Protein AF-A0A975ZKF7-F1 (afdb_monomer_lite)

Sequence (509 aa):
MKGSDRGSDPQRAARRDERARARQALAERYKREQDALRAQRPALRQSLAARHRAERQQLSIELRHERAAGIAENKALGLGPQNAISQWAYEAAKRREALQKRQAAERHELTQKIPRTQVWHTWLEQQAQAGDEAARTALRGIRYREQRGKNKSQDGIEGEELDPLRRLTVAALQAEIDHRRQCVIYRGLDGREKFTDIGPRLVMHDKSADSLEAALRIAAQKFGGKVDITGSSEFRERAARQAVRLGIEVANADLAAVVADEQAKVQQTRGTWLVPRQAQSVMQQCDTPRRQNLAQPAPAQDEALMAGVRERVATFIAEAGQRTASNAWQPGPGQAPSQSRDPIDSADLAGESILAHLSSQGWDALELAGQGQALAPGQQALLCNGEQPDLVNAQGQLTPLGQAAYARQQDRLAQERKVLQKLTEERRRSRPSPAAAPPPAADTSKTAMPQAQDQAPKQAEPVKSVPFLPMLDLSPLPQQDSEHGQEPGVPRRSQPRSSRGHGRGGHGR

Foldseek 3Di:
DDDPPPPDDVVVVVVVVVLVVLVVVLVVVLVVVLVVLVVVVVVVVVVLVVVLVVVVVVLVVVLVVCQVVQLVVLVVVVDDSVVSNVVSVVVSVVVVVVSVVVSVVVVVVSVVPRDDRDDPLVVLVVVVVVPDPSSVVVNVVVVVVVVCVVCLAFWKKFADFDDDFDDDCPPFWDWDQPPVQRKIFTAGPVRDTQWIGNQRMITGPHLDPSSLLSRLVVCCRGRVQEIETGHDPVSRLSSLLSSLVVSGHYPDPVNVVSNVVSVVVVVVVVVPPDDPDDDDDDDDDDDDDDDDDDDDDDDDDDDDPPPPPVVPPVVPVPPPPDDPDDDDDDDDDDDDDDDDDDDPPPLLVLLVVVVVPQDPLQVVLLQCLLVVHDDDPVNQCSQPVPVDDRQADPRSHGDSSSVSNSVNVVVVVVVVVVVVVVVVVVVVVPDPDPDDDPPDDDDDDDDDDDDDDDDDDDDDDDDDDDDDDDDDDDDDDDDDDDDDDDDDDDDDDDDDDDDDDDDDDDDDD

Radius of gyration: 47.62 Å; chains: 1; bounding box: 112×122×144 Å

Secondary structure (DSSP, 8-state):
---------HHHHHHHHHHHHHHHHHHHHHHHHHHHHHHHHHHHHHHHHHHHHHHHHHHHHHHHHHHHHHHHHHHHTT--HHHHHHHHHHHHHHHHHHHHHHHHHHHHHHHHHSPPPPPHHHHHHHHHHTT-HHHHHHHHHHHHHHHHHHHTTS-EEE----SPPP----TTEEEEEETTTTEEEEEETTS-EEEEE-SSEEEES---HHHHHHHHHHHHHHHTTEEEEES-HHHHHHHHHHHHHTTPEE--GGGHHHHHHHHHHHHHHHHTT-------------------------------SSSSSSSSSSSSSSSSS---S-----PPS--PPP--S----HHHHHHHHHHHH--HHHHHHHHHHHTTPPPPHHHHHHH--TTS--SB-TTSPBPHHHHHHHHHHHHHHHHHHHHHHHHHHHHHHHSPP---PPPPP--------------------------PPPPP--PPPPP------------------------------

pLDDT: mean 70.78, std 21.33, range [29.12, 98.06]

Structure (mmCIF, N/CA/C/O backbone):
data_AF-A0A975ZKF7-F1
#
_entry.id   AF-A0A975ZKF7-F1
#
loop_
_atom_site.group_PDB
_atom_site.id
_atom_site.type_symbol
_atom_site.label_atom_id
_atom_site.label_alt_id
_atom_site.label_comp_id
_atom_site.label_asym_id
_atom_site.label_entity_id
_atom_site.label_seq_id
_atom_site.pdbx_PDB_ins_code
_atom_site.Cartn_x
_atom_site.Cartn_y
_atom_site.Cartn_z
_atom_site.occupancy
_atom_site.B_iso_or_equiv
_atom_site.auth_seq_id
_atom_site.auth_comp_id
_atom_site.auth_asym_id
_atom_site.auth_atom_id
_atom_site.pdbx_PDB_model_num
ATOM 1 N N . MET A 1 1 ? -30.093 -17.881 56.063 1.00 41.81 1 MET A N 1
ATOM 2 C CA . MET A 1 1 ? -29.131 -17.964 54.943 1.00 41.81 1 MET A CA 1
ATOM 3 C C . MET A 1 1 ? -29.755 -18.739 53.790 1.00 41.81 1 MET A C 1
ATOM 5 O O . MET A 1 1 ? -29.954 -19.935 53.928 1.00 41.81 1 MET A O 1
ATOM 9 N N . LYS A 1 2 ? -30.090 -18.065 52.686 1.00 37.28 2 LYS A N 1
ATOM 10 C CA . LYS A 1 2 ? -30.272 -18.647 51.343 1.00 37.28 2 LYS A CA 1
ATOM 11 C C . LYS A 1 2 ? -29.877 -17.546 50.357 1.00 37.28 2 LYS A C 1
ATOM 13 O O . LYS A 1 2 ? -30.688 -16.689 50.029 1.00 37.28 2 LYS A O 1
ATOM 18 N N . GLY A 1 3 ? -28.592 -17.497 50.011 1.00 38.94 3 GLY A N 1
ATOM 19 C CA . GLY A 1 3 ? -28.083 -16.615 48.965 1.00 38.94 3 GLY A CA 1
ATOM 20 C C . GLY A 1 3 ? -28.498 -17.183 47.616 1.00 38.94 3 GLY A C 1
ATOM 21 O O . GLY A 1 3 ? -28.143 -18.313 47.296 1.00 38.94 3 GLY A O 1
ATOM 22 N N . SER A 1 4 ? -29.301 -16.437 46.861 1.00 41.41 4 SER A N 1
ATOM 23 C CA . SER A 1 4 ? -29.617 -16.785 45.481 1.00 41.41 4 SER A CA 1
ATOM 24 C C . SER A 1 4 ? -28.390 -16.516 44.616 1.00 41.41 4 SER A C 1
ATOM 26 O O . SER A 1 4 ? -28.130 -15.374 44.234 1.00 41.41 4 SER A O 1
ATOM 28 N N . ASP A 1 5 ? -27.654 -17.579 44.333 1.00 46.84 5 ASP A N 1
ATOM 29 C CA . ASP A 1 5 ? -26.714 -17.679 43.228 1.00 46.84 5 ASP A CA 1
ATOM 30 C C . ASP A 1 5 ? -27.469 -17.386 41.914 1.00 46.84 5 ASP A C 1
ATOM 32 O O . ASP A 1 5 ? -28.232 -18.213 41.418 1.00 46.84 5 ASP A O 1
ATOM 36 N N . ARG A 1 6 ? -27.364 -16.156 41.394 1.00 47.56 6 ARG A N 1
ATOM 37 C CA . ARG A 1 6 ? -27.852 -15.794 40.051 1.00 47.56 6 ARG A CA 1
ATOM 38 C C . ARG A 1 6 ? -26.658 -15.723 39.111 1.00 47.56 6 ARG A C 1
ATOM 40 O O . ARG A 1 6 ? -26.234 -14.648 38.687 1.00 47.56 6 ARG A O 1
ATOM 47 N N . GLY A 1 7 ? -26.105 -16.898 38.833 1.00 45.97 7 GLY A N 1
ATOM 48 C CA . GLY A 1 7 ? -25.146 -17.113 37.764 1.00 45.97 7 GLY A CA 1
ATOM 49 C C . GLY A 1 7 ? -25.736 -16.740 36.401 1.00 45.97 7 GLY A C 1
ATOM 50 O O . GLY A 1 7 ? -26.899 -17.007 36.115 1.00 45.97 7 GLY A O 1
ATOM 51 N N . SER A 1 8 ? -24.906 -16.080 35.592 1.00 57.00 8 SER A N 1
ATOM 52 C CA . SER A 1 8 ? -24.953 -15.970 34.129 1.00 57.00 8 SER A CA 1
ATOM 53 C C . SER A 1 8 ? -26.206 -16.531 33.440 1.00 57.00 8 SER A C 1
ATOM 55 O O . SER A 1 8 ? -26.267 -17.709 33.099 1.00 57.00 8 SER A O 1
ATOM 57 N N . ASP A 1 9 ? -27.155 -15.649 33.145 1.00 63.97 9 ASP A N 1
ATOM 58 C CA . ASP A 1 9 ? -28.344 -15.942 32.348 1.00 63.97 9 ASP A CA 1
ATOM 59 C C . ASP A 1 9 ? -27.949 -16.618 31.004 1.00 63.97 9 ASP A C 1
ATOM 61 O O . ASP A 1 9 ? -27.279 -15.985 30.177 1.00 63.97 9 ASP A O 1
ATOM 65 N N . PRO A 1 10 ? -28.271 -17.903 30.752 1.00 73.62 10 PRO A N 1
ATOM 66 C CA . PRO A 1 10 ? -27.764 -18.658 29.595 1.00 73.62 10 PRO A CA 1
ATOM 67 C C . PRO A 1 10 ? -28.192 -18.040 28.257 1.00 73.62 10 PRO A C 1
ATOM 69 O O . PRO A 1 10 ? -27.463 -18.097 27.262 1.00 73.62 10 PRO A O 1
ATOM 72 N N . GLN A 1 11 ? -29.330 -17.345 28.247 1.00 74.06 11 GLN A N 1
ATOM 73 C CA . GLN A 1 11 ? -29.815 -16.602 27.089 1.00 74.06 11 GLN A CA 1
ATOM 74 C C . GLN A 1 11 ? -28.905 -15.405 26.743 1.00 74.06 11 GLN A C 1
ATOM 76 O O . GLN A 1 11 ? -28.772 -15.028 25.576 1.00 74.06 11 GLN A O 1
ATOM 81 N N . ARG A 1 12 ? -28.216 -14.832 27.740 1.00 65.88 12 ARG A N 1
ATOM 82 C CA . ARG A 1 12 ? -27.231 -13.752 27.566 1.00 65.88 12 ARG A CA 1
ATOM 83 C C . ARG A 1 12 ? -25.956 -14.262 26.902 1.00 65.88 12 ARG A C 1
ATOM 85 O O . ARG A 1 12 ? -25.447 -13.610 25.987 1.00 65.88 12 ARG A O 1
ATOM 92 N N . ALA A 1 13 ? -25.462 -15.419 27.340 1.00 74.94 13 ALA A N 1
ATOM 93 C CA . ALA A 1 13 ? -24.300 -16.065 26.736 1.00 74.94 13 ALA A CA 1
ATOM 94 C C . ALA A 1 13 ? -24.580 -16.426 25.268 1.00 74.94 13 ALA A C 1
ATOM 96 O O . ALA A 1 13 ? -23.818 -16.029 24.387 1.00 74.94 13 ALA A O 1
ATOM 97 N N . ALA A 1 14 ? -25.745 -17.024 24.989 1.00 78.19 14 ALA A N 1
ATOM 98 C CA . ALA A 1 14 ? -26.161 -17.383 23.634 1.00 78.19 14 ALA A CA 1
ATOM 99 C C . ALA A 1 14 ? -26.198 -16.174 22.677 1.00 78.19 14 ALA A C 1
ATOM 101 O O . ALA A 1 14 ? -25.583 -16.211 21.612 1.00 78.19 14 ALA A O 1
ATOM 102 N N . ARG A 1 15 ? -26.821 -15.053 23.079 1.00 82.12 15 ARG A N 1
ATOM 103 C CA . ARG A 1 15 ? -26.848 -13.819 22.264 1.00 82.12 15 ARG A CA 1
ATOM 104 C C . ARG A 1 15 ? -25.455 -13.216 22.057 1.00 82.12 15 ARG A C 1
ATOM 106 O O . ARG A 1 15 ? -25.197 -12.567 21.042 1.00 82.12 15 ARG A O 1
ATOM 113 N N . ARG A 1 16 ? -24.540 -13.365 23.024 1.00 76.62 16 ARG A N 1
ATOM 114 C CA . ARG A 1 16 ? -23.152 -12.892 22.882 1.00 76.62 16 ARG A CA 1
ATOM 115 C C . ARG A 1 16 ? -22.411 -13.703 21.829 1.00 76.62 16 ARG A C 1
ATOM 117 O O . ARG A 1 16 ? -21.748 -13.108 20.979 1.00 76.62 16 ARG A O 1
ATOM 124 N N . ASP A 1 17 ? -22.558 -15.017 21.883 1.00 82.50 17 ASP A N 1
ATOM 125 C CA . ASP A 1 17 ? -21.893 -15.938 20.972 1.00 82.50 17 ASP A CA 1
ATOM 126 C C . ASP A 1 17 ? -22.459 -15.820 19.556 1.00 82.50 17 ASP A C 1
ATOM 128 O O . ASP A 1 17 ? -21.695 -15.786 18.595 1.00 82.50 17 ASP A O 1
ATOM 132 N N . GLU A 1 18 ? -23.771 -15.628 19.414 1.00 85.44 18 GLU A N 1
ATOM 133 C CA . GLU A 1 18 ? -24.419 -15.344 18.132 1.00 85.44 18 GLU A CA 1
ATOM 134 C C . GLU A 1 18 ? -23.864 -14.065 17.484 1.00 85.44 18 GLU A C 1
ATOM 136 O O . GLU A 1 18 ? -23.418 -14.083 16.335 1.00 85.44 18 GLU A O 1
ATOM 141 N N . ARG A 1 19 ? -23.766 -12.964 18.243 1.00 82.88 19 ARG A N 1
ATOM 142 C CA . ARG A 1 19 ? -23.144 -11.719 17.754 1.00 82.88 19 ARG A CA 1
ATOM 143 C C . ARG A 1 19 ? -21.665 -11.895 17.415 1.00 82.88 19 ARG A C 1
ATOM 145 O O . ARG A 1 19 ? -21.172 -11.252 16.488 1.00 82.88 19 ARG A O 1
ATOM 152 N N . ALA A 1 20 ? -20.936 -12.711 18.175 1.00 83.88 20 ALA A N 1
ATOM 153 C CA . ALA A 1 20 ? -19.529 -12.992 17.905 1.00 83.88 20 ALA A CA 1
ATOM 154 C C . ALA A 1 20 ? -19.363 -13.773 16.593 1.00 83.88 20 ALA A C 1
ATOM 156 O O . ALA A 1 20 ? -18.565 -13.365 15.749 1.00 83.88 20 ALA A O 1
ATOM 157 N N . ARG A 1 21 ? -20.178 -14.813 16.380 1.00 89.25 21 ARG A N 1
ATOM 158 C CA . ARG A 1 21 ? -20.214 -15.601 15.139 1.00 89.25 21 ARG A CA 1
ATOM 159 C C . ARG A 1 21 ? -20.605 -14.745 13.938 1.00 89.25 21 ARG A C 1
ATOM 161 O O . ARG A 1 21 ? -19.925 -14.798 12.919 1.00 89.25 21 ARG A O 1
ATOM 168 N N . ALA A 1 22 ? -21.621 -13.891 14.071 1.00 86.88 22 ALA A N 1
ATOM 169 C CA . ALA A 1 22 ? -22.034 -12.976 13.005 1.00 86.88 22 ALA A CA 1
ATOM 170 C C . ALA A 1 22 ? -20.897 -12.023 12.584 1.00 86.88 22 ALA A C 1
ATOM 172 O O . ALA A 1 22 ? -20.656 -11.816 11.395 1.00 86.88 22 ALA A O 1
ATOM 173 N N . ARG A 1 23 ? -20.131 -11.491 13.549 1.00 85.62 23 ARG A N 1
ATOM 174 C CA . ARG A 1 23 ? -18.952 -10.650 13.266 1.00 85.62 23 ARG A CA 1
ATOM 175 C C . ARG A 1 23 ? -17.816 -11.432 12.613 1.00 85.62 23 ARG A C 1
ATOM 177 O O . ARG A 1 23 ? -17.178 -10.903 11.707 1.00 85.62 23 ARG A O 1
ATOM 184 N N . GLN A 1 24 ? -17.561 -12.661 13.062 1.00 90.38 24 GLN A N 1
ATOM 185 C CA . GLN A 1 24 ? -16.544 -13.535 12.471 1.00 90.38 24 GLN A CA 1
ATOM 186 C C . GLN A 1 24 ? -16.890 -13.875 11.020 1.00 90.38 24 GLN A C 1
ATOM 188 O O . GLN A 1 24 ? -16.070 -13.641 10.139 1.00 90.38 24 GLN A O 1
ATOM 193 N N . ALA A 1 25 ? -18.123 -14.307 10.750 1.00 92.38 25 ALA A N 1
ATOM 194 C CA . ALA A 1 25 ? -18.593 -14.597 9.398 1.00 92.38 25 ALA A CA 1
ATOM 195 C C . ALA A 1 25 ? -18.480 -13.373 8.473 1.00 92.38 25 ALA A C 1
ATOM 197 O O . ALA A 1 25 ? -18.073 -13.477 7.317 1.00 92.38 25 ALA A O 1
ATOM 198 N N . LEU A 1 26 ? -18.796 -12.183 8.986 1.00 92.69 26 LEU A N 1
ATOM 199 C CA . LEU A 1 26 ? -18.666 -10.932 8.249 1.00 92.69 26 LEU A CA 1
ATOM 200 C C . LEU A 1 26 ? -17.191 -10.565 7.967 1.00 92.69 26 LEU A C 1
ATOM 202 O O . LEU A 1 26 ? -16.866 -10.180 6.845 1.00 92.69 26 LEU A O 1
ATOM 206 N N . ALA A 1 27 ? -16.284 -10.772 8.925 1.00 91.94 27 ALA A N 1
ATOM 207 C CA . ALA A 1 27 ? -14.844 -10.596 8.714 1.00 91.94 27 ALA A CA 1
ATOM 208 C C . ALA A 1 27 ? -14.264 -11.609 7.712 1.00 91.94 27 ALA A C 1
ATOM 210 O O . ALA A 1 27 ? -13.427 -11.252 6.883 1.00 91.94 27 ALA A O 1
ATOM 211 N N . GLU A 1 28 ? -14.723 -12.859 7.751 1.00 94.62 28 GLU A N 1
ATOM 212 C CA . GLU A 1 28 ? -14.316 -13.889 6.797 1.00 94.62 28 GLU A CA 1
ATOM 213 C C . GLU A 1 28 ? -14.770 -13.577 5.374 1.00 94.62 28 GLU A C 1
ATOM 215 O O . GLU A 1 28 ? -13.973 -13.730 4.451 1.00 94.62 28 GLU A O 1
ATOM 220 N N . ARG A 1 29 ? -16.014 -13.115 5.184 1.00 93.06 29 ARG A N 1
ATOM 221 C CA . ARG A 1 29 ? -16.521 -12.705 3.862 1.00 93.06 29 ARG A CA 1
ATOM 222 C C . ARG A 1 29 ? -15.649 -11.614 3.255 1.00 93.06 29 ARG A C 1
ATOM 224 O O . ARG A 1 29 ? -15.119 -11.793 2.162 1.00 93.06 29 ARG A O 1
ATOM 231 N N . TYR A 1 30 ? -15.388 -10.554 4.014 1.00 94.56 30 TYR A N 1
ATOM 232 C CA . TYR A 1 30 ? -14.473 -9.503 3.580 1.00 94.56 30 TYR A CA 1
ATOM 233 C C . TYR A 1 30 ? -13.075 -10.027 3.282 1.00 94.56 30 TYR A C 1
ATOM 235 O O . TYR A 1 30 ? -12.506 -9.680 2.252 1.00 94.56 30 TYR A O 1
ATOM 243 N N . LYS A 1 31 ? -12.514 -10.882 4.145 1.00 94.50 31 LYS A N 1
ATOM 244 C CA . LYS A 1 31 ? -11.191 -11.464 3.906 1.00 94.50 31 LYS A CA 1
ATOM 245 C C . LYS A 1 31 ? -11.159 -12.232 2.584 1.00 94.50 31 LYS A C 1
ATOM 247 O O . LYS A 1 31 ? -10.259 -11.993 1.788 1.00 94.50 31 LYS A O 1
ATOM 252 N N . ARG A 1 32 ? -12.154 -13.085 2.318 1.00 93.94 32 ARG A N 1
ATOM 253 C CA . ARG A 1 32 ? -12.265 -13.847 1.062 1.00 93.94 32 ARG A CA 1
ATOM 254 C C . ARG A 1 32 ? -12.354 -12.922 -0.153 1.00 93.94 32 ARG A C 1
ATOM 256 O O . ARG A 1 32 ? -11.633 -13.135 -1.121 1.00 93.94 32 ARG A O 1
ATOM 263 N N . GLU A 1 33 ? -13.172 -11.874 -0.088 1.00 91.62 33 GLU A N 1
ATOM 264 C CA . GLU A 1 33 ? -13.294 -10.888 -1.171 1.00 91.62 33 GLU A CA 1
ATOM 265 C C . GLU A 1 33 ? -11.988 -10.113 -1.403 1.00 91.62 33 GLU A C 1
ATOM 267 O O . GLU A 1 33 ? -11.539 -9.966 -2.541 1.00 91.62 33 GLU A O 1
ATOM 272 N N . GLN A 1 34 ? -11.329 -9.653 -0.335 1.00 92.12 34 GLN A N 1
ATOM 273 C CA . GLN A 1 34 ? -10.051 -8.949 -0.451 1.00 92.12 34 GLN A CA 1
ATOM 274 C C . GLN A 1 34 ? -8.934 -9.864 -0.955 1.00 92.12 34 GLN A C 1
ATOM 276 O O . GLN A 1 34 ? -8.102 -9.426 -1.749 1.00 92.12 34 GLN A O 1
ATOM 281 N N . ASP A 1 35 ? -8.905 -11.123 -0.526 1.00 90.44 35 ASP A N 1
ATOM 282 C CA . ASP A 1 35 ? -7.908 -12.094 -0.968 1.00 90.44 35 ASP A CA 1
ATOM 283 C C . ASP A 1 35 ? -8.130 -12.481 -2.438 1.00 90.44 35 ASP A C 1
ATOM 285 O O . ASP A 1 35 ? -7.159 -12.548 -3.191 1.00 90.44 35 ASP A O 1
ATOM 289 N N . ALA A 1 36 ? -9.382 -12.596 -2.898 1.00 90.00 36 ALA A N 1
ATOM 290 C CA . ALA A 1 36 ? -9.700 -12.771 -4.317 1.00 90.00 36 ALA A CA 1
ATOM 291 C C . ALA A 1 36 ? -9.200 -11.587 -5.165 1.00 90.00 36 ALA A C 1
ATOM 293 O O . ALA A 1 36 ? -8.515 -11.782 -6.172 1.00 90.00 36 ALA A O 1
ATOM 294 N N . LEU A 1 37 ? -9.452 -10.350 -4.719 1.00 87.81 37 LEU A N 1
ATOM 295 C CA . LEU A 1 37 ? -8.934 -9.145 -5.375 1.00 87.81 37 LEU A CA 1
ATOM 296 C C . LEU A 1 37 ? -7.399 -9.108 -5.380 1.00 87.81 37 LEU A C 1
ATOM 298 O O . LEU A 1 37 ? -6.781 -8.727 -6.374 1.00 87.81 37 LEU A O 1
ATOM 302 N N . ARG A 1 38 ? -6.752 -9.510 -4.282 1.00 88.62 38 ARG A N 1
ATOM 303 C CA . ARG A 1 38 ? -5.285 -9.573 -4.190 1.00 88.62 38 ARG A CA 1
ATOM 304 C C . ARG A 1 38 ? -4.694 -10.648 -5.092 1.00 88.62 38 ARG A C 1
ATOM 306 O O . ARG A 1 38 ? -3.644 -10.392 -5.668 1.00 88.62 38 ARG A O 1
ATOM 313 N N . ALA A 1 39 ? -5.350 -11.796 -5.244 1.00 88.81 39 ALA A N 1
ATOM 314 C CA . ALA A 1 39 ? -4.876 -12.901 -6.073 1.00 88.81 39 ALA A CA 1
ATOM 315 C C . ALA A 1 39 ? -4.924 -12.580 -7.578 1.00 88.81 39 ALA A C 1
ATOM 317 O O . ALA A 1 39 ? -4.028 -12.971 -8.322 1.00 88.81 39 ALA A O 1
ATOM 318 N N . GLN A 1 40 ? -5.921 -11.816 -8.033 1.00 86.75 40 GLN A N 1
ATOM 319 C CA . GLN A 1 40 ? -6.078 -11.475 -9.455 1.00 86.75 40 GLN A CA 1
ATOM 320 C C . GLN A 1 40 ? -5.047 -10.442 -9.952 1.00 86.75 40 GLN A C 1
ATOM 322 O O . GLN A 1 40 ? -4.628 -10.460 -11.112 1.00 86.75 40 GLN A O 1
ATOM 327 N N . ARG A 1 41 ? -4.595 -9.534 -9.077 1.00 87.25 41 ARG A N 1
ATOM 328 C CA . ARG A 1 41 ? -3.725 -8.399 -9.448 1.00 87.25 41 ARG A CA 1
ATOM 329 C C . ARG A 1 41 ? -2.339 -8.803 -9.973 1.00 87.25 41 ARG A C 1
ATOM 331 O O . ARG A 1 41 ? -1.916 -8.222 -10.977 1.00 87.25 41 ARG A O 1
ATOM 338 N N . PRO A 1 42 ? -1.604 -9.737 -9.338 1.00 91.06 42 PRO A N 1
ATOM 339 C CA . PRO A 1 42 ? -0.310 -10.192 -9.827 1.00 91.06 42 PRO A CA 1
ATOM 340 C C . PRO A 1 42 ? -0.392 -10.802 -11.222 1.00 91.06 42 PRO A C 1
ATOM 342 O O . PRO A 1 42 ? 0.420 -10.435 -12.064 1.00 91.06 42 PRO A O 1
ATOM 345 N N . ALA A 1 43 ? -1.389 -11.651 -11.490 1.00 90.44 43 ALA A N 1
ATOM 346 C CA . ALA A 1 43 ? -1.534 -12.329 -12.778 1.00 90.44 43 ALA A CA 1
ATOM 347 C C . ALA A 1 43 ? -1.694 -11.326 -13.934 1.00 90.44 43 ALA A C 1
ATOM 349 O O . ALA A 1 43 ? -0.963 -11.380 -14.925 1.00 90.44 43 ALA A O 1
ATOM 350 N N . LEU A 1 44 ? -2.571 -10.330 -13.765 1.00 90.12 44 LEU A N 1
ATOM 351 C CA . LEU A 1 44 ? -2.764 -9.268 -14.757 1.00 90.12 44 LEU A CA 1
ATOM 352 C C . LEU A 1 44 ? -1.481 -8.455 -14.980 1.00 90.12 44 LEU A C 1
ATOM 354 O O . LEU A 1 44 ? -1.081 -8.220 -16.120 1.00 90.12 44 LEU A O 1
ATOM 358 N N . ARG A 1 45 ? -0.783 -8.077 -13.903 1.00 92.19 45 ARG A N 1
ATOM 359 C CA . ARG A 1 45 ? 0.479 -7.323 -13.993 1.00 92.19 45 ARG A CA 1
ATOM 360 C C . ARG A 1 45 ? 1.601 -8.123 -14.647 1.00 92.19 45 ARG A C 1
ATOM 362 O O . ARG A 1 45 ? 2.363 -7.554 -15.421 1.00 92.19 45 ARG A O 1
ATOM 369 N N . GLN A 1 46 ? 1.702 -9.416 -14.350 1.00 94.44 46 GLN A N 1
ATOM 370 C CA . GLN A 1 46 ? 2.695 -10.310 -14.942 1.00 94.44 46 GLN A CA 1
ATOM 371 C C . GLN A 1 46 ? 2.464 -10.465 -16.445 1.00 94.44 46 GLN A C 1
ATOM 373 O O . GLN A 1 46 ? 3.414 -10.326 -17.211 1.00 94.44 46 GLN A O 1
ATOM 378 N N . SER A 1 47 ? 1.212 -10.659 -16.874 1.00 94.62 47 SER A N 1
ATOM 379 C CA . SER A 1 47 ? 0.877 -10.758 -18.300 1.00 94.62 47 SER A CA 1
ATOM 380 C C . SER A 1 47 ? 1.246 -9.485 -19.078 1.00 94.62 47 SER A C 1
ATOM 382 O O . SER A 1 47 ? 1.872 -9.565 -20.136 1.00 94.62 47 SER A O 1
ATOM 384 N N . LEU A 1 48 ? 0.958 -8.302 -18.516 1.00 96.19 48 LEU A N 1
ATOM 385 C CA . LEU A 1 48 ? 1.324 -7.019 -19.119 1.00 96.19 48 LEU A CA 1
ATOM 386 C C . LEU A 1 48 ? 2.848 -6.827 -19.145 1.00 96.19 48 LEU A C 1
ATOM 388 O O . LEU A 1 48 ? 3.411 -6.443 -20.166 1.00 96.19 48 LEU A O 1
ATOM 392 N N . ALA A 1 49 ? 3.533 -7.142 -18.042 1.00 96.12 49 ALA A N 1
ATOM 393 C CA . ALA A 1 49 ? 4.985 -7.023 -17.953 1.00 96.12 49 ALA A CA 1
ATOM 394 C C . ALA A 1 49 ? 5.710 -7.945 -18.946 1.00 96.12 49 ALA A C 1
ATOM 396 O O . ALA A 1 49 ? 6.714 -7.532 -19.532 1.00 96.12 49 ALA A O 1
ATOM 397 N N . ALA A 1 50 ? 5.204 -9.165 -19.155 1.00 97.31 50 ALA A N 1
ATOM 398 C CA . ALA A 1 50 ? 5.733 -10.108 -20.135 1.00 97.31 50 ALA A CA 1
ATOM 399 C C . ALA A 1 50 ? 5.601 -9.560 -21.563 1.00 97.31 50 ALA A C 1
ATOM 401 O O . ALA A 1 50 ? 6.591 -9.532 -22.295 1.00 97.31 50 ALA A O 1
ATOM 402 N N . ARG A 1 51 ? 4.424 -9.028 -21.921 1.00 97.31 51 ARG A N 1
ATOM 403 C CA . ARG A 1 51 ? 4.194 -8.374 -23.218 1.00 97.31 51 ARG A CA 1
ATOM 404 C C . ARG A 1 51 ? 5.141 -7.196 -23.433 1.00 97.31 51 ARG A C 1
ATOM 406 O O . ARG A 1 51 ? 5.862 -7.152 -24.423 1.00 97.31 51 ARG A O 1
ATOM 413 N N . HIS A 1 52 ? 5.227 -6.298 -22.452 1.00 98.06 52 HIS A N 1
ATOM 414 C CA . HIS A 1 52 ? 6.113 -5.135 -22.521 1.00 98.06 52 HIS A CA 1
ATOM 415 C C . HIS A 1 52 ? 7.587 -5.523 -22.647 1.00 98.06 52 HIS A C 1
ATOM 417 O O . HIS A 1 52 ? 8.367 -4.816 -23.286 1.00 98.06 52 HIS A O 1
ATOM 423 N N . ARG A 1 53 ? 7.997 -6.634 -22.021 1.00 97.88 53 ARG A N 1
ATOM 424 C CA . ARG A 1 53 ? 9.355 -7.172 -22.144 1.00 97.88 53 ARG A CA 1
ATOM 425 C C . ARG A 1 53 ? 9.629 -7.668 -23.560 1.00 97.88 53 ARG A C 1
ATOM 427 O O . ARG A 1 53 ? 10.675 -7.310 -24.096 1.00 97.88 53 ARG A O 1
ATOM 434 N N . ALA A 1 54 ? 8.704 -8.428 -24.142 1.00 98.00 54 ALA A N 1
ATOM 435 C CA . ALA A 1 54 ? 8.817 -8.929 -25.508 1.00 98.00 54 ALA A CA 1
ATOM 436 C C . ALA A 1 54 ? 8.903 -7.776 -26.523 1.00 98.00 54 ALA A C 1
ATOM 438 O O . ALA A 1 54 ? 9.816 -7.748 -27.339 1.00 98.00 54 ALA A O 1
ATOM 439 N N . GLU A 1 55 ? 8.049 -6.756 -26.400 1.00 97.75 55 GLU A N 1
ATOM 440 C CA . GLU A 1 55 ? 8.082 -5.567 -27.268 1.00 97.75 55 GLU A CA 1
ATOM 441 C C . GLU A 1 55 ? 9.410 -4.804 -27.183 1.00 97.75 55 GLU A C 1
ATOM 443 O O . GLU A 1 55 ? 9.963 -4.385 -28.197 1.00 97.75 55 GLU A O 1
ATOM 448 N N . ARG A 1 56 ? 9.967 -4.638 -25.974 1.00 97.62 56 ARG A N 1
ATOM 449 C CA . ARG A 1 56 ? 11.279 -3.991 -25.809 1.00 97.62 56 ARG A CA 1
ATOM 450 C C . ARG A 1 56 ? 12.405 -4.814 -26.428 1.00 97.62 56 ARG A C 1
ATOM 452 O O . ARG A 1 56 ? 13.333 -4.235 -26.990 1.00 97.62 56 ARG A O 1
ATOM 459 N N . GLN A 1 57 ? 12.346 -6.140 -26.305 1.00 97.75 57 GLN A N 1
ATOM 460 C CA . GLN A 1 57 ? 13.315 -7.036 -26.938 1.00 97.75 57 GLN A CA 1
ATOM 461 C C . GLN A 1 57 ? 13.226 -6.937 -28.460 1.00 97.75 57 GLN A C 1
ATOM 463 O O . GLN A 1 57 ? 14.259 -6.763 -29.103 1.00 97.75 57 GLN A O 1
ATOM 468 N N . GLN A 1 58 ? 12.010 -6.950 -29.004 1.00 98.06 58 GLN A N 1
ATOM 469 C CA . GLN A 1 58 ? 11.743 -6.820 -30.430 1.00 98.06 58 GLN A CA 1
ATOM 470 C C . GLN A 1 58 ? 12.266 -5.489 -30.984 1.00 98.06 58 GLN A C 1
ATOM 472 O O . GLN A 1 58 ? 13.106 -5.491 -31.880 1.00 98.06 58 GLN A O 1
ATOM 477 N N . LEU A 1 59 ? 11.913 -4.359 -30.360 1.00 97.44 59 LEU A N 1
ATOM 478 C CA . LEU A 1 59 ? 12.438 -3.047 -30.753 1.00 97.44 59 LEU A CA 1
ATOM 479 C C . LEU A 1 59 ? 13.971 -2.995 -30.654 1.00 97.44 59 LEU A C 1
ATOM 481 O O . LEU A 1 59 ? 14.645 -2.362 -31.462 1.00 97.44 59 LEU A O 1
ATOM 485 N N . SER A 1 60 ? 14.560 -3.662 -29.657 1.00 96.69 60 SER A N 1
ATOM 486 C CA . SER A 1 60 ? 16.018 -3.731 -29.542 1.00 96.69 60 SER A CA 1
ATOM 487 C C . SER A 1 60 ? 16.671 -4.594 -30.624 1.00 96.69 60 SER A C 1
ATOM 489 O O . SER A 1 60 ? 17.859 -4.406 -30.891 1.00 96.69 60 SER A O 1
ATOM 491 N N . ILE A 1 61 ? 15.974 -5.582 -31.179 1.00 97.56 61 ILE A N 1
ATOM 492 C CA . ILE A 1 61 ? 16.442 -6.370 -32.323 1.00 97.56 61 ILE A CA 1
ATOM 493 C C . ILE A 1 61 ? 16.356 -5.501 -33.582 1.00 97.56 61 ILE A C 1
ATOM 495 O O . ILE A 1 61 ? 17.372 -5.310 -34.244 1.00 97.56 61 ILE A O 1
ATOM 499 N N . GLU A 1 62 ? 15.205 -4.878 -33.833 1.00 97.31 62 GLU A N 1
ATOM 500 C CA . GLU A 1 62 ? 14.964 -3.986 -34.979 1.00 97.31 62 GLU A CA 1
ATOM 501 C C . GLU A 1 62 ? 16.000 -2.859 -35.055 1.00 97.31 62 GLU A C 1
ATOM 503 O O . GLU A 1 62 ? 16.725 -2.733 -36.040 1.00 97.31 62 GLU A O 1
ATOM 508 N N . LEU A 1 63 ? 16.191 -2.118 -33.958 1.00 96.62 63 LEU A N 1
ATOM 509 C CA . LEU A 1 63 ? 17.176 -1.035 -33.895 1.00 96.62 63 LEU A CA 1
ATOM 510 C C . LEU A 1 63 ? 18.623 -1.514 -34.080 1.00 96.62 63 LEU A C 1
ATOM 512 O O . LEU A 1 63 ? 19.484 -0.719 -34.454 1.00 96.62 63 LEU A O 1
ATOM 516 N N . ARG A 1 64 ? 18.933 -2.782 -33.779 1.00 95.69 64 ARG A N 1
ATOM 517 C CA . ARG A 1 64 ? 20.267 -3.345 -34.040 1.00 95.69 64 ARG A CA 1
ATOM 518 C C . ARG A 1 64 ? 20.453 -3.653 -35.521 1.00 95.69 64 ARG A C 1
ATOM 520 O O . ARG A 1 64 ? 21.512 -3.323 -36.047 1.00 95.69 64 ARG A O 1
ATOM 527 N N . HIS A 1 65 ? 19.445 -4.234 -36.170 1.00 96.31 65 HIS A N 1
ATOM 528 C CA . HIS A 1 65 ? 19.482 -4.529 -37.603 1.00 96.31 65 HIS A CA 1
ATOM 529 C C . HIS A 1 65 ? 19.527 -3.254 -38.452 1.00 96.31 65 HIS A C 1
ATOM 531 O O . HIS A 1 65 ? 20.336 -3.157 -39.371 1.00 96.31 65 HIS A O 1
ATOM 537 N N . GLU A 1 66 ? 18.730 -2.244 -38.107 1.00 95.19 66 GLU A N 1
ATOM 538 C CA . GLU A 1 66 ? 18.631 -1.001 -38.883 1.00 95.19 66 GLU A CA 1
ATOM 539 C C . GLU A 1 66 ? 19.827 -0.056 -38.689 1.00 95.19 66 GLU A C 1
ATOM 541 O O . GLU A 1 66 ? 20.062 0.821 -39.518 1.00 95.19 66 GLU A O 1
ATOM 546 N N . ARG A 1 67 ? 20.629 -0.238 -37.629 1.00 94.69 67 ARG A N 1
ATOM 547 C CA . ARG A 1 67 ? 21.714 0.689 -37.264 1.00 94.69 67 ARG A CA 1
ATOM 548 C C . ARG A 1 67 ? 22.693 0.963 -38.399 1.00 94.69 67 ARG A C 1
ATOM 550 O O . ARG A 1 67 ? 23.071 2.112 -38.609 1.00 94.69 67 ARG A O 1
ATOM 557 N N . ALA A 1 68 ? 23.153 -0.081 -39.085 1.00 93.50 68 ALA A N 1
ATOM 558 C CA . ALA A 1 68 ? 24.138 0.077 -40.151 1.00 93.50 68 ALA A CA 1
ATOM 559 C C . ALA A 1 68 ? 23.551 0.851 -41.342 1.00 93.50 68 ALA A C 1
ATOM 561 O O . ALA A 1 68 ? 24.196 1.771 -41.845 1.00 93.50 68 ALA A O 1
ATOM 562 N N . ALA A 1 69 ? 22.313 0.524 -41.727 1.00 95.12 69 ALA A N 1
ATOM 563 C CA . ALA A 1 69 ? 21.593 1.189 -42.807 1.00 95.12 69 ALA A CA 1
ATOM 564 C C . ALA A 1 69 ? 21.306 2.661 -42.474 1.00 95.12 69 ALA A C 1
ATOM 566 O O . ALA A 1 69 ? 21.656 3.534 -43.261 1.00 95.12 69 ALA A O 1
ATOM 567 N N . GLY A 1 70 ? 20.791 2.956 -41.277 1.00 93.06 70 GLY A N 1
ATOM 568 C CA . GLY A 1 70 ? 20.492 4.328 -40.859 1.00 93.06 70 GLY A CA 1
ATOM 569 C C . GLY A 1 70 ? 21.737 5.213 -40.742 1.00 93.06 70 GLY A C 1
ATOM 570 O O . GLY A 1 70 ? 21.702 6.391 -41.089 1.00 93.06 70 GLY A O 1
ATOM 571 N N . ILE A 1 71 ? 22.884 4.664 -40.318 1.00 92.88 71 ILE A N 1
ATOM 572 C CA . ILE A 1 71 ? 24.154 5.412 -40.338 1.00 92.88 71 ILE A CA 1
ATOM 573 C C . ILE A 1 71 ? 24.622 5.655 -41.781 1.00 92.88 71 ILE A C 1
ATOM 575 O O . ILE A 1 71 ? 25.134 6.736 -42.075 1.00 92.88 71 ILE A O 1
ATOM 579 N N . ALA A 1 72 ? 24.485 4.671 -42.675 1.00 94.56 72 ALA A N 1
ATOM 580 C CA . ALA A 1 72 ? 24.872 4.812 -44.078 1.00 94.56 72 ALA A CA 1
ATOM 581 C C . ALA A 1 72 ? 24.008 5.850 -44.813 1.00 94.56 72 ALA A C 1
ATOM 583 O O . ALA A 1 72 ? 24.553 6.689 -45.526 1.00 94.56 72 ALA A O 1
ATOM 584 N N . GLU A 1 73 ? 22.697 5.852 -44.575 1.00 94.06 73 GLU A N 1
ATOM 585 C CA . GLU A 1 73 ? 21.754 6.842 -45.105 1.00 94.06 73 GLU A CA 1
ATOM 586 C C . GLU A 1 73 ? 22.109 8.261 -44.641 1.00 94.06 73 GLU A C 1
ATOM 588 O O . GLU A 1 73 ? 22.281 9.163 -45.457 1.00 94.06 73 GLU A O 1
ATOM 593 N N . ASN A 1 74 ? 22.345 8.450 -43.341 1.00 92.62 74 ASN A N 1
ATOM 594 C CA . ASN A 1 74 ? 22.760 9.745 -42.802 1.00 92.62 74 ASN A CA 1
ATOM 595 C C . ASN A 1 74 ? 24.098 10.236 -43.386 1.00 92.62 74 ASN A C 1
ATOM 597 O O . ASN A 1 74 ? 24.266 11.429 -43.638 1.00 92.62 74 ASN A O 1
ATOM 601 N N . LYS A 1 75 ? 25.047 9.329 -43.651 1.00 93.00 75 LYS A N 1
ATOM 602 C CA . LYS A 1 75 ? 26.287 9.671 -44.369 1.00 93.00 75 LYS A CA 1
ATOM 603 C C . LYS A 1 75 ? 26.022 10.062 -45.825 1.00 93.00 75 LYS A C 1
ATOM 605 O O . LYS A 1 75 ? 26.653 10.996 -46.311 1.00 93.00 75 LYS A O 1
ATOM 610 N N . ALA A 1 76 ? 25.102 9.382 -46.510 1.00 94.38 76 ALA A N 1
ATOM 611 C CA . ALA A 1 76 ? 24.713 9.710 -47.883 1.00 94.38 76 ALA A CA 1
ATOM 612 C C . ALA A 1 76 ? 24.056 11.099 -47.987 1.00 94.38 76 ALA A C 1
ATOM 614 O O . ALA A 1 76 ? 24.235 11.787 -48.987 1.00 94.38 76 ALA A O 1
ATOM 615 N N . LEU A 1 77 ? 23.392 11.555 -46.919 1.00 92.44 77 LEU A N 1
ATOM 616 C CA . LEU A 1 77 ? 22.869 12.921 -46.773 1.00 92.44 77 LEU A CA 1
ATOM 617 C C . LEU A 1 77 ? 23.959 13.984 -46.510 1.00 92.44 77 LEU A C 1
ATOM 619 O O . LEU A 1 77 ? 23.642 15.148 -46.273 1.00 92.44 77 LEU A O 1
ATOM 623 N N . GLY A 1 78 ? 25.242 13.610 -46.538 1.00 92.44 78 GLY A N 1
ATOM 624 C CA . GLY A 1 78 ? 26.371 14.528 -46.376 1.00 92.44 78 GLY A CA 1
ATOM 625 C C . GLY A 1 78 ? 26.773 14.800 -44.924 1.00 92.44 78 GLY A C 1
ATOM 626 O O . GLY A 1 78 ? 27.617 15.662 -44.675 1.00 92.44 78 GLY A O 1
ATOM 627 N N . LEU A 1 79 ? 26.212 14.075 -43.947 1.00 91.00 79 LEU A N 1
ATOM 628 C CA . LEU A 1 79 ? 26.619 14.208 -42.548 1.00 91.00 79 LEU A CA 1
ATOM 629 C C . LEU A 1 79 ? 27.980 13.540 -42.309 1.00 91.00 79 LEU A C 1
ATOM 631 O O . LEU A 1 79 ? 28.232 12.406 -42.722 1.00 91.00 79 LEU A O 1
ATOM 635 N N . GLY A 1 80 ? 28.848 14.221 -41.554 1.00 91.81 80 GLY A N 1
ATOM 636 C CA . GLY A 1 80 ? 30.082 13.623 -41.044 1.00 91.81 80 GLY A CA 1
ATOM 637 C C . GLY A 1 80 ? 29.801 12.372 -40.189 1.00 91.81 80 GLY A C 1
ATOM 638 O O . GLY A 1 80 ? 28.720 12.241 -39.611 1.00 91.81 80 GLY A O 1
ATOM 639 N N . PRO A 1 81 ? 30.768 11.448 -40.048 1.00 88.75 81 PRO A N 1
ATOM 640 C CA . PRO A 1 81 ? 30.546 10.133 -39.438 1.00 88.75 81 PRO A CA 1
ATOM 641 C C . PRO A 1 81 ? 30.014 10.192 -37.999 1.00 88.75 81 PRO A C 1
ATOM 643 O O . PRO A 1 81 ? 29.168 9.379 -37.639 1.00 88.75 81 PRO A O 1
ATOM 646 N N . GLN A 1 82 ? 30.465 11.162 -37.197 1.00 90.56 82 GLN A N 1
ATOM 647 C CA . GLN A 1 82 ? 29.963 11.369 -35.834 1.00 90.56 82 GLN A CA 1
ATOM 648 C C . GLN A 1 82 ? 28.518 11.882 -35.829 1.00 90.56 82 GLN A C 1
ATOM 650 O O . GLN A 1 82 ? 27.680 11.358 -35.100 1.00 90.56 82 GLN A O 1
ATOM 655 N N . ASN A 1 83 ? 28.193 12.843 -36.697 1.00 90.62 83 ASN A N 1
ATOM 656 C CA . ASN A 1 83 ? 26.845 13.405 -36.791 1.00 90.62 83 ASN A CA 1
ATOM 657 C C . ASN A 1 83 ? 25.833 12.359 -37.276 1.00 90.62 83 ASN A C 1
ATOM 659 O O . ASN A 1 83 ? 24.729 12.300 -36.748 1.00 90.62 83 ASN A O 1
ATOM 663 N N . ALA A 1 84 ? 26.226 11.480 -38.204 1.00 91.12 84 ALA A N 1
ATOM 664 C CA . ALA A 1 84 ? 25.389 10.369 -38.655 1.00 91.12 84 ALA A CA 1
ATOM 665 C C . ALA A 1 84 ? 25.068 9.366 -37.529 1.00 91.12 84 ALA A C 1
ATOM 667 O O . ALA A 1 84 ? 23.945 8.875 -37.428 1.00 91.12 84 ALA A O 1
ATOM 668 N N . ILE A 1 85 ? 26.036 9.084 -36.647 1.00 90.00 85 ILE A N 1
ATOM 669 C CA . ILE A 1 85 ? 25.822 8.232 -35.466 1.00 90.00 85 ILE A CA 1
ATOM 670 C C . ILE A 1 85 ? 24.902 8.926 -34.459 1.00 90.00 85 ILE A C 1
ATOM 672 O O . ILE A 1 85 ? 23.978 8.292 -33.949 1.00 90.00 85 ILE A O 1
ATOM 676 N N . SER A 1 86 ? 25.136 10.211 -34.184 1.00 90.94 86 SER A N 1
ATOM 677 C CA . SER A 1 86 ? 24.315 11.005 -33.264 1.00 90.94 86 SER A CA 1
ATOM 678 C C . SER A 1 86 ? 22.866 11.115 -33.737 1.00 90.94 86 SER A C 1
ATOM 680 O O . SER A 1 86 ? 21.951 10.931 -32.936 1.00 90.94 86 SER A O 1
ATOM 682 N N . GLN A 1 87 ? 22.647 11.336 -35.035 1.00 94.12 87 GLN A N 1
ATOM 683 C CA . GLN A 1 87 ? 21.312 11.405 -35.628 1.00 94.12 87 GLN A CA 1
ATOM 684 C C . GLN A 1 87 ? 20.574 10.065 -35.505 1.00 94.12 87 GLN A C 1
ATOM 686 O O . GLN A 1 87 ? 19.449 10.020 -35.004 1.00 94.12 87 GLN A O 1
ATOM 691 N N . TRP A 1 88 ? 21.235 8.953 -35.848 1.00 93.56 88 TRP A N 1
ATOM 692 C CA . TRP A 1 88 ? 20.672 7.616 -35.640 1.00 93.56 88 TRP A CA 1
ATOM 693 C C . TRP A 1 88 ? 20.344 7.348 -34.162 1.00 93.56 88 TRP A C 1
ATOM 695 O O . TRP A 1 88 ? 19.285 6.812 -33.830 1.00 93.56 88 TRP A O 1
ATOM 705 N N . ALA A 1 89 ? 21.246 7.723 -33.251 1.00 93.00 89 ALA A N 1
ATOM 706 C CA . ALA A 1 89 ? 21.038 7.550 -31.818 1.00 93.00 89 ALA A CA 1
ATOM 707 C C . ALA A 1 89 ? 19.826 8.350 -31.315 1.00 93.00 89 ALA A C 1
ATOM 709 O O . ALA A 1 89 ? 19.046 7.822 -30.519 1.00 93.00 89 ALA A O 1
ATOM 710 N N . TYR A 1 90 ? 19.640 9.578 -31.806 1.00 94.81 90 TYR A N 1
ATOM 711 C CA . TYR A 1 90 ? 18.475 10.410 -31.511 1.00 94.81 90 TYR A CA 1
ATOM 712 C C . TYR A 1 90 ? 17.170 9.752 -31.979 1.00 94.81 90 TYR A C 1
ATOM 714 O O . TYR A 1 90 ? 16.220 9.630 -31.204 1.00 94.81 90 TYR A O 1
ATOM 722 N N . GLU A 1 91 ? 17.124 9.250 -33.211 1.00 94.56 91 GLU A N 1
ATOM 723 C CA . GLU A 1 91 ? 15.936 8.577 -33.748 1.00 94.56 91 GLU A CA 1
ATOM 724 C C . GLU A 1 91 ? 15.615 7.281 -32.996 1.00 94.56 91 GLU A C 1
ATOM 726 O O . GLU A 1 91 ? 14.466 7.043 -32.606 1.00 94.56 91 GLU A O 1
ATOM 731 N N . ALA A 1 92 ? 16.634 6.470 -32.707 1.00 95.06 92 ALA A N 1
ATOM 732 C CA . ALA A 1 92 ? 16.497 5.271 -31.891 1.00 95.06 92 ALA A CA 1
ATOM 733 C C . ALA A 1 92 ? 15.995 5.599 -30.472 1.00 95.06 92 ALA A C 1
ATOM 735 O O . ALA A 1 92 ? 15.142 4.886 -29.933 1.00 95.06 92 ALA A O 1
ATOM 736 N N . ALA A 1 93 ? 16.487 6.685 -29.864 1.00 94.94 93 ALA A N 1
ATOM 737 C CA . ALA A 1 93 ? 16.020 7.164 -28.566 1.00 94.94 93 ALA A CA 1
ATOM 738 C C . ALA A 1 93 ? 14.549 7.603 -28.622 1.00 94.94 93 ALA A C 1
ATOM 740 O O . ALA A 1 93 ? 13.761 7.164 -27.785 1.00 94.94 93 ALA A O 1
ATOM 741 N N . LYS A 1 94 ? 14.148 8.358 -29.652 1.00 96.75 94 LYS A N 1
ATOM 742 C CA . LYS A 1 94 ? 12.757 8.785 -29.873 1.00 96.75 94 LYS A CA 1
ATOM 743 C C . LYS A 1 94 ? 11.800 7.595 -29.985 1.00 96.75 94 LYS A C 1
ATOM 745 O O . LYS A 1 94 ? 10.727 7.604 -29.381 1.00 96.75 94 LYS A O 1
ATOM 750 N N . ARG A 1 95 ? 12.186 6.532 -30.704 1.00 97.00 95 ARG A N 1
ATOM 751 C CA . ARG A 1 95 ? 11.378 5.298 -30.808 1.00 97.00 95 ARG A CA 1
ATOM 752 C C . ARG A 1 95 ? 11.245 4.579 -29.461 1.00 97.00 95 ARG A C 1
ATOM 754 O O . ARG A 1 95 ? 10.149 4.153 -29.097 1.00 97.00 95 ARG A O 1
ATOM 761 N N . ARG A 1 96 ? 12.332 4.484 -28.685 1.00 93.88 96 ARG A N 1
ATOM 762 C CA . ARG A 1 96 ? 12.304 3.899 -27.330 1.00 93.88 96 ARG A CA 1
ATOM 763 C C . ARG A 1 96 ? 11.425 4.705 -26.379 1.00 93.88 96 ARG A C 1
ATOM 765 O O . ARG A 1 96 ? 10.652 4.112 -25.632 1.00 93.88 96 ARG A O 1
ATOM 772 N N . GLU A 1 97 ? 11.512 6.029 -26.423 1.00 97.50 97 GLU A N 1
ATOM 773 C CA . GLU A 1 97 ? 10.680 6.923 -25.616 1.00 97.50 97 GLU A CA 1
ATOM 774 C C . GLU A 1 97 ? 9.193 6.771 -25.968 1.00 97.50 97 GLU A C 1
ATOM 776 O O . GLU A 1 97 ? 8.353 6.654 -25.076 1.00 97.50 97 GLU A O 1
ATOM 781 N N . ALA A 1 98 ? 8.858 6.693 -27.261 1.00 96.50 98 ALA A N 1
ATOM 782 C CA . ALA A 1 98 ? 7.488 6.459 -27.711 1.00 96.50 98 ALA A CA 1
ATOM 783 C C . ALA A 1 98 ? 6.927 5.126 -27.180 1.00 96.50 98 ALA A C 1
ATOM 785 O O . ALA A 1 98 ? 5.799 5.092 -26.681 1.00 96.50 98 ALA A O 1
ATOM 786 N N . LEU A 1 99 ? 7.721 4.047 -27.217 1.00 97.75 99 LEU A N 1
ATOM 787 C CA . LEU A 1 99 ? 7.335 2.761 -26.629 1.00 97.75 99 LEU A CA 1
ATOM 788 C C . LEU A 1 99 ? 7.141 2.874 -25.110 1.00 97.75 99 LEU A C 1
ATOM 790 O O . LEU A 1 99 ? 6.132 2.412 -24.584 1.00 97.75 99 LEU A O 1
ATOM 794 N N . GLN A 1 100 ? 8.061 3.529 -24.396 1.00 96.38 100 GLN A N 1
ATOM 795 C CA . GLN A 1 100 ? 7.942 3.729 -22.948 1.00 96.38 100 GLN A CA 1
ATOM 796 C C . GLN A 1 100 ? 6.689 4.525 -22.570 1.00 96.38 100 GLN A C 1
ATOM 798 O O . GLN A 1 100 ? 6.007 4.156 -21.614 1.00 96.38 100 GLN A O 1
ATOM 803 N N . LYS A 1 101 ? 6.356 5.579 -23.325 1.00 97.12 101 LYS A N 1
ATOM 804 C CA . LYS A 1 101 ? 5.137 6.377 -23.131 1.00 97.12 101 LYS A CA 1
ATOM 805 C C . LYS A 1 101 ? 3.876 5.530 -23.307 1.00 97.12 101 LYS A C 1
ATOM 807 O O . LYS A 1 101 ? 3.006 5.569 -22.438 1.00 97.12 101 LYS A O 1
ATOM 812 N N . ARG A 1 102 ? 3.807 4.708 -24.361 1.00 97.44 102 ARG A N 1
ATOM 813 C CA . ARG A 1 102 ? 2.697 3.758 -24.577 1.00 97.44 102 ARG A CA 1
ATOM 814 C C . ARG A 1 102 ? 2.584 2.756 -23.425 1.00 97.44 102 ARG A C 1
ATOM 816 O O . ARG A 1 102 ? 1.531 2.650 -22.805 1.00 97.44 102 ARG A O 1
ATOM 823 N N . GLN A 1 103 ? 3.691 2.120 -23.042 1.00 97.62 103 GLN A N 1
ATOM 824 C CA . GLN A 1 103 ? 3.722 1.165 -21.928 1.00 97.62 103 GLN A CA 1
ATOM 825 C C . GLN A 1 103 ? 3.367 1.822 -20.579 1.00 97.62 103 GLN A C 1
ATOM 827 O O . GLN A 1 103 ? 2.755 1.196 -19.712 1.00 97.62 103 GLN A O 1
ATOM 832 N N . ALA A 1 104 ? 3.722 3.092 -20.366 1.00 96.56 104 ALA A N 1
ATOM 833 C CA . ALA A 1 104 ? 3.313 3.851 -19.186 1.00 96.56 104 ALA A CA 1
ATOM 834 C C . ALA A 1 104 ? 1.801 4.120 -19.167 1.00 96.56 104 ALA A C 1
ATOM 836 O O . ALA A 1 104 ? 1.176 3.895 -18.129 1.00 96.56 104 ALA A O 1
ATOM 837 N N . ALA A 1 105 ? 1.218 4.522 -20.300 1.00 97.25 105 ALA A N 1
ATOM 838 C CA . ALA A 1 105 ? -0.224 4.710 -20.440 1.00 97.25 105 ALA A CA 1
ATOM 839 C C . ALA A 1 105 ? -0.990 3.400 -20.198 1.00 97.25 105 ALA A C 1
ATOM 841 O O . ALA A 1 105 ? -1.914 3.374 -19.392 1.00 97.25 105 ALA A O 1
ATOM 842 N N . GLU A 1 106 ? -0.538 2.280 -20.767 1.00 96.44 106 GLU A N 1
ATOM 843 C CA . GLU A 1 106 ? -1.157 0.966 -20.546 1.00 96.44 106 GLU A CA 1
ATOM 844 C C . GLU A 1 106 ? -1.087 0.510 -19.081 1.00 96.44 106 GLU A C 1
ATOM 846 O O . GLU A 1 106 ? -2.057 -0.021 -18.537 1.00 96.44 106 GLU A O 1
ATOM 851 N N . ARG A 1 107 ? 0.043 0.744 -18.394 1.00 95.19 107 ARG A N 1
ATOM 852 C CA . ARG A 1 107 ? 0.152 0.477 -16.946 1.00 95.19 107 ARG A CA 1
ATOM 853 C C . ARG A 1 107 ? -0.811 1.344 -16.140 1.00 95.19 107 ARG A C 1
ATOM 855 O O . ARG A 1 107 ? -1.363 0.876 -15.138 1.00 95.19 107 ARG A O 1
ATOM 862 N N . HIS A 1 108 ? -0.991 2.597 -16.551 1.00 94.31 108 HIS A N 1
ATOM 863 C CA . HIS A 1 108 ? -1.927 3.511 -15.915 1.00 94.31 108 HIS A CA 1
ATOM 864 C C . HIS A 1 108 ? -3.373 3.046 -16.118 1.00 94.31 108 HIS A C 1
ATOM 866 O O . HIS A 1 108 ? -4.087 2.868 -15.133 1.00 94.31 108 HIS A O 1
ATOM 872 N N . GLU A 1 109 ? -3.767 2.728 -17.351 1.00 94.88 109 GLU A N 1
ATOM 873 C CA . GLU A 1 109 ? -5.083 2.164 -17.665 1.00 94.88 109 GLU A CA 1
ATOM 874 C C . GLU A 1 109 ? -5.361 0.872 -16.898 1.00 94.88 109 GLU A C 1
ATOM 876 O O . GLU A 1 109 ? -6.438 0.711 -16.327 1.00 94.88 109 GLU A O 1
ATOM 881 N N . LEU A 1 110 ? -4.393 -0.050 -16.834 1.00 92.94 110 LEU A N 1
ATOM 882 C CA . LEU A 1 110 ? -4.550 -1.283 -16.065 1.00 92.94 110 LEU A CA 1
ATOM 883 C C . LEU A 1 110 ? -4.775 -0.975 -14.579 1.00 92.94 110 LEU A C 1
ATOM 885 O O . LEU A 1 110 ? -5.595 -1.611 -13.923 1.00 92.94 110 LEU A O 1
ATOM 889 N N . THR A 1 111 ? -4.068 0.018 -14.039 1.00 90.44 111 THR A N 1
ATOM 890 C CA . THR A 1 111 ? -4.233 0.443 -12.643 1.00 90.44 111 THR A CA 1
ATOM 891 C C . THR A 1 111 ? -5.603 1.071 -12.386 1.00 90.44 111 THR A C 1
ATOM 893 O O . THR A 1 111 ? -6.124 0.909 -11.285 1.00 90.44 111 THR A O 1
ATOM 896 N N . GLN A 1 112 ? -6.189 1.755 -13.371 1.00 89.75 112 GLN A N 1
ATOM 897 C CA . GLN A 1 112 ? -7.544 2.305 -13.282 1.00 89.75 112 GLN A CA 1
ATOM 898 C C . GLN A 1 112 ? -8.625 1.218 -13.396 1.00 89.75 112 GLN A C 1
ATOM 900 O O . GLN A 1 112 ? -9.597 1.249 -12.649 1.00 89.75 112 GLN A O 1
ATOM 905 N N . LYS A 1 113 ? -8.447 0.246 -14.302 1.00 88.31 113 LYS A N 1
ATOM 906 C CA . LYS A 1 113 ? -9.399 -0.856 -14.539 1.00 88.31 113 LYS A CA 1
ATOM 907 C C . LYS A 1 113 ? -9.442 -1.860 -13.383 1.00 88.31 113 LYS A C 1
ATOM 909 O O . LYS A 1 113 ? -10.475 -2.474 -13.137 1.00 88.31 113 LYS A O 1
ATOM 914 N N . ILE A 1 114 ? -8.326 -2.050 -12.678 1.00 85.56 114 ILE A N 1
ATOM 915 C CA . ILE A 1 114 ? -8.248 -2.976 -11.546 1.00 85.56 114 ILE A CA 1
ATOM 916 C C . ILE A 1 114 ? -8.904 -2.348 -10.303 1.00 85.56 114 ILE A C 1
ATOM 918 O O . ILE A 1 114 ? -8.395 -1.342 -9.793 1.00 85.56 114 ILE A O 1
ATOM 922 N N . PRO A 1 115 ? -9.956 -2.968 -9.732 1.00 79.00 115 PRO A N 1
ATOM 923 C CA . PRO A 1 115 ? -10.555 -2.493 -8.493 1.00 79.00 115 PRO A CA 1
ATOM 924 C C . PRO A 1 115 ? -9.543 -2.529 -7.341 1.00 79.00 115 PRO A C 1
ATOM 926 O O . PRO A 1 115 ? -8.768 -3.478 -7.165 1.00 79.00 115 PRO A O 1
ATOM 929 N N . ARG A 1 116 ? -9.533 -1.461 -6.541 1.00 83.38 116 ARG A N 1
ATOM 930 C CA . ARG A 1 116 ? -8.683 -1.365 -5.351 1.00 83.38 116 ARG A CA 1
ATOM 931 C C . ARG A 1 116 ? -9.269 -2.206 -4.222 1.00 83.38 116 ARG A C 1
ATOM 933 O O . ARG A 1 116 ? -10.482 -2.341 -4.096 1.00 83.38 116 ARG A O 1
ATOM 940 N N . THR A 1 117 ? -8.389 -2.738 -3.376 1.00 83.31 117 THR A N 1
ATOM 941 C CA . THR A 1 117 ? -8.804 -3.350 -2.111 1.00 83.31 117 THR A CA 1
ATOM 942 C C . THR A 1 117 ? -9.539 -2.308 -1.282 1.00 83.31 117 THR A C 1
ATOM 944 O O . THR A 1 117 ? -9.034 -1.194 -1.116 1.00 83.31 117 THR A O 1
ATOM 947 N N . GLN A 1 118 ? -10.721 -2.659 -0.795 1.00 85.06 118 GLN A N 1
ATOM 948 C CA . GLN A 1 118 ? -11.549 -1.744 -0.021 1.00 85.06 118 GLN A CA 1
ATOM 949 C C . GLN A 1 118 ? -11.025 -1.643 1.410 1.00 85.06 118 GLN A C 1
ATOM 951 O O . GLN A 1 118 ? -10.409 -2.576 1.921 1.00 85.06 118 GLN A O 1
ATOM 956 N N . VAL A 1 119 ? -11.273 -0.509 2.062 1.00 89.69 119 VAL A N 1
ATOM 957 C CA . VAL A 1 119 ? -11.053 -0.372 3.505 1.00 89.69 119 VAL A CA 1
ATOM 958 C C . VAL A 1 119 ? -12.236 -1.017 4.223 1.00 89.69 119 VAL A C 1
ATOM 960 O O . VAL A 1 119 ? -13.379 -0.845 3.805 1.00 89.69 119 VAL A O 1
ATOM 963 N N . TRP A 1 120 ? -11.971 -1.736 5.316 1.00 87.62 120 TRP A N 1
ATOM 964 C CA . TRP A 1 120 ? -12.981 -2.454 6.105 1.00 87.62 120 TRP A CA 1
ATOM 965 C C . TRP A 1 120 ? -14.228 -1.615 6.420 1.00 87.62 120 TRP A C 1
ATOM 967 O O . TRP A 1 120 ? -15.343 -2.105 6.286 1.00 87.62 120 TRP A O 1
ATOM 977 N N . HIS A 1 121 ? -14.045 -0.340 6.778 1.00 89.19 121 HIS A N 1
ATOM 978 C CA . HIS A 1 121 ? -15.143 0.587 7.058 1.00 89.19 121 HIS A CA 1
ATOM 979 C C . HIS A 1 121 ? -16.030 0.849 5.831 1.00 89.19 121 HIS A C 1
ATOM 981 O O . HIS A 1 121 ? -17.242 0.704 5.913 1.00 89.19 121 HIS A O 1
ATOM 987 N N . THR A 1 122 ? -15.433 1.171 4.682 1.00 90.50 122 THR A N 1
ATOM 988 C CA . THR A 1 122 ? -16.159 1.439 3.427 1.00 90.50 122 THR A CA 1
ATOM 989 C C . THR A 1 122 ? -16.902 0.204 2.926 1.00 90.50 122 THR A C 1
ATOM 991 O O . THR A 1 122 ? -18.035 0.295 2.460 1.00 90.50 122 THR A O 1
ATOM 994 N N . TRP A 1 123 ? -16.286 -0.972 3.065 1.00 93.38 123 TRP A N 1
ATOM 995 C CA . TRP A 1 123 ? -16.944 -2.235 2.748 1.00 93.38 123 TRP A CA 1
ATOM 996 C C . TRP A 1 123 ? -18.127 -2.495 3.692 1.00 93.38 123 TRP A C 1
ATOM 998 O O . TRP A 1 123 ? -19.211 -2.842 3.236 1.00 93.38 123 TRP A O 1
ATOM 1008 N N . LEU A 1 124 ? -17.960 -2.253 4.996 1.00 92.56 124 LEU A N 1
ATOM 1009 C CA . LEU A 1 124 ? -19.043 -2.349 5.977 1.00 92.56 124 LEU A CA 1
ATOM 1010 C C . LEU A 1 124 ? -20.208 -1.399 5.672 1.00 92.56 124 LEU A C 1
ATOM 1012 O O . LEU A 1 124 ? -21.358 -1.799 5.828 1.00 92.56 124 LEU A O 1
ATOM 1016 N N . GLU A 1 125 ? -19.937 -0.166 5.242 1.00 92.31 125 GLU A N 1
ATOM 1017 C CA . GLU A 1 125 ? -20.965 0.798 4.825 1.00 92.31 125 GLU A CA 1
ATOM 1018 C C . GLU A 1 125 ? -21.757 0.292 3.619 1.00 92.31 125 GLU A C 1
ATOM 1020 O O . GLU A 1 125 ? -22.986 0.328 3.639 1.00 92.31 125 GLU A O 1
ATOM 1025 N N . GLN A 1 126 ? -21.076 -0.255 2.609 1.00 91.12 126 GLN A N 1
ATOM 1026 C CA . GLN A 1 126 ? -21.734 -0.866 1.451 1.00 91.12 126 GLN A CA 1
ATOM 1027 C C . GLN A 1 126 ? -22.608 -2.058 1.859 1.00 91.12 126 GLN A C 1
ATOM 1029 O O . GLN A 1 126 ? -23.761 -2.140 1.442 1.00 91.12 126 GLN A O 1
ATOM 1034 N N . GLN A 1 127 ? -22.104 -2.949 2.720 1.00 92.25 127 GLN A N 1
ATOM 1035 C CA . GLN A 1 127 ? -22.873 -4.099 3.214 1.00 92.25 127 GLN A CA 1
ATOM 1036 C C . GLN A 1 127 ? -24.067 -3.667 4.083 1.00 92.25 127 GLN A C 1
ATOM 1038 O O . GLN A 1 127 ? -25.156 -4.231 3.988 1.00 92.25 127 GLN A O 1
ATOM 1043 N N . ALA A 1 128 ? -23.907 -2.620 4.894 1.00 92.25 128 ALA A N 1
ATOM 1044 C CA . ALA A 1 128 ? -24.988 -2.045 5.689 1.00 92.25 128 ALA A CA 1
ATOM 1045 C C . ALA A 1 128 ? -26.069 -1.382 4.816 1.00 92.25 128 ALA A C 1
ATOM 1047 O O . ALA A 1 128 ? -27.262 -1.473 5.136 1.00 92.25 128 ALA A O 1
ATOM 1048 N N . GLN A 1 129 ? -25.665 -0.742 3.715 1.00 91.56 129 GLN A N 1
ATOM 1049 C CA . GLN A 1 129 ? -26.574 -0.172 2.723 1.00 91.56 129 GLN A CA 1
ATOM 1050 C C . GLN A 1 129 ? -27.322 -1.267 1.954 1.00 91.56 129 GLN A C 1
ATOM 1052 O O . GLN A 1 129 ? -28.516 -1.123 1.705 1.00 91.56 129 GLN A O 1
ATOM 1057 N N . ALA A 1 130 ? -26.657 -2.391 1.673 1.00 89.69 130 ALA A N 1
ATOM 1058 C CA . ALA A 1 130 ? -27.259 -3.589 1.088 1.00 89.69 130 ALA A CA 1
ATOM 1059 C C . ALA A 1 130 ? -28.229 -4.326 2.037 1.00 89.69 130 ALA A C 1
ATOM 1061 O O . ALA A 1 130 ? -28.902 -5.262 1.615 1.00 89.69 130 ALA A O 1
ATOM 1062 N N . GLY A 1 131 ? -28.332 -3.897 3.301 1.00 89.69 131 GLY A N 1
ATOM 1063 C CA . GLY A 1 131 ? -29.304 -4.415 4.266 1.00 89.69 131 GLY A CA 1
ATOM 1064 C C . GLY A 1 131 ? -28.747 -5.397 5.296 1.00 89.69 131 GLY A C 1
ATOM 1065 O O . GLY A 1 131 ? -29.524 -5.907 6.097 1.00 89.69 131 GLY A O 1
ATOM 1066 N N . ASP A 1 132 ? -27.432 -5.640 5.342 1.00 89.62 132 ASP A N 1
ATOM 1067 C CA . ASP A 1 132 ? -26.840 -6.549 6.330 1.00 89.62 132 ASP A CA 1
ATOM 1068 C C . ASP A 1 132 ? -26.898 -5.938 7.750 1.00 89.62 132 ASP A C 1
ATOM 1070 O O . ASP A 1 132 ? -26.243 -4.939 8.081 1.00 89.62 132 ASP A O 1
ATOM 1074 N N . GLU A 1 133 ? -27.703 -6.546 8.624 1.00 88.25 133 GLU A N 1
ATOM 1075 C CA . GLU A 1 133 ? -27.881 -6.113 10.013 1.00 88.25 133 GLU A CA 1
ATOM 1076 C C . GLU A 1 133 ? -26.614 -6.301 10.862 1.00 88.25 133 GLU A C 1
ATOM 1078 O O . GLU A 1 133 ? -26.319 -5.485 11.749 1.00 88.25 133 GLU A O 1
ATOM 1083 N N . ALA A 1 134 ? -25.812 -7.329 10.571 1.00 87.75 134 ALA A N 1
ATOM 1084 C CA . ALA A 1 134 ? -24.531 -7.551 11.232 1.00 87.75 134 ALA A CA 1
ATOM 1085 C C . ALA A 1 134 ? -23.532 -6.442 10.861 1.00 87.75 134 ALA A C 1
ATOM 1087 O O . ALA A 1 134 ? -22.781 -5.973 11.720 1.00 87.75 134 ALA A O 1
ATOM 1088 N N . ALA A 1 135 ? -23.573 -5.945 9.621 1.00 87.81 135 ALA A N 1
ATOM 1089 C CA . ALA A 1 135 ? -22.764 -4.804 9.191 1.00 87.81 135 ALA A CA 1
ATOM 1090 C C . ALA A 1 135 ? -23.196 -3.500 9.889 1.00 87.81 135 ALA A C 1
ATOM 1092 O O . ALA A 1 135 ? -22.363 -2.784 10.452 1.00 87.81 135 ALA A O 1
ATOM 1093 N N . ARG A 1 136 ? -24.508 -3.224 9.955 1.00 88.62 136 ARG A N 1
ATOM 1094 C CA . ARG A 1 136 ? -25.066 -2.053 10.668 1.00 88.62 136 ARG A CA 1
ATOM 1095 C C . ARG A 1 136 ? -24.726 -2.062 12.158 1.00 88.62 136 ARG A C 1
ATOM 1097 O O . ARG A 1 136 ? -24.409 -1.026 12.746 1.00 88.62 136 ARG A O 1
ATOM 1104 N N . THR A 1 137 ? -24.805 -3.222 12.806 1.00 85.38 137 THR A N 1
ATOM 1105 C CA . THR A 1 137 ? -24.426 -3.368 14.221 1.00 85.38 137 THR A CA 1
ATOM 1106 C C . THR A 1 137 ? -22.915 -3.259 14.428 1.00 85.38 137 THR A C 1
ATOM 1108 O O . THR A 1 137 ? -22.488 -2.664 15.421 1.00 85.38 137 THR A O 1
ATOM 1111 N N . ALA A 1 138 ? -22.096 -3.754 13.495 1.00 85.62 138 ALA A N 1
ATOM 1112 C CA . ALA A 1 138 ? -20.644 -3.586 13.528 1.00 85.62 138 ALA A CA 1
ATOM 1113 C C . ALA A 1 138 ? -20.228 -2.111 13.404 1.00 85.62 138 ALA A C 1
ATOM 1115 O O . ALA A 1 138 ? -19.437 -1.649 14.227 1.00 85.62 138 ALA A O 1
ATOM 1116 N N . LEU A 1 139 ? -20.809 -1.353 12.464 1.00 87.81 139 LEU A N 1
ATOM 1117 C CA . LEU A 1 139 ? -20.562 0.090 12.310 1.00 87.81 139 LEU A CA 1
ATOM 1118 C C . LEU A 1 139 ? -20.924 0.874 13.576 1.00 87.81 139 LEU A C 1
ATOM 1120 O O . LEU A 1 139 ? -20.125 1.677 14.060 1.00 87.81 139 LEU A O 1
ATOM 1124 N N . ARG A 1 140 ? -22.085 0.580 14.180 1.00 84.12 140 ARG A N 1
ATOM 1125 C CA . ARG A 1 140 ? -22.459 1.146 15.488 1.00 84.12 140 ARG A CA 1
ATOM 1126 C C . ARG A 1 140 ? -21.407 0.826 16.554 1.00 84.12 140 ARG A C 1
ATOM 1128 O O . ARG A 1 140 ? -20.968 1.718 17.274 1.00 84.12 140 ARG A O 1
ATOM 1135 N N . GLY A 1 141 ? -20.945 -0.423 16.615 1.00 81.56 141 GLY A N 1
ATOM 1136 C CA . GLY A 1 141 ? -19.903 -0.856 17.548 1.00 81.56 141 GLY A CA 1
ATOM 1137 C C . GLY A 1 141 ? -18.557 -0.139 17.374 1.00 81.56 141 GLY A C 1
ATOM 1138 O O . GLY A 1 141 ? -17.900 0.155 18.374 1.00 81.56 141 GLY A O 1
ATOM 1139 N N . ILE A 1 142 ? -18.151 0.162 16.136 1.00 80.38 142 ILE A N 1
ATOM 1140 C CA . ILE A 1 142 ? -16.936 0.937 15.833 1.00 80.38 142 ILE A CA 1
ATOM 1141 C C . ILE A 1 142 ? -17.093 2.371 16.352 1.00 80.38 142 ILE A C 1
ATOM 1143 O O . ILE A 1 142 ? -16.275 2.811 17.160 1.00 80.38 142 ILE A O 1
ATOM 1147 N N . ARG A 1 143 ? -18.200 3.043 16.006 1.00 80.12 143 ARG A N 1
ATOM 1148 C CA . ARG A 1 143 ? -18.503 4.409 16.464 1.00 80.12 143 ARG A CA 1
ATOM 1149 C C . ARG A 1 143 ? -18.497 4.523 17.991 1.00 80.12 143 ARG A C 1
ATOM 1151 O O . ARG A 1 143 ? -17.903 5.445 18.546 1.00 80.12 143 ARG A O 1
ATOM 1158 N N . TYR A 1 144 ? -19.104 3.563 18.691 1.00 75.50 144 TYR A N 1
ATOM 1159 C CA . TYR A 1 144 ? -19.106 3.552 20.158 1.00 75.50 144 TYR A CA 1
ATOM 1160 C C . TYR A 1 144 ? -17.714 3.339 20.759 1.00 75.50 144 TYR A C 1
ATOM 1162 O O . TYR A 1 144 ? -17.385 3.938 21.784 1.00 75.50 144 TYR A O 1
ATOM 1170 N N . ARG A 1 145 ? -16.873 2.499 20.143 1.00 69.56 145 ARG A N 1
ATOM 1171 C CA . ARG A 1 145 ? -15.501 2.268 20.616 1.00 69.56 145 ARG A CA 1
ATOM 1172 C C . ARG A 1 145 ? -14.642 3.522 20.476 1.00 69.56 145 ARG A C 1
ATOM 1174 O O . ARG A 1 145 ? -13.908 3.850 21.405 1.00 69.56 145 ARG A O 1
ATOM 1181 N N . GLU A 1 146 ? -14.757 4.223 19.354 1.00 74.06 146 GLU A N 1
ATOM 1182 C CA . GLU A 1 146 ? -14.054 5.487 19.118 1.00 74.06 146 GLU A CA 1
ATOM 1183 C C . GLU A 1 146 ? -14.495 6.569 20.108 1.00 74.06 146 GLU A C 1
ATOM 1185 O O . GLU A 1 146 ? -13.653 7.259 20.686 1.00 74.06 146 GLU A O 1
ATOM 1190 N N . GLN A 1 147 ? -15.800 6.657 20.385 1.00 68.69 147 GLN A N 1
ATOM 1191 C CA . GLN A 1 147 ? -16.333 7.574 21.391 1.00 68.69 147 GLN A CA 1
ATOM 1192 C C . GLN A 1 147 ? -15.826 7.233 22.803 1.00 68.69 147 GLN A C 1
ATOM 1194 O O . GLN A 1 147 ? -15.427 8.131 23.544 1.00 68.69 147 GLN A O 1
ATOM 1199 N N . ARG A 1 148 ? -15.755 5.942 23.170 1.00 62.25 148 ARG A N 1
ATOM 1200 C CA . ARG A 1 148 ? -15.163 5.509 24.451 1.00 62.25 148 ARG A CA 1
ATOM 1201 C C . ARG A 1 148 ? -13.681 5.844 24.567 1.00 62.25 148 ARG A C 1
ATOM 1203 O O . ARG A 1 148 ? -13.232 6.197 25.651 1.00 62.25 148 ARG A O 1
ATOM 1210 N N . GLY A 1 149 ? -12.919 5.752 23.478 1.00 60.41 149 GLY A N 1
ATOM 1211 C CA . GLY A 1 149 ? -11.511 6.157 23.466 1.00 60.41 149 GLY A CA 1
ATOM 1212 C C . GLY A 1 149 ? -11.325 7.635 23.819 1.00 60.41 149 GLY A C 1
ATOM 1213 O O . GLY A 1 149 ? -10.440 7.965 24.601 1.00 60.41 149 GLY A O 1
ATOM 1214 N N . LYS A 1 150 ? -12.205 8.504 23.305 1.00 60.44 150 LYS A N 1
ATOM 1215 C CA . LYS A 1 150 ? -12.182 9.955 23.557 1.00 60.44 150 LYS A CA 1
ATOM 1216 C C . LYS A 1 150 ? -12.651 10.334 24.967 1.00 60.44 150 LYS A C 1
ATOM 1218 O O . LYS A 1 150 ? -12.099 11.254 25.556 1.00 60.44 150 LYS A O 1
ATOM 1223 N N . ASN A 1 151 ? -13.616 9.600 25.526 1.00 56.00 151 ASN A N 1
ATOM 1224 C CA . ASN A 1 151 ? -14.238 9.917 26.821 1.00 56.00 151 ASN A CA 1
ATOM 1225 C C . ASN A 1 151 ? -13.609 9.190 28.026 1.00 56.00 151 ASN A C 1
ATOM 1227 O O . ASN A 1 151 ? -14.087 9.333 29.151 1.00 56.00 151 ASN A O 1
ATOM 1231 N N . LYS A 1 152 ? -12.534 8.414 27.832 1.00 58.31 152 LYS A N 1
ATOM 1232 C CA . LYS A 1 152 ? -11.794 7.771 28.937 1.00 58.31 152 LYS A CA 1
ATOM 1233 C C . LYS A 1 152 ? -11.129 8.766 29.896 1.00 58.31 152 LYS A C 1
ATOM 1235 O O . LYS A 1 152 ? -10.841 8.394 31.026 1.00 58.31 152 LYS A O 1
ATOM 1240 N N . SER A 1 153 ? -10.892 10.000 29.457 1.00 54.91 153 SER A N 1
ATOM 1241 C CA . SER A 1 153 ? -10.335 11.084 30.275 1.00 54.91 153 SER A CA 1
ATOM 1242 C C . SER A 1 153 ? -11.391 11.910 31.019 1.00 54.91 153 SER A C 1
ATOM 1244 O O . SER A 1 153 ? -11.023 12.723 31.861 1.00 54.91 153 SER A O 1
ATOM 1246 N N . GLN A 1 154 ? -12.683 11.728 30.722 1.00 56.62 154 GLN A N 1
ATOM 1247 C CA . GLN A 1 154 ? -13.775 12.431 31.401 1.00 56.62 154 GLN A CA 1
ATOM 1248 C C . GLN A 1 154 ? -14.321 11.593 32.560 1.00 56.62 154 GLN A C 1
ATOM 1250 O O . GLN A 1 154 ? -14.426 10.370 32.451 1.00 56.62 154 GLN A O 1
ATOM 1255 N N . ASP A 1 155 ? -14.688 12.257 33.656 1.00 60.69 155 ASP A N 1
ATOM 1256 C CA . ASP A 1 155 ? -15.297 11.629 34.831 1.00 60.69 155 ASP A CA 1
ATOM 1257 C C . ASP A 1 155 ? -16.714 11.123 34.485 1.00 60.69 155 ASP A C 1
ATOM 1259 O O . ASP A 1 155 ? -17.542 11.848 33.928 1.00 60.69 155 ASP A O 1
ATOM 1263 N N . GLY A 1 156 ? -17.019 9.856 34.770 1.00 67.50 156 GLY A N 1
ATOM 1264 C CA . GLY A 1 156 ? -18.347 9.303 34.516 1.00 67.50 156 GLY A CA 1
ATOM 1265 C C . GLY A 1 156 ? -18.566 7.888 35.040 1.00 67.50 156 GLY A C 1
ATOM 1266 O O . GLY A 1 156 ? -17.637 7.177 35.417 1.00 67.50 156 GLY A O 1
ATOM 1267 N N . ILE A 1 157 ? -19.830 7.494 35.046 1.00 65.44 157 ILE A N 1
ATOM 1268 C CA . ILE A 1 157 ? -20.344 6.261 35.630 1.00 65.44 157 ILE A CA 1
ATOM 1269 C C . ILE A 1 157 ? -20.845 5.367 34.485 1.00 65.44 157 ILE A C 1
ATOM 1271 O O . ILE A 1 157 ? -21.780 5.747 33.782 1.00 65.44 157 ILE A O 1
ATOM 1275 N N . GLU A 1 158 ? -20.204 4.223 34.255 1.00 57.28 158 GLU A N 1
ATOM 1276 C CA . GLU A 1 158 ? -20.500 3.267 33.176 1.00 57.28 158 GLU A CA 1
ATOM 1277 C C . GLU A 1 158 ? -21.259 2.035 33.706 1.00 57.28 158 GLU A C 1
ATOM 1279 O O . GLU A 1 158 ? -21.038 1.587 34.831 1.00 57.28 158 GLU A O 1
ATOM 1284 N N . GLY A 1 159 ? -22.145 1.466 32.885 1.00 54.59 159 GLY A N 1
ATOM 1285 C CA . GLY A 1 159 ? -22.816 0.197 33.174 1.00 54.59 159 GLY A CA 1
ATOM 1286 C C . GLY A 1 159 ? -23.535 -0.389 31.954 1.00 54.59 159 GLY A C 1
ATOM 1287 O O . GLY A 1 159 ? -23.829 0.308 30.981 1.00 54.59 159 GLY A O 1
ATOM 1288 N N . GLU A 1 160 ? -23.784 -1.701 31.964 1.00 50.41 160 GLU A N 1
ATOM 1289 C CA . GLU A 1 160 ? -24.551 -2.379 30.907 1.00 50.41 160 GLU A CA 1
ATOM 1290 C C . GLU A 1 160 ? -26.047 -2.066 31.093 1.00 50.41 160 GLU A C 1
ATOM 1292 O O . GLU A 1 160 ? -26.607 -2.328 32.154 1.00 50.41 160 GLU A O 1
ATOM 1297 N N . GLU A 1 161 ? -26.688 -1.473 30.080 1.00 44.06 161 GLU A N 1
ATOM 1298 C CA . GLU A 1 161 ? -28.098 -1.060 30.131 1.00 44.06 161 GLU A CA 1
ATOM 1299 C C . GLU A 1 161 ? -29.011 -2.290 30.235 1.00 44.06 161 GLU A C 1
ATOM 1301 O O . GLU A 1 161 ? -29.120 -3.091 29.301 1.00 44.06 161 GLU A O 1
ATOM 1306 N N . LEU A 1 162 ? -29.636 -2.463 31.400 1.00 47.34 162 LEU A N 1
ATOM 1307 C CA . LEU A 1 162 ? -30.517 -3.581 31.713 1.00 47.34 162 LEU A CA 1
ATOM 1308 C C . LEU A 1 162 ? -31.811 -3.004 32.302 1.00 47.34 162 LEU A C 1
ATOM 1310 O O . LEU A 1 162 ? -31.796 -2.441 33.390 1.00 47.34 162 LEU A O 1
ATOM 1314 N N . ASP A 1 163 ? -32.909 -3.214 31.571 1.00 43.16 163 ASP A N 1
ATOM 1315 C CA . ASP A 1 163 ? -34.313 -2.884 31.878 1.00 43.16 163 ASP A CA 1
ATOM 1316 C C . ASP A 1 163 ? -34.823 -1.448 31.581 1.00 43.16 163 ASP A C 1
ATOM 1318 O O . ASP A 1 163 ? -34.127 -0.456 31.809 1.00 43.16 163 ASP A O 1
ATOM 1322 N N . PRO A 1 164 ? -36.072 -1.299 31.078 1.00 45.44 164 PRO A N 1
ATOM 1323 C CA . PRO A 1 164 ? -36.720 -0.001 30.929 1.00 45.44 164 PRO A CA 1
ATOM 1324 C C . PRO A 1 164 ? -37.077 0.612 32.294 1.00 45.44 164 PRO A C 1
ATOM 1326 O O . PRO A 1 164 ? -37.593 -0.044 33.198 1.00 45.44 164 PRO A O 1
ATOM 1329 N N . LEU A 1 165 ? -36.810 1.915 32.416 1.00 46.25 165 LEU A N 1
ATOM 1330 C CA . LEU A 1 165 ? -36.890 2.718 33.641 1.00 46.25 165 LEU A CA 1
ATOM 1331 C C . LEU A 1 165 ? -38.231 2.589 34.394 1.00 46.25 165 LEU A C 1
ATOM 1333 O O . LEU A 1 165 ? -39.284 3.003 33.903 1.00 46.25 165 LEU A O 1
ATOM 1337 N N . ARG A 1 166 ? -38.179 2.143 35.658 1.00 40.94 166 ARG A N 1
ATOM 1338 C CA . ARG A 1 166 ? -39.237 2.403 36.650 1.00 40.94 166 ARG A CA 1
ATOM 1339 C C . ARG A 1 166 ? -39.110 3.856 37.123 1.00 40.94 166 ARG A C 1
ATOM 1341 O O . ARG A 1 166 ? -38.029 4.284 37.517 1.00 40.94 166 ARG A O 1
ATOM 1348 N N . ARG A 1 167 ? -40.203 4.626 37.067 1.00 40.03 167 ARG A N 1
ATOM 1349 C CA . ARG A 1 167 ? -40.224 6.043 37.477 1.00 40.03 167 ARG A CA 1
ATOM 1350 C C . ARG A 1 167 ? -39.919 6.157 38.973 1.00 40.03 167 ARG A C 1
ATOM 1352 O O . ARG A 1 167 ? -40.748 5.760 39.786 1.00 40.03 167 ARG A O 1
ATOM 1359 N N . LEU A 1 168 ? -38.767 6.725 39.325 1.00 44.81 168 LEU A N 1
ATOM 1360 C CA . LEU A 1 168 ? -38.474 7.170 40.685 1.00 44.81 168 LEU A CA 1
ATOM 1361 C C . LEU A 1 168 ? -38.247 8.683 40.684 1.00 44.81 168 LEU A C 1
ATOM 1363 O O . LEU A 1 168 ? -37.530 9.226 39.845 1.00 44.81 168 LEU A O 1
ATOM 1367 N N . THR A 1 169 ? -38.896 9.359 41.624 1.00 43.19 169 THR A N 1
ATOM 1368 C CA . THR A 1 169 ? -38.831 10.802 41.850 1.00 43.19 169 THR A CA 1
ATOM 1369 C C . THR A 1 169 ? -37.474 11.194 42.430 1.00 43.19 169 THR A C 1
ATOM 1371 O O . THR A 1 169 ? -37.254 11.104 43.636 1.00 43.19 169 THR A O 1
ATOM 1374 N N . VAL A 1 170 ? -36.563 11.667 41.578 1.00 55.12 170 VAL A N 1
ATOM 1375 C CA . VAL A 1 170 ? -35.407 12.465 42.008 1.00 55.12 170 VAL A CA 1
ATOM 1376 C C . VAL A 1 170 ? -35.920 13.890 42.218 1.00 55.12 170 VAL A C 1
ATOM 1378 O O . VAL A 1 170 ? -35.927 14.694 41.294 1.00 55.12 170 VAL A O 1
ATOM 1381 N N . ALA A 1 171 ? -36.457 14.169 43.407 1.00 50.09 171 ALA A N 1
ATOM 1382 C CA . ALA A 1 171 ? -37.360 15.294 43.696 1.00 50.09 171 ALA A CA 1
ATOM 1383 C C . ALA A 1 171 ? -36.800 16.727 43.489 1.00 50.09 171 ALA A C 1
ATOM 1385 O O . ALA A 1 171 ? -37.500 17.688 43.784 1.00 50.09 171 ALA A O 1
ATOM 1386 N N . ALA A 1 172 ? -35.580 16.894 42.968 1.00 56.97 172 ALA A N 1
ATOM 1387 C CA . ALA A 1 172 ? -34.942 18.198 42.757 1.00 56.97 172 ALA A CA 1
ATOM 1388 C C . ALA A 1 172 ? -34.184 18.339 41.416 1.00 56.97 172 ALA A C 1
ATOM 1390 O O . ALA A 1 172 ? -33.425 19.293 41.251 1.00 56.97 172 ALA A O 1
ATOM 1391 N N . LEU A 1 173 ? -34.351 17.411 40.459 1.00 62.41 173 LEU A N 1
ATOM 1392 C CA . LEU A 1 173 ? -33.704 17.492 39.139 1.00 62.41 173 LEU A CA 1
ATOM 1393 C C . LEU A 1 173 ? -34.735 17.548 38.005 1.00 62.41 173 LEU A C 1
ATOM 1395 O O . LEU A 1 173 ? -35.663 16.741 37.956 1.00 62.41 173 LEU A O 1
ATOM 1399 N N . GLN A 1 174 ? -34.534 18.468 37.063 1.00 64.19 174 GLN A N 1
ATOM 1400 C CA . GLN A 1 174 ? -35.314 18.567 35.832 1.00 64.19 174 GLN A CA 1
ATOM 1401 C C . GLN A 1 174 ? -34.616 17.767 34.726 1.00 64.19 174 GLN A C 1
ATOM 1403 O O . GLN A 1 174 ? -33.455 18.023 34.406 1.00 64.19 174 GLN A O 1
ATOM 1408 N N . ALA A 1 175 ? -35.313 16.783 34.154 1.00 70.75 175 ALA A N 1
ATOM 1409 C CA . ALA A 1 175 ? -34.809 15.982 33.042 1.00 70.75 175 ALA A CA 1
ATOM 1410 C C . ALA A 1 175 ? -35.266 16.578 31.703 1.00 70.75 175 ALA A C 1
ATOM 1412 O O . ALA A 1 175 ? -36.463 16.747 31.473 1.00 70.75 175 ALA A O 1
ATOM 1413 N N . GLU A 1 176 ? -34.316 16.868 30.820 1.00 75.25 176 GLU A N 1
ATOM 1414 C CA . GLU A 1 176 ? -34.543 17.377 29.467 1.00 75.25 176 GLU A CA 1
ATOM 1415 C C . GLU A 1 176 ? -34.030 16.352 28.447 1.00 75.25 176 GLU A C 1
ATOM 1417 O O . GLU A 1 176 ? -32.911 15.850 28.564 1.00 75.25 176 GLU A O 1
ATOM 1422 N N . ILE A 1 177 ? -34.853 16.001 27.455 1.00 72.56 177 ILE A N 1
ATOM 1423 C CA . ILE A 1 177 ? -34.491 15.020 26.424 1.00 72.56 177 ILE A CA 1
ATOM 1424 C C . ILE A 1 177 ? -33.990 15.773 25.191 1.00 72.56 177 ILE A C 1
ATOM 1426 O O . ILE A 1 177 ? -34.771 16.408 24.483 1.00 72.56 177 ILE A O 1
ATOM 1430 N N . ASP A 1 178 ? -32.696 15.658 24.888 1.00 72.94 178 ASP A N 1
ATOM 1431 C CA . ASP A 1 178 ? -32.155 16.148 23.622 1.00 72.94 178 ASP A CA 1
ATOM 1432 C C . ASP A 1 178 ? -32.390 15.089 22.536 1.00 72.94 178 ASP A C 1
ATOM 1434 O O . ASP A 1 178 ? -31.613 14.145 22.351 1.00 72.94 178 ASP A O 1
ATOM 1438 N N . HIS A 1 179 ? -33.486 15.252 21.793 1.00 60.75 179 HIS A N 1
ATOM 1439 C CA . HIS A 1 179 ? -33.863 14.359 20.696 1.00 60.75 179 HIS A CA 1
ATOM 1440 C C . HIS A 1 179 ? -32.855 14.351 19.532 1.00 60.75 179 HIS A C 1
ATOM 1442 O O . HIS A 1 179 ? -32.825 13.381 18.774 1.00 60.75 179 HIS A O 1
ATOM 1448 N N . ARG A 1 180 ? -32.010 15.386 19.378 1.00 56.69 180 ARG A N 1
ATOM 1449 C CA . ARG A 1 180 ? -30.989 15.439 18.315 1.00 56.69 180 ARG A CA 1
ATOM 1450 C C . ARG A 1 180 ? -29.752 14.624 18.674 1.00 56.69 180 ARG A C 1
ATOM 1452 O O . ARG A 1 180 ? -29.167 13.991 17.797 1.00 56.69 180 ARG A O 1
ATOM 1459 N N . ARG A 1 181 ? -29.344 14.645 19.945 1.00 55.78 181 ARG A N 1
ATOM 1460 C CA . ARG A 1 181 ? -28.176 13.897 20.448 1.00 55.78 181 ARG A CA 1
ATOM 1461 C C . ARG A 1 181 ? -28.529 12.535 21.047 1.00 55.78 181 ARG A C 1
ATOM 1463 O O . ARG A 1 181 ? -27.620 11.756 21.316 1.00 55.78 181 ARG A O 1
ATOM 1470 N N . GLN A 1 182 ? -29.824 12.245 21.195 1.00 69.00 182 GLN A N 1
ATOM 1471 C CA . GLN A 1 182 ? -30.353 11.035 21.829 1.00 69.00 182 GLN A CA 1
ATOM 1472 C C . GLN A 1 182 ? -29.792 10.828 23.249 1.00 69.00 182 GLN A C 1
ATOM 1474 O O . GLN A 1 182 ? -29.424 9.717 23.620 1.00 69.00 182 GLN A O 1
ATOM 1479 N N . CYS A 1 183 ? -29.709 11.903 24.038 1.00 79.19 183 CYS A N 1
ATOM 1480 C CA . CYS A 1 183 ? -29.236 11.876 25.425 1.00 79.19 183 CYS A CA 1
ATOM 1481 C C . CYS A 1 183 ? -30.202 12.612 26.363 1.00 79.19 183 CYS A C 1
ATOM 1483 O O . CYS A 1 183 ? -30.921 13.517 25.933 1.00 79.19 183 CYS A O 1
ATOM 1485 N N . VAL A 1 184 ? -30.200 12.241 27.646 1.00 78.25 184 VAL A N 1
ATOM 1486 C CA . VAL A 1 184 ? -31.014 12.892 28.687 1.00 78.25 184 VAL A CA 1
ATOM 1487 C C . VAL A 1 184 ? -30.113 13.775 29.543 1.00 78.25 184 VAL A C 1
ATOM 1489 O O . VAL A 1 184 ? -29.129 13.307 30.112 1.00 78.25 184 VAL A O 1
ATOM 1492 N N . ILE A 1 185 ? -30.426 15.064 29.624 1.00 78.62 185 ILE A N 1
ATOM 1493 C CA . ILE A 1 185 ? -29.683 16.049 30.412 1.00 78.62 185 ILE A CA 1
ATOM 1494 C C . ILE A 1 185 ? -30.424 16.257 31.731 1.00 78.62 185 ILE A C 1
ATOM 1496 O O . ILE A 1 185 ? -31.608 16.591 31.735 1.00 78.62 185 ILE A O 1
ATOM 1500 N N . TYR A 1 186 ? -29.726 16.083 32.853 1.00 78.19 186 TYR A N 1
ATOM 1501 C CA . TYR A 1 186 ? -30.270 16.345 34.183 1.00 78.19 186 TYR A CA 1
ATOM 1502 C C . TYR A 1 186 ? -29.770 17.701 34.685 1.00 78.19 186 TYR A C 1
ATOM 1504 O O . TYR A 1 186 ? -28.573 17.889 34.932 1.00 78.19 186 TYR A O 1
ATOM 1512 N N . ARG A 1 187 ? -30.693 18.657 34.828 1.00 78.25 187 ARG A N 1
ATOM 1513 C CA . ARG A 1 187 ? -30.436 20.008 35.347 1.00 78.25 187 ARG A CA 1
ATOM 1514 C C . ARG A 1 187 ? -30.865 20.113 36.809 1.00 78.25 187 ARG A C 1
ATOM 1516 O O . ARG A 1 187 ? -31.879 19.540 37.206 1.00 78.25 187 ARG A O 1
ATOM 1523 N N . GLY A 1 188 ? -30.090 20.843 37.609 1.00 70.56 188 GLY A N 1
ATOM 1524 C CA . GLY A 1 188 ? -30.491 21.224 38.969 1.00 70.56 188 GLY A CA 1
ATOM 1525 C C . GLY A 1 188 ? -31.537 22.342 38.965 1.00 70.56 188 GLY A C 1
ATOM 1526 O O . GLY A 1 188 ? -31.773 22.955 37.925 1.00 70.56 188 GLY A O 1
ATOM 1527 N N . LEU A 1 189 ? -32.107 22.656 40.132 1.00 63.41 189 LEU A N 1
ATOM 1528 C CA . LEU A 1 189 ? -33.029 23.795 40.311 1.00 63.41 189 LEU A CA 1
ATOM 1529 C C . LEU A 1 189 ? -32.410 25.143 39.883 1.00 63.41 189 LEU A C 1
ATOM 1531 O O . LEU A 1 189 ? -33.129 26.053 39.488 1.00 63.41 189 LEU A O 1
ATOM 1535 N N . ASP A 1 190 ? -31.077 25.231 39.866 1.00 63.09 190 ASP A N 1
ATOM 1536 C CA . ASP A 1 190 ? -30.306 26.393 39.402 1.00 63.09 190 ASP A CA 1
ATOM 1537 C C . ASP A 1 190 ? -30.203 26.498 37.861 1.00 63.09 190 ASP A C 1
ATOM 1539 O O . ASP A 1 190 ? -29.466 27.336 37.340 1.00 63.09 190 ASP A O 1
ATOM 1543 N N . GLY A 1 191 ? -30.827 25.583 37.107 1.00 65.75 191 GLY A N 1
ATOM 1544 C CA . GLY A 1 191 ? -30.776 25.514 35.637 1.00 65.75 191 GLY A CA 1
ATOM 1545 C C . GLY A 1 191 ? -29.459 24.981 35.042 1.00 65.75 191 GLY A C 1
ATOM 1546 O O . GLY A 1 191 ? -29.366 24.749 33.831 1.00 65.75 191 GLY A O 1
ATOM 1547 N N . ARG A 1 192 ? -28.436 24.742 35.873 1.00 73.62 192 ARG A N 1
ATOM 1548 C CA . ARG A 1 192 ? -27.130 24.198 35.455 1.00 73.62 192 ARG A CA 1
ATOM 1549 C C . ARG A 1 192 ? -27.184 22.688 35.219 1.00 73.62 192 ARG A C 1
ATOM 1551 O O . ARG A 1 192 ? -27.819 21.957 35.979 1.00 73.62 192 ARG A O 1
ATOM 1558 N N . GLU A 1 193 ? -26.467 22.227 34.195 1.00 76.88 193 GLU A N 1
ATOM 1559 C CA . GLU A 1 193 ? -26.324 20.806 33.853 1.00 76.88 193 GLU A CA 1
ATOM 1560 C C . GLU A 1 193 ? -25.472 20.099 34.908 1.00 76.88 193 GLU A C 1
ATOM 1562 O O . GLU A 1 193 ? -24.315 20.456 35.122 1.00 76.88 193 GLU A O 1
ATOM 1567 N N . LYS A 1 194 ? -26.048 19.109 35.592 1.00 77.94 194 LYS A N 1
ATOM 1568 C CA . LYS A 1 194 ? -25.346 18.341 36.626 1.00 77.94 194 LYS A CA 1
ATOM 1569 C C . LYS A 1 194 ? -24.674 17.111 36.023 1.00 77.94 194 LYS A C 1
ATOM 1571 O O . LYS A 1 194 ? -23.489 16.873 36.256 1.00 77.94 194 LYS A O 1
ATOM 1576 N N . PHE A 1 195 ? -25.409 16.362 35.204 1.00 81.44 195 PHE A N 1
ATOM 1577 C CA . PHE A 1 195 ? -24.888 15.213 34.465 1.00 81.44 195 PHE A CA 1
ATOM 1578 C C . PHE A 1 195 ? -25.748 14.892 33.237 1.00 81.44 195 PHE A C 1
ATOM 1580 O O . PHE A 1 195 ? -26.929 15.240 33.166 1.00 81.44 195 PHE A O 1
ATOM 1587 N N . THR A 1 196 ? -25.140 14.222 32.260 1.00 83.19 196 THR A N 1
ATOM 1588 C CA . THR A 1 196 ? -25.787 13.797 31.013 1.00 83.19 196 THR A CA 1
ATOM 1589 C C . THR A 1 196 ? -25.769 12.280 30.905 1.00 83.19 196 THR A C 1
ATOM 1591 O O . THR A 1 196 ? -24.715 11.656 31.004 1.00 83.19 196 THR A O 1
ATOM 1594 N N . ASP A 1 197 ? -26.926 11.683 30.651 1.00 81.06 197 ASP A N 1
ATOM 1595 C CA . ASP A 1 197 ? -27.075 10.262 30.366 1.00 81.06 197 ASP A CA 1
ATOM 1596 C C . ASP A 1 197 ? -27.011 10.013 28.851 1.00 81.06 197 ASP A C 1
ATOM 1598 O O . ASP A 1 197 ? -27.848 10.496 28.085 1.00 81.06 197 ASP A O 1
ATOM 1602 N N . ILE A 1 198 ? -25.992 9.263 28.423 1.00 77.88 198 ILE A N 1
ATOM 1603 C CA . ILE A 1 198 ? -25.710 8.911 27.021 1.00 77.88 198 ILE A CA 1
ATOM 1604 C C . ILE A 1 198 ? -26.169 7.463 26.724 1.00 77.88 198 ILE A C 1
ATOM 1606 O O . ILE A 1 198 ? -25.778 6.872 25.722 1.00 77.88 198 ILE A O 1
ATOM 1610 N N . GLY A 1 199 ? -26.982 6.847 27.591 1.00 74.25 199 GLY A N 1
ATOM 1611 C CA . GLY A 1 199 ? -27.379 5.439 27.478 1.00 74.25 199 GLY A CA 1
ATOM 1612 C C . GLY A 1 199 ? -26.555 4.569 28.437 1.00 74.25 199 GLY A C 1
ATOM 1613 O O . GLY A 1 199 ? -26.789 4.598 29.640 1.00 74.25 199 GLY A O 1
ATOM 1614 N N . PRO A 1 200 ? -25.528 3.836 27.981 1.00 71.62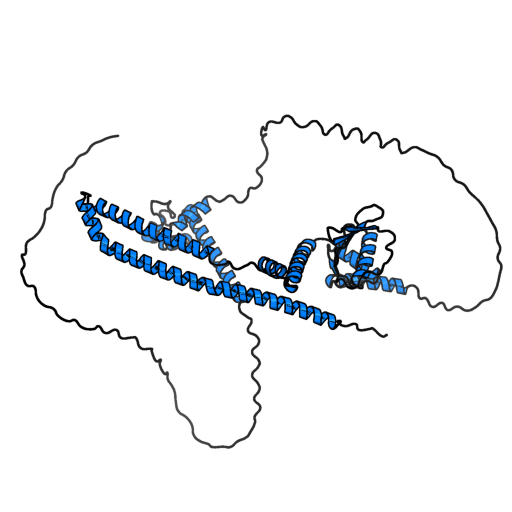 200 PRO A N 1
ATOM 1615 C CA . PRO A 1 200 ? -24.731 2.959 28.849 1.00 71.62 200 PRO A CA 1
ATOM 1616 C C . PRO A 1 200 ? -23.783 3.708 29.814 1.00 71.62 200 PRO A C 1
ATOM 1618 O O . PRO A 1 200 ? -22.928 3.097 30.454 1.00 71.62 200 PRO A O 1
ATOM 1621 N N . ARG A 1 201 ? -23.856 5.044 29.880 1.00 78.62 201 ARG A N 1
ATOM 1622 C CA . ARG A 1 201 ? -22.968 5.869 30.703 1.00 78.62 201 ARG A CA 1
ATOM 1623 C C . ARG A 1 201 ? -23.633 7.179 31.113 1.00 78.62 201 ARG A C 1
ATOM 1625 O O . ARG A 1 201 ? -24.207 7.864 30.266 1.00 78.62 201 ARG A O 1
ATOM 1632 N N . LEU A 1 202 ? -23.434 7.569 32.370 1.00 82.44 202 LEU A N 1
ATOM 1633 C CA . LEU A 1 202 ? -23.690 8.919 32.866 1.00 82.44 202 LEU A CA 1
ATOM 1634 C C . LEU A 1 202 ? -22.374 9.705 32.919 1.00 82.44 202 LEU A C 1
ATOM 1636 O O . LEU A 1 202 ? -21.406 9.283 33.553 1.00 82.44 202 LEU A O 1
ATOM 1640 N N . VAL A 1 203 ? -22.320 10.840 32.230 1.00 83.31 203 VAL A N 1
ATOM 1641 C CA . VAL A 1 203 ? -21.182 11.769 32.235 1.00 83.31 203 VAL A CA 1
ATOM 1642 C C . VAL A 1 203 ? -21.457 12.874 33.243 1.00 83.31 203 VAL A C 1
ATOM 1644 O O . VAL A 1 203 ? -22.492 13.534 33.162 1.00 83.31 203 VAL A O 1
ATOM 1647 N N . MET A 1 204 ? -20.537 13.068 34.185 1.00 81.81 204 MET A N 1
ATOM 1648 C CA . MET A 1 204 ? -20.680 14.062 35.248 1.00 81.81 204 MET A CA 1
ATOM 1649 C C . MET A 1 204 ? -20.097 15.405 34.804 1.00 81.81 204 MET A C 1
ATOM 1651 O O . MET A 1 204 ? -18.943 15.461 34.382 1.00 81.81 204 MET A O 1
ATOM 1655 N N . HIS A 1 205 ? -20.869 16.484 34.954 1.00 78.19 205 HIS A N 1
ATOM 1656 C CA . HIS A 1 205 ? -20.401 17.861 34.726 1.00 78.19 205 HIS A CA 1
ATOM 1657 C C . HIS A 1 205 ? -20.162 18.602 36.044 1.00 78.19 205 HIS A C 1
ATOM 1659 O O . HIS A 1 205 ? -19.225 19.389 36.150 1.00 78.19 205 HIS A O 1
ATOM 1665 N N . ASP A 1 206 ? -20.967 18.306 37.067 1.00 77.69 206 ASP A N 1
ATOM 1666 C CA . ASP A 1 206 ? -20.800 18.812 38.430 1.00 77.69 206 ASP A CA 1
ATOM 1667 C C . ASP A 1 206 ? -20.307 17.697 39.371 1.00 77.69 206 ASP A C 1
ATOM 1669 O O . ASP A 1 206 ? -20.882 16.610 39.423 1.00 77.69 206 ASP A O 1
ATOM 1673 N N . LYS A 1 207 ? -19.238 17.972 40.129 1.00 75.06 207 LYS A N 1
ATOM 1674 C CA . LYS A 1 207 ? -18.605 17.030 41.075 1.00 75.06 207 LYS A CA 1
ATOM 1675 C C . LYS A 1 207 ? -19.105 17.200 42.517 1.00 75.06 207 LYS A C 1
ATOM 1677 O O . LYS A 1 207 ? -18.489 16.664 43.441 1.00 75.06 207 LYS A O 1
ATOM 1682 N N . SER A 1 208 ? -20.172 17.973 42.727 1.00 77.50 208 SER A N 1
ATOM 1683 C CA . SER A 1 208 ? -20.816 18.134 44.034 1.00 77.50 208 SER A CA 1
ATOM 1684 C C . SER A 1 208 ? -21.367 16.806 44.575 1.00 77.50 208 SER A C 1
ATOM 1686 O O . SER A 1 208 ? -21.771 15.923 43.815 1.00 77.50 208 SER A O 1
ATOM 1688 N N . ALA A 1 209 ? -21.380 16.662 45.905 1.00 71.75 209 ALA A N 1
ATOM 1689 C CA . ALA A 1 209 ? -21.820 15.437 46.577 1.00 71.75 209 ALA A CA 1
ATOM 1690 C C . ALA A 1 209 ? -23.277 15.077 46.235 1.00 71.75 209 ALA A C 1
ATOM 1692 O O . ALA A 1 209 ? -23.567 13.919 45.938 1.00 71.75 209 ALA A O 1
ATOM 1693 N N . ASP A 1 210 ? -24.155 16.079 46.173 1.00 74.38 210 ASP A N 1
ATOM 1694 C CA . ASP A 1 210 ? -25.579 15.895 45.877 1.00 74.38 210 ASP A CA 1
ATOM 1695 C C . ASP A 1 210 ? -25.809 15.421 44.435 1.00 74.38 210 ASP A C 1
ATOM 1697 O O . ASP A 1 210 ? -26.608 14.516 44.181 1.00 74.38 210 ASP A O 1
ATOM 1701 N N . SER A 1 211 ? -25.059 15.982 43.477 1.00 79.75 211 SER A N 1
ATOM 1702 C CA . SER A 1 211 ? -25.132 15.577 42.066 1.00 79.75 211 SER A CA 1
ATOM 1703 C C . SER A 1 211 ? -24.605 14.160 41.867 1.00 79.75 211 SER A C 1
ATOM 1705 O O . SER A 1 211 ? -25.179 13.384 41.103 1.00 79.75 211 SER A O 1
ATOM 1707 N N . LEU A 1 212 ? -23.534 13.807 42.580 1.00 81.69 212 LEU A N 1
ATOM 1708 C CA . LEU A 1 212 ? -22.945 12.474 42.553 1.00 81.69 212 LEU A CA 1
ATOM 1709 C C . LEU A 1 212 ? -23.881 11.421 43.158 1.00 81.69 212 LEU A C 1
ATOM 1711 O O . LEU A 1 212 ? -24.042 10.346 42.587 1.00 81.69 212 LEU A O 1
ATOM 1715 N N . GLU A 1 213 ? -24.536 11.730 44.277 1.00 81.50 213 GLU A N 1
ATOM 1716 C CA . GLU A 1 213 ? -25.543 10.860 44.889 1.00 81.50 213 GLU A CA 1
ATOM 1717 C C . GLU A 1 213 ? -26.736 10.631 43.954 1.00 81.50 213 GLU A C 1
ATOM 1719 O O . GLU A 1 213 ? -27.162 9.489 43.759 1.00 81.50 213 GLU A O 1
ATOM 1724 N N . ALA A 1 214 ? -27.253 11.697 43.338 1.00 80.62 214 ALA A N 1
ATOM 1725 C CA . ALA A 1 214 ? -28.353 11.595 42.386 1.00 80.62 214 ALA A CA 1
ATOM 1726 C C . ALA A 1 214 ? -27.970 10.757 41.155 1.00 80.62 214 ALA A C 1
ATOM 1728 O O . ALA A 1 214 ? -28.728 9.869 40.754 1.00 80.62 214 ALA A O 1
ATOM 1729 N N . ALA A 1 215 ? -26.776 10.982 40.599 1.00 83.88 215 ALA A N 1
ATOM 1730 C CA . ALA A 1 215 ? -26.263 10.213 39.472 1.00 83.88 215 ALA A CA 1
ATOM 1731 C C . ALA A 1 215 ? -26.067 8.732 39.826 1.00 83.88 215 ALA A C 1
ATOM 1733 O O . ALA A 1 215 ? -26.452 7.867 39.042 1.00 83.88 215 ALA A O 1
ATOM 1734 N N . LEU A 1 216 ? -25.540 8.420 41.016 1.00 84.81 216 LEU A N 1
ATOM 1735 C CA . LEU A 1 216 ? -25.376 7.043 41.492 1.00 84.81 216 LEU A CA 1
ATOM 1736 C C . LEU A 1 216 ? -26.720 6.336 41.702 1.00 84.81 216 LEU A C 1
ATOM 1738 O O . LEU A 1 216 ? -26.846 5.166 41.350 1.00 84.81 216 LEU A O 1
ATOM 1742 N N . ARG A 1 217 ? -27.750 7.029 42.203 1.00 82.75 217 ARG A N 1
ATOM 1743 C CA . ARG A 1 217 ? -29.105 6.458 42.312 1.00 82.75 217 ARG A CA 1
ATOM 1744 C C . ARG A 1 217 ? -29.706 6.125 40.947 1.00 82.75 217 ARG A C 1
ATOM 1746 O O . ARG A 1 217 ? -30.290 5.055 40.786 1.00 82.75 217 ARG A O 1
ATOM 1753 N N . ILE A 1 218 ? -29.541 7.008 39.961 1.00 81.44 218 ILE A N 1
ATOM 1754 C CA . ILE A 1 218 ? -30.005 6.754 38.588 1.00 81.44 218 ILE A CA 1
ATOM 1755 C C . ILE A 1 218 ? -29.201 5.615 37.956 1.00 81.44 218 ILE A C 1
ATOM 1757 O O . ILE A 1 218 ? -29.786 4.725 37.343 1.00 81.44 218 ILE A O 1
ATOM 1761 N N . ALA A 1 219 ? -27.882 5.586 38.160 1.00 82.44 219 ALA A N 1
ATOM 1762 C CA . ALA A 1 219 ? -27.012 4.512 37.693 1.00 82.44 219 ALA A CA 1
ATOM 1763 C C . ALA A 1 219 ? -27.408 3.154 38.289 1.00 82.44 219 ALA A C 1
ATOM 1765 O O . ALA A 1 219 ? -27.532 2.177 37.559 1.00 82.44 219 ALA A O 1
ATOM 1766 N N . ALA A 1 220 ? -27.679 3.085 39.595 1.00 80.19 220 ALA A N 1
ATOM 1767 C CA . ALA A 1 220 ? -28.135 1.861 40.248 1.00 80.19 220 ALA A CA 1
ATOM 1768 C C . ALA A 1 220 ? -29.455 1.354 39.656 1.00 80.19 220 ALA A C 1
ATOM 1770 O O . ALA A 1 220 ? -29.609 0.154 39.437 1.00 80.19 220 ALA A O 1
ATOM 1771 N N . GLN A 1 221 ? -30.377 2.269 39.348 1.00 76.75 221 GLN A N 1
ATOM 1772 C CA . GLN A 1 221 ? -31.648 1.933 38.714 1.00 76.75 221 GLN A CA 1
ATOM 1773 C C . GLN A 1 221 ? -31.476 1.463 37.263 1.00 76.75 221 GLN A C 1
ATOM 1775 O O . GLN A 1 221 ? -32.201 0.570 36.831 1.00 76.75 221 GLN A O 1
ATOM 1780 N N . LYS A 1 222 ? -30.542 2.065 36.519 1.00 73.56 222 LYS A N 1
ATOM 1781 C CA . LYS A 1 222 ? -30.317 1.803 35.091 1.00 73.56 222 LYS A CA 1
ATOM 1782 C C . LYS A 1 222 ? -29.450 0.573 34.816 1.00 73.56 222 LYS A C 1
ATOM 1784 O O . LYS A 1 222 ? -29.624 -0.103 33.806 1.00 73.56 222 LYS A O 1
ATOM 1789 N N . PHE A 1 223 ? -28.496 0.308 35.699 1.00 73.81 223 PHE A N 1
ATOM 1790 C CA . PHE A 1 223 ? -27.480 -0.732 35.533 1.00 73.81 223 PHE A CA 1
ATOM 1791 C C . PHE A 1 223 ? -27.670 -1.901 36.511 1.00 73.81 223 PHE A C 1
ATOM 1793 O O . PHE A 1 223 ? -26.823 -2.786 36.606 1.00 73.81 223 PHE A O 1
ATOM 1800 N N . GLY A 1 224 ? -28.785 -1.927 37.253 1.00 68.00 224 GLY A N 1
ATOM 1801 C CA . GLY A 1 224 ? -29.138 -3.042 38.135 1.00 68.00 224 GLY A CA 1
ATOM 1802 C C . GLY A 1 224 ? -28.243 -3.169 39.372 1.00 68.00 224 GLY A C 1
ATOM 1803 O O . GLY A 1 224 ? -27.975 -4.280 39.825 1.00 68.00 224 GLY A O 1
ATOM 1804 N N . GLY A 1 225 ? -27.768 -2.042 39.911 1.00 69.12 225 GLY A N 1
ATOM 1805 C CA . GLY A 1 225 ? -27.015 -1.978 41.169 1.00 69.12 225 GLY A CA 1
ATOM 1806 C C . GLY A 1 225 ? -25.518 -2.295 41.081 1.00 69.12 225 GLY A C 1
ATOM 1807 O O . GLY A 1 225 ? -24.841 -2.157 42.096 1.00 69.12 225 GLY A O 1
ATOM 1808 N N . LYS A 1 226 ? -24.990 -2.664 39.904 1.00 78.19 226 LYS A N 1
ATOM 1809 C CA . LYS A 1 226 ? -23.548 -2.841 39.645 1.00 78.19 226 LYS A CA 1
ATOM 1810 C C . LYS A 1 226 ? -23.041 -1.777 38.686 1.00 78.19 226 LYS A C 1
ATOM 1812 O O . LYS A 1 226 ? -23.625 -1.583 37.624 1.00 78.19 226 LYS A O 1
ATOM 1817 N N . VAL A 1 227 ? -21.967 -1.091 39.064 1.00 82.06 227 VAL A N 1
ATOM 1818 C CA . VAL A 1 227 ? -21.529 0.124 38.376 1.00 82.06 227 VAL A CA 1
ATOM 1819 C C . VAL A 1 227 ? -20.003 0.185 38.245 1.00 82.06 227 VAL A C 1
ATOM 1821 O O . VAL A 1 227 ? -19.282 -0.073 39.211 1.00 82.06 227 VAL A O 1
ATOM 1824 N N . ASP A 1 228 ? -19.523 0.576 37.062 1.00 83.19 228 ASP A N 1
ATOM 1825 C CA . ASP A 1 228 ? -18.116 0.879 36.793 1.00 83.19 228 ASP A CA 1
ATOM 1826 C C . ASP A 1 228 ? -17.877 2.395 36.892 1.00 83.19 228 ASP A C 1
ATOM 1828 O O . ASP A 1 228 ? -18.554 3.199 36.249 1.00 83.19 228 ASP A O 1
ATOM 1832 N N . ILE A 1 229 ? -16.897 2.819 37.690 1.00 85.31 229 ILE A N 1
ATOM 1833 C CA . ILE A 1 229 ? -16.601 4.242 37.910 1.00 85.31 229 ILE A CA 1
ATOM 1834 C C . ILE A 1 229 ? -15.328 4.617 37.150 1.00 85.31 229 ILE A C 1
ATOM 1836 O O . ILE A 1 229 ? -14.258 4.047 37.362 1.00 85.31 229 ILE A O 1
ATOM 1840 N N . THR A 1 230 ? -15.420 5.612 36.270 1.00 81.50 230 THR A N 1
ATOM 1841 C CA . THR A 1 230 ? -14.308 6.095 35.437 1.00 81.50 230 THR A CA 1
ATOM 1842 C C . THR A 1 230 ? -14.038 7.575 35.697 1.00 81.50 230 THR A C 1
ATOM 1844 O O . THR A 1 230 ? -14.956 8.327 36.017 1.00 81.50 230 THR A O 1
ATOM 1847 N N . GLY A 1 231 ? -12.777 8.001 35.591 1.00 80.56 231 GLY A N 1
ATOM 1848 C CA . GLY A 1 231 ? -12.379 9.386 35.849 1.00 80.56 231 GLY A CA 1
ATOM 1849 C C . GLY A 1 231 ? -11.082 9.525 36.641 1.00 80.56 231 GLY A C 1
ATOM 1850 O O . GLY A 1 231 ? -10.309 8.576 36.776 1.00 80.56 231 GLY A O 1
ATOM 1851 N N . SER A 1 232 ? -10.870 10.722 37.174 1.00 79.62 232 SER A N 1
ATOM 1852 C CA . SER A 1 232 ? -9.805 11.076 38.112 1.00 79.62 232 SER A CA 1
ATOM 1853 C C . SER A 1 232 ? -9.841 10.208 39.378 1.00 79.62 232 SER A C 1
ATOM 1855 O O . SER A 1 232 ? -10.903 9.752 39.810 1.00 79.62 232 SER A O 1
ATOM 1857 N N . SER A 1 233 ? -8.672 9.969 39.982 1.00 77.31 233 SER A N 1
ATOM 1858 C CA . SER A 1 233 ? -8.537 9.136 41.188 1.00 77.31 233 SER A CA 1
ATOM 1859 C C . SER A 1 233 ? -9.398 9.659 42.337 1.00 77.31 233 SER A C 1
ATOM 1861 O O . SER A 1 233 ? -10.168 8.898 42.916 1.00 77.31 233 SER A O 1
ATOM 1863 N N . GLU A 1 234 ? -9.365 10.969 42.591 1.00 80.38 234 GLU A N 1
ATOM 1864 C CA . GLU A 1 234 ? -10.173 11.597 43.639 1.00 80.38 234 GLU A CA 1
ATOM 1865 C C . GLU A 1 234 ? -11.678 11.419 43.414 1.00 80.38 234 GLU A C 1
ATOM 1867 O O . GLU A 1 234 ? -12.421 11.153 44.358 1.00 80.38 234 GLU A O 1
ATOM 1872 N N . PHE A 1 235 ? -12.144 11.560 42.169 1.00 84.56 235 PHE A N 1
ATOM 1873 C CA . PHE A 1 235 ? -13.550 11.357 41.829 1.00 84.56 235 PHE A CA 1
ATOM 1874 C C . PHE A 1 235 ? -13.958 9.903 42.053 1.00 84.56 235 PHE A C 1
ATOM 1876 O O . PHE A 1 235 ? -14.974 9.635 42.692 1.00 84.56 235 PHE A O 1
ATOM 1883 N N . ARG A 1 236 ? -13.141 8.961 41.577 1.00 84.44 236 ARG A N 1
ATOM 1884 C CA . ARG A 1 236 ? -13.392 7.529 41.726 1.00 84.44 236 ARG A CA 1
ATOM 1885 C C . ARG A 1 236 ? -13.457 7.092 43.184 1.00 84.44 236 ARG A C 1
ATOM 1887 O O . ARG A 1 236 ? -14.348 6.328 43.538 1.00 84.44 236 ARG A O 1
ATOM 1894 N N . GLU A 1 237 ? -12.552 7.579 44.029 1.00 83.75 237 GLU A N 1
ATOM 1895 C CA . GLU A 1 237 ? -12.565 7.271 45.461 1.00 83.75 237 GLU A CA 1
ATOM 1896 C C . GLU A 1 237 ? -13.814 7.827 46.150 1.00 83.75 237 GLU A C 1
ATOM 1898 O O . GLU A 1 237 ? -14.492 7.102 46.880 1.00 83.75 237 GLU A O 1
ATOM 1903 N N . ARG A 1 238 ? -14.164 9.095 45.889 1.00 83.56 238 ARG A N 1
ATOM 1904 C CA . ARG A 1 238 ? -15.367 9.723 46.461 1.00 83.56 238 ARG A CA 1
ATOM 1905 C C . ARG A 1 238 ? -16.644 9.016 46.009 1.00 83.56 238 ARG A C 1
ATOM 1907 O O . ARG A 1 238 ? -17.511 8.727 46.833 1.00 83.56 238 ARG A O 1
ATOM 1914 N N . ALA A 1 239 ? -16.742 8.700 44.722 1.00 85.25 239 ALA A N 1
ATOM 1915 C CA . ALA A 1 239 ? -17.876 7.990 44.147 1.00 85.25 239 ALA A CA 1
ATOM 1916 C C . ALA A 1 239 ? 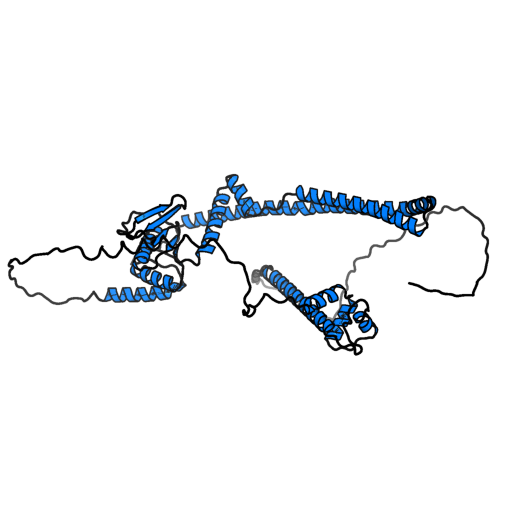-17.984 6.556 44.679 1.00 85.25 239 ALA A C 1
ATOM 1918 O O . ALA A 1 239 ? -19.088 6.122 44.993 1.00 85.25 239 ALA A O 1
ATOM 1919 N N . ALA A 1 240 ? -16.864 5.850 44.868 1.00 85.31 240 ALA A N 1
ATOM 1920 C CA . ALA A 1 240 ? -16.860 4.515 45.461 1.00 85.31 240 ALA A CA 1
ATOM 1921 C C . ALA A 1 240 ? -17.366 4.526 46.911 1.00 85.31 240 ALA A C 1
ATOM 1923 O O . ALA A 1 240 ? -18.221 3.716 47.265 1.00 85.31 240 ALA A O 1
ATOM 1924 N N . ARG A 1 241 ? -16.912 5.480 47.738 1.00 85.38 241 ARG A N 1
ATOM 1925 C CA . ARG A 1 241 ? -17.412 5.626 49.119 1.00 85.38 241 ARG A CA 1
ATOM 1926 C C . ARG A 1 241 ? -18.911 5.928 49.147 1.00 85.38 241 ARG A C 1
ATOM 1928 O O . ARG A 1 241 ? -19.652 5.312 49.910 1.00 85.38 241 ARG A O 1
ATOM 1935 N N . GLN A 1 242 ? -19.377 6.832 48.284 1.00 84.50 242 GLN A N 1
ATOM 1936 C CA . GLN A 1 242 ? -20.799 7.176 48.213 1.00 84.50 242 GLN A CA 1
ATOM 1937 C C . GLN A 1 242 ? -21.653 6.009 47.689 1.00 84.50 242 GLN A C 1
ATOM 1939 O O . GLN A 1 242 ? -22.737 5.766 48.214 1.00 84.50 242 GLN A O 1
ATOM 1944 N N . ALA A 1 243 ? -21.158 5.237 46.718 1.00 85.62 243 ALA A N 1
ATOM 1945 C CA . ALA A 1 243 ? -21.832 4.045 46.204 1.00 85.62 243 ALA A CA 1
ATOM 1946 C C . ALA A 1 243 ? -22.046 2.993 47.304 1.00 85.62 243 ALA A C 1
ATOM 1948 O O . ALA A 1 243 ? -23.157 2.487 47.459 1.00 85.62 243 ALA A O 1
ATOM 1949 N N . VAL A 1 244 ? -21.027 2.744 48.136 1.00 85.75 244 VAL A N 1
ATOM 1950 C CA . VAL A 1 244 ? -21.123 1.824 49.282 1.00 85.75 244 VAL A CA 1
ATOM 1951 C C . VAL A 1 244 ? -22.195 2.260 50.276 1.00 85.75 244 VAL A C 1
ATOM 1953 O O . VAL A 1 244 ? -23.002 1.436 50.707 1.00 85.75 244 VAL A O 1
ATOM 1956 N N . ARG A 1 245 ? -22.253 3.554 50.616 1.00 84.19 245 ARG A N 1
ATOM 1957 C CA . ARG A 1 245 ? -23.280 4.095 51.527 1.00 84.19 245 ARG A CA 1
ATOM 1958 C C . ARG A 1 245 ? -24.695 3.897 50.992 1.00 84.19 245 ARG A C 1
ATOM 1960 O O . ARG A 1 245 ? -25.615 3.651 51.769 1.00 84.19 245 ARG A O 1
ATOM 1967 N N . LEU A 1 246 ? -24.853 3.980 49.674 1.00 81.75 246 LEU A N 1
ATOM 1968 C CA . LEU A 1 246 ? -26.119 3.777 48.971 1.00 81.75 246 LEU A CA 1
ATOM 1969 C C . LEU A 1 246 ? -26.440 2.294 48.710 1.00 81.75 246 LEU A C 1
ATOM 1971 O O . LEU A 1 246 ? -27.521 1.998 48.207 1.00 81.75 246 LEU A O 1
ATOM 1975 N N . GLY A 1 247 ? -25.541 1.365 49.060 1.00 79.50 247 GLY A N 1
ATOM 1976 C CA . GLY A 1 247 ? -25.720 -0.071 48.830 1.00 79.50 247 GLY A CA 1
ATOM 1977 C C . GLY A 1 247 ? -25.546 -0.497 47.368 1.00 79.50 247 GLY A C 1
ATOM 1978 O O . GLY A 1 247 ? -26.137 -1.488 46.953 1.00 79.50 247 GLY A O 1
ATOM 1979 N N . ILE A 1 248 ? -24.771 0.260 46.590 1.00 83.94 248 ILE A N 1
ATOM 1980 C CA . ILE A 1 248 ? -24.476 0.003 45.175 1.00 83.94 248 ILE A CA 1
ATOM 1981 C C . ILE A 1 248 ? -23.119 -0.706 45.078 1.00 83.94 248 ILE A C 1
ATOM 1983 O O . ILE A 1 248 ? -22.150 -0.299 45.722 1.00 83.94 248 ILE A O 1
ATOM 1987 N N . GLU A 1 249 ? -23.034 -1.759 44.266 1.00 81.06 249 GLU A N 1
ATOM 1988 C CA . GLU A 1 249 ? -21.810 -2.535 44.063 1.00 81.06 249 GLU A CA 1
ATOM 1989 C C . GLU A 1 249 ? -20.910 -1.887 42.998 1.00 81.06 249 GLU A C 1
ATOM 1991 O O . GLU A 1 249 ? -21.346 -1.584 41.885 1.00 81.06 249 GLU A O 1
ATOM 1996 N N . VAL A 1 250 ? -19.629 -1.703 43.328 1.00 84.75 250 VAL A N 1
ATOM 1997 C CA . VAL A 1 250 ? -18.613 -1.144 42.423 1.00 84.75 250 VAL A CA 1
ATOM 1998 C C . VAL A 1 250 ? -17.774 -2.284 41.846 1.00 84.75 250 VAL A C 1
ATOM 2000 O O . VAL A 1 250 ? -17.168 -3.038 42.604 1.00 84.75 250 VAL A O 1
ATOM 2003 N N . ALA A 1 251 ? -17.729 -2.419 40.518 1.00 81.12 251 ALA A N 1
ATOM 2004 C CA . ALA A 1 251 ? -17.052 -3.539 39.847 1.00 81.12 251 ALA A CA 1
ATOM 2005 C C . ALA A 1 251 ? -15.548 -3.303 39.561 1.00 81.12 251 ALA A C 1
ATOM 2007 O O . ALA A 1 251 ? -14.810 -4.243 39.258 1.00 81.12 251 ALA A O 1
ATOM 2008 N N . ASN A 1 252 ? -15.062 -2.072 39.730 1.00 82.19 252 ASN A N 1
ATOM 2009 C CA . ASN A 1 252 ? -13.653 -1.696 39.602 1.00 82.19 252 ASN A CA 1
ATOM 2010 C C . ASN A 1 252 ? -12.738 -2.392 40.637 1.00 82.19 252 ASN A C 1
ATOM 2012 O O . ASN A 1 252 ? -12.788 -2.085 41.830 1.00 82.19 252 ASN A O 1
ATOM 2016 N N . ALA A 1 253 ? -11.823 -3.255 40.177 1.00 76.00 253 ALA A N 1
ATOM 2017 C CA . ALA A 1 253 ? -10.888 -3.991 41.042 1.00 76.00 253 ALA A CA 1
ATOM 2018 C C . ALA A 1 253 ? -9.915 -3.090 41.829 1.00 76.00 253 ALA A C 1
ATOM 2020 O O . ALA A 1 253 ? -9.506 -3.418 42.939 1.00 76.00 253 ALA A O 1
ATOM 2021 N N . ASP A 1 254 ? -9.562 -1.935 41.274 1.00 79.12 254 ASP A N 1
ATOM 2022 C CA . ASP A 1 254 ? -8.651 -0.961 41.872 1.00 79.12 254 ASP A CA 1
ATOM 2023 C C . ASP A 1 254 ? -9.297 -0.099 42.970 1.00 79.12 254 ASP A C 1
ATOM 2025 O O . ASP A 1 254 ? -8.591 0.557 43.731 1.00 79.12 254 ASP A O 1
ATOM 2029 N N . LEU A 1 255 ? -10.626 -0.127 43.100 1.00 80.56 255 LEU A N 1
ATOM 2030 C CA . LEU A 1 255 ? -11.366 0.566 44.160 1.00 80.56 255 LEU A CA 1
ATOM 2031 C C . LEU A 1 255 ? -11.774 -0.367 45.310 1.00 80.56 255 LEU A C 1
ATOM 2033 O O . LEU A 1 255 ? -12.356 0.096 46.290 1.00 80.56 255 LEU A O 1
ATOM 2037 N N . ALA A 1 256 ? -11.422 -1.655 45.241 1.00 77.62 256 ALA A N 1
ATOM 2038 C CA . ALA A 1 256 ? -11.805 -2.663 46.231 1.00 77.62 256 ALA A CA 1
ATOM 2039 C C . ALA A 1 256 ? -11.329 -2.328 47.657 1.00 77.62 256 ALA A C 1
ATOM 2041 O O . ALA A 1 256 ? -12.081 -2.513 48.612 1.00 77.62 256 ALA A O 1
ATOM 2042 N N . ALA A 1 257 ? -10.119 -1.775 47.809 1.00 78.38 257 ALA A N 1
ATOM 2043 C CA . ALA A 1 257 ? -9.586 -1.372 49.114 1.00 78.38 257 ALA A CA 1
ATOM 2044 C C . ALA A 1 257 ? -10.405 -0.235 49.755 1.00 78.38 257 ALA A C 1
ATOM 2046 O O . ALA A 1 257 ? -10.693 -0.265 50.949 1.00 78.38 257 ALA A O 1
ATOM 2047 N N . VAL A 1 258 ? -10.833 0.739 48.946 1.00 81.44 258 VAL A N 1
ATOM 2048 C CA . VAL A 1 258 ? -11.645 1.884 49.394 1.00 81.44 258 VAL A CA 1
ATOM 2049 C C . VAL A 1 258 ? -13.070 1.444 49.728 1.00 81.44 258 VAL A C 1
ATOM 2051 O O . VAL A 1 258 ? -13.657 1.915 50.700 1.00 81.44 258 VAL A O 1
ATOM 2054 N N . VAL A 1 259 ? -13.617 0.514 48.942 1.00 82.00 259 VAL A N 1
ATOM 2055 C CA . VAL A 1 259 ? -14.931 -0.091 49.186 1.00 82.00 259 VAL A CA 1
ATOM 2056 C C . VAL A 1 259 ? -14.936 -0.874 50.501 1.00 82.00 259 VAL A C 1
ATOM 2058 O O . VAL A 1 259 ? -15.864 -0.712 51.289 1.00 82.00 259 VAL A O 1
ATOM 2061 N N . ALA A 1 260 ? -13.899 -1.672 50.771 1.00 78.62 260 ALA A N 1
ATOM 2062 C CA . ALA A 1 260 ? -13.784 -2.452 52.003 1.00 78.62 260 ALA A CA 1
ATOM 2063 C C . ALA A 1 260 ? -13.663 -1.566 53.258 1.00 78.62 260 ALA A C 1
ATOM 2065 O O . ALA A 1 260 ? -14.347 -1.819 54.251 1.00 78.62 260 ALA A O 1
ATOM 2066 N N . ASP A 1 261 ? -12.849 -0.504 53.202 1.00 83.00 261 ASP A N 1
ATOM 2067 C CA . ASP A 1 261 ? -12.704 0.468 54.299 1.00 83.00 261 ASP A CA 1
ATOM 2068 C C . ASP A 1 261 ? -14.039 1.162 54.627 1.00 83.00 261 ASP A C 1
ATOM 2070 O O . ASP A 1 261 ? -14.454 1.236 55.786 1.00 83.00 261 ASP A O 1
ATOM 2074 N N . GLU A 1 262 ? -14.776 1.610 53.607 1.00 84.62 262 GLU A N 1
ATOM 2075 C CA . GLU A 1 262 ? -16.068 2.269 53.824 1.00 84.62 262 GLU A CA 1
ATOM 2076 C C . GLU A 1 262 ? -17.150 1.282 54.298 1.00 84.62 262 GLU A C 1
ATOM 2078 O O . GLU A 1 262 ? -17.955 1.618 55.167 1.00 84.62 262 GLU A O 1
ATOM 2083 N N . GLN A 1 263 ? -17.156 0.041 53.798 1.00 81.06 263 GLN A N 1
ATOM 2084 C CA . GLN A 1 263 ? -18.063 -1.005 54.286 1.00 81.06 263 GLN A CA 1
ATOM 2085 C C . GLN A 1 263 ? -17.829 -1.307 55.771 1.00 81.06 263 GLN A C 1
ATOM 2087 O O . GLN A 1 263 ? -18.801 -1.441 56.518 1.00 81.06 263 GLN A O 1
ATOM 2092 N N . ALA A 1 264 ? -16.569 -1.359 56.219 1.00 79.81 264 ALA A N 1
ATOM 2093 C CA . ALA A 1 264 ? -16.228 -1.544 57.628 1.00 79.81 264 ALA A CA 1
ATOM 2094 C C . ALA A 1 264 ? -16.755 -0.388 58.496 1.00 79.81 264 ALA A C 1
ATOM 2096 O O . ALA A 1 264 ? -17.372 -0.631 59.534 1.00 79.81 264 ALA A O 1
ATOM 2097 N N . LYS A 1 265 ? -16.614 0.863 58.040 1.00 81.06 265 LYS A N 1
ATOM 2098 C CA . LYS A 1 265 ? -17.152 2.052 58.731 1.00 81.06 265 LYS A CA 1
ATOM 2099 C C . LYS A 1 265 ? -18.677 2.050 58.810 1.00 81.06 265 LYS A C 1
ATOM 2101 O O . LYS A 1 265 ? -19.248 2.356 59.859 1.00 81.06 265 LYS A O 1
ATOM 2106 N N . VAL A 1 266 ? -19.360 1.667 57.731 1.00 79.81 266 VAL A N 1
ATOM 2107 C CA . VAL A 1 266 ? -20.829 1.574 57.713 1.00 79.81 266 VAL A CA 1
ATOM 2108 C C . VAL A 1 266 ? -21.316 0.461 58.649 1.00 79.81 266 VAL A C 1
ATOM 2110 O O . VAL A 1 266 ? -22.312 0.646 59.350 1.00 79.81 266 VAL A O 1
ATOM 2113 N N . GLN A 1 267 ? -20.607 -0.670 58.720 1.00 75.06 267 GLN A N 1
ATOM 2114 C CA . GLN A 1 267 ? -20.924 -1.765 59.645 1.00 75.06 267 GLN A CA 1
ATOM 2115 C C . GLN A 1 267 ? -20.674 -1.388 61.110 1.00 75.06 267 GLN A C 1
ATOM 2117 O O . GLN A 1 267 ? -21.533 -1.656 61.947 1.00 75.06 267 GLN A O 1
ATOM 2122 N N . GLN A 1 268 ? -19.566 -0.706 61.416 1.00 73.50 268 GLN A N 1
ATOM 2123 C CA . GLN A 1 268 ? -19.294 -0.169 62.754 1.00 73.50 268 GLN A CA 1
ATOM 2124 C C . GLN A 1 268 ? -20.388 0.811 63.189 1.00 73.50 268 GLN A C 1
ATOM 2126 O O . GLN A 1 268 ? -20.909 0.698 64.291 1.00 73.50 268 GLN A O 1
ATOM 2131 N N . THR A 1 269 ? -20.819 1.703 62.294 1.00 66.75 269 THR A N 1
ATOM 2132 C CA . THR A 1 269 ? -21.896 2.669 62.577 1.00 66.75 269 THR A CA 1
ATOM 2133 C C . THR A 1 269 ? -23.260 1.990 62.781 1.00 66.75 269 THR A C 1
ATOM 2135 O O . THR A 1 269 ? -24.058 2.436 63.603 1.00 66.75 269 THR A O 1
ATOM 2138 N N . ARG A 1 270 ? -23.537 0.886 62.068 1.00 60.59 270 ARG A N 1
ATOM 2139 C CA . ARG A 1 270 ? -24.765 0.083 62.239 1.00 60.59 270 ARG A CA 1
ATOM 2140 C C . ARG A 1 270 ? -24.742 -0.809 63.489 1.00 60.59 270 ARG A C 1
ATOM 2142 O O . ARG A 1 270 ? -25.809 -1.144 63.993 1.00 60.59 270 ARG A O 1
ATOM 2149 N N . GLY A 1 271 ? -23.563 -1.171 63.996 1.00 51.94 271 GLY A N 1
ATOM 2150 C CA . GLY A 1 271 ? -23.386 -1.986 65.204 1.00 51.94 271 GLY A CA 1
ATOM 2151 C C . GLY A 1 271 ? -23.646 -1.248 66.524 1.00 51.94 271 GLY A C 1
ATOM 2152 O O . GLY A 1 271 ? -23.911 -1.890 67.535 1.00 51.94 271 GLY A O 1
ATOM 2153 N N . THR A 1 272 ? -23.636 0.087 66.529 1.00 49.84 272 THR A N 1
ATOM 2154 C CA . THR A 1 272 ? -23.700 0.904 67.760 1.00 49.84 272 THR A CA 1
ATOM 2155 C C . THR A 1 272 ? -25.125 1.152 68.295 1.00 49.84 272 THR A C 1
ATOM 2157 O O . THR A 1 272 ? -25.292 1.887 69.261 1.00 49.84 272 THR A O 1
ATOM 2160 N N . TRP A 1 273 ? -26.169 0.525 67.731 1.00 45.50 273 TRP A N 1
ATOM 2161 C CA . TRP A 1 273 ? -27.571 0.707 68.172 1.00 45.50 273 TRP A CA 1
ATOM 2162 C C . TRP A 1 273 ? -28.338 -0.591 68.489 1.00 45.50 273 TRP A C 1
ATOM 2164 O O . TRP A 1 273 ? -29.557 -0.649 68.348 1.00 45.50 273 TRP A O 1
ATOM 2174 N N . LEU A 1 274 ? -27.658 -1.626 68.988 1.00 46.09 274 LEU A N 1
ATOM 2175 C CA . LEU A 1 274 ? -28.304 -2.793 69.608 1.00 46.09 274 LEU A CA 1
ATOM 2176 C C . LEU A 1 274 ? -27.707 -3.054 70.999 1.00 46.09 274 LEU A C 1
ATOM 2178 O O . LEU A 1 274 ? -26.901 -3.956 71.197 1.00 46.09 274 LEU A O 1
ATOM 2182 N N . VAL A 1 275 ? -28.120 -2.241 71.976 1.00 42.97 275 VAL A N 1
ATOM 2183 C CA . VAL A 1 275 ? -27.949 -2.543 73.407 1.00 42.97 275 VAL A CA 1
ATOM 2184 C C . VAL A 1 275 ? -29.150 -3.387 73.861 1.00 42.97 275 VAL A C 1
ATOM 2186 O O . VAL A 1 275 ? -30.287 -2.952 73.661 1.00 42.97 275 VAL A O 1
ATOM 2189 N N . PRO A 1 276 ? -28.968 -4.561 74.496 1.00 43.44 276 PRO A N 1
ATOM 2190 C CA . PRO A 1 276 ? -30.071 -5.272 75.127 1.00 43.44 276 PRO A CA 1
ATOM 2191 C C . PRO A 1 276 ? -30.435 -4.563 76.438 1.00 43.44 276 PRO A C 1
ATOM 2193 O O . PRO A 1 276 ? -29.717 -4.639 77.432 1.00 43.44 276 PRO A O 1
ATOM 2196 N N . ARG A 1 277 ? -31.565 -3.852 76.448 1.00 37.91 277 ARG A N 1
ATOM 2197 C CA . ARG A 1 277 ? -32.131 -3.249 77.660 1.00 37.91 277 ARG A CA 1
ATOM 2198 C C . ARG A 1 277 ? -32.842 -4.331 78.478 1.00 37.91 277 ARG A C 1
ATOM 2200 O O . ARG A 1 277 ? -34.018 -4.602 78.261 1.00 37.91 277 ARG A O 1
ATOM 2207 N N . GLN A 1 278 ? -32.131 -4.935 79.428 1.00 42.81 278 GLN A N 1
ATOM 2208 C CA . GLN A 1 278 ? -32.753 -5.544 80.605 1.00 42.81 278 GLN A CA 1
ATOM 2209 C C . GLN A 1 278 ? -32.969 -4.449 81.655 1.00 42.81 278 GLN A C 1
ATOM 2211 O O . GLN A 1 278 ? -32.000 -3.880 82.142 1.00 42.81 278 GLN A O 1
ATOM 2216 N N . ALA A 1 279 ? -34.222 -4.152 81.995 1.00 37.12 279 ALA A N 1
ATOM 2217 C CA . ALA A 1 279 ? -34.617 -3.702 83.332 1.00 37.12 279 ALA A CA 1
ATOM 2218 C C . ALA A 1 279 ? -36.144 -3.742 83.449 1.00 37.12 279 ALA A C 1
ATOM 2220 O O . ALA A 1 279 ? -36.872 -3.242 82.592 1.00 37.12 279 ALA A O 1
ATOM 2221 N N . GLN A 1 280 ? -36.583 -4.394 84.515 1.00 42.81 280 GLN A N 1
ATOM 2222 C CA . GLN A 1 280 ? -37.952 -4.714 84.878 1.00 42.81 280 GLN A CA 1
ATOM 2223 C C . GLN A 1 280 ? -38.774 -3.474 85.272 1.00 42.81 280 GLN A C 1
ATOM 2225 O O . GLN A 1 280 ? -38.277 -2.545 85.897 1.00 42.81 280 GLN A O 1
ATOM 2230 N N . SER A 1 281 ? -40.055 -3.527 84.903 1.00 37.75 281 SER A N 1
ATOM 2231 C CA . SER A 1 281 ? -41.249 -3.179 85.687 1.00 37.75 281 SER A CA 1
ATOM 2232 C C . SER A 1 281 ? -41.082 -2.337 86.965 1.00 37.75 281 SER A C 1
ATOM 2234 O O . SER A 1 281 ? -40.737 -2.898 87.999 1.00 37.75 281 SER A O 1
ATOM 2236 N N . VAL A 1 282 ? -41.533 -1.072 86.935 1.00 37.97 282 VAL A N 1
ATOM 2237 C CA . VAL A 1 282 ? -42.318 -0.445 88.024 1.00 37.97 282 VAL A CA 1
ATOM 2238 C C . VAL A 1 282 ? -43.343 0.540 87.431 1.00 37.97 282 VAL A C 1
ATOM 2240 O O . VAL A 1 282 ? -42.996 1.516 86.778 1.00 37.97 282 VAL A O 1
ATOM 2243 N N . MET A 1 283 ? -44.609 0.170 87.624 1.00 33.50 283 MET A N 1
ATOM 2244 C CA . MET A 1 283 ? -45.828 0.938 87.929 1.00 33.50 283 MET A CA 1
ATOM 2245 C C . MET A 1 283 ? -45.816 2.482 88.061 1.00 33.50 283 MET A C 1
ATOM 2247 O O . MET A 1 283 ? -44.865 3.070 88.556 1.00 33.50 283 MET A O 1
ATOM 2251 N N . GLN A 1 284 ? -47.024 3.029 87.817 1.00 39.91 284 GLN A N 1
ATOM 2252 C CA . GLN A 1 284 ? -47.601 4.354 88.159 1.00 39.91 284 GLN A CA 1
ATOM 2253 C C . GLN A 1 284 ? -47.435 5.436 87.075 1.00 39.91 284 GLN A C 1
ATOM 2255 O O . GLN A 1 284 ? -46.344 5.902 86.788 1.00 39.91 284 GLN A O 1
ATOM 2260 N N . GLN A 1 285 ? -48.474 5.690 86.263 1.00 36.09 285 GLN A N 1
ATOM 2261 C CA . GLN A 1 285 ? -49.589 6.626 86.530 1.00 36.09 285 GLN A CA 1
ATOM 2262 C C . GLN A 1 285 ? -49.102 8.006 86.983 1.00 36.09 285 GLN A C 1
ATOM 2264 O O . GLN A 1 285 ? -48.551 8.102 88.069 1.00 36.09 285 GLN A O 1
ATOM 2269 N N . CYS A 1 286 ? -49.346 9.032 86.159 1.00 29.12 286 CYS A N 1
ATOM 2270 C CA . CYS A 1 286 ? -49.884 10.352 86.527 1.00 29.12 286 CYS A CA 1
ATOM 2271 C C . CYS A 1 286 ? -49.954 11.240 85.265 1.00 29.12 286 CYS A C 1
ATOM 2273 O O . CYS A 1 286 ? -48.946 11.530 84.628 1.00 29.12 286 CYS A O 1
ATOM 2275 N N . ASP A 1 287 ? -51.183 11.607 84.914 1.00 32.12 287 ASP A N 1
ATOM 2276 C CA . ASP A 1 287 ? -51.649 12.971 84.658 1.00 32.12 287 ASP A CA 1
ATOM 2277 C C . ASP A 1 287 ? -51.038 13.849 83.551 1.00 32.12 287 ASP A C 1
ATOM 2279 O O . ASP A 1 287 ? -49.896 14.300 83.563 1.00 32.12 287 ASP A O 1
ATOM 2283 N N . THR A 1 288 ? -51.930 14.216 82.627 1.00 39.62 288 THR A N 1
ATOM 2284 C CA . THR A 1 288 ? -51.876 15.446 81.822 1.00 39.62 288 THR A CA 1
ATOM 2285 C C . THR A 1 288 ? -52.196 16.656 82.716 1.00 39.62 288 THR A C 1
ATOM 2287 O O . THR A 1 288 ? -53.006 16.519 83.633 1.00 39.62 288 THR A O 1
ATOM 2290 N N . PRO A 1 289 ? -51.690 17.872 82.413 1.00 47.84 289 PRO A N 1
ATOM 2291 C CA . PRO A 1 289 ? -52.566 18.787 81.667 1.00 47.84 289 PRO A CA 1
ATOM 2292 C C . PRO A 1 289 ? -51.877 19.798 80.720 1.00 47.84 289 PRO A C 1
ATOM 2294 O O . PRO A 1 289 ? -50.850 20.399 81.002 1.00 47.84 289 PRO A O 1
ATOM 2297 N N . ARG A 1 290 ? -52.556 20.038 79.592 1.00 33.47 290 ARG A N 1
ATOM 2298 C CA . ARG A 1 290 ? -53.019 21.339 79.057 1.00 33.47 290 ARG A CA 1
ATOM 2299 C C . ARG A 1 290 ? -52.486 22.643 79.706 1.00 33.47 290 ARG A C 1
ATOM 2301 O O . ARG A 1 290 ? -52.914 22.975 80.804 1.00 33.47 290 ARG A O 1
ATOM 2308 N N . ARG A 1 291 ? -51.781 23.482 78.924 1.00 32.72 291 ARG A N 1
ATOM 2309 C CA . ARG A 1 291 ? -51.971 24.957 78.747 1.00 32.72 291 ARG A CA 1
ATOM 2310 C C . ARG A 1 291 ? -50.858 25.520 77.839 1.00 32.72 291 ARG A C 1
ATOM 2312 O O . ARG A 1 291 ? -49.697 25.227 78.057 1.00 32.72 291 ARG A O 1
ATOM 2319 N N . GLN A 1 292 ? -51.187 26.090 76.677 1.00 35.34 292 GLN A N 1
ATOM 2320 C CA . GLN A 1 292 ? -51.559 27.495 76.407 1.00 35.34 292 GLN A CA 1
ATOM 2321 C C . GLN A 1 292 ? -50.376 28.482 76.319 1.00 35.34 292 GLN A C 1
ATOM 2323 O O . GLN A 1 292 ? -49.807 28.859 77.332 1.00 35.34 292 GLN A O 1
ATOM 2328 N N . ASN A 1 293 ? -50.236 29.008 75.095 1.00 34.38 293 ASN A N 1
ATOM 2329 C CA . ASN A 1 293 ? -50.118 30.427 74.729 1.00 34.38 293 ASN A CA 1
ATOM 2330 C C . ASN A 1 293 ? -48.782 31.181 74.822 1.00 34.38 293 ASN A C 1
ATOM 2332 O O . ASN A 1 293 ? -47.992 30.999 75.738 1.00 34.38 293 ASN A O 1
ATOM 2336 N N . LEU A 1 294 ? -48.728 32.164 73.901 1.00 38.44 294 LEU A N 1
ATOM 2337 C CA . LEU A 1 294 ? -47.877 33.362 73.777 1.00 38.44 294 LEU A CA 1
ATOM 2338 C C . LEU A 1 294 ? -46.646 33.162 72.875 1.00 38.44 294 LEU A C 1
ATOM 2340 O O . LEU A 1 294 ? -45.895 32.221 73.060 1.00 38.44 294 LEU A O 1
ATOM 2344 N N . ALA A 1 295 ? -46.342 34.007 71.891 1.00 30.94 295 ALA A N 1
ATOM 2345 C CA . ALA A 1 295 ? -46.987 35.197 71.340 1.00 30.94 295 ALA A CA 1
ATOM 2346 C C . ALA A 1 295 ? -46.288 35.533 69.998 1.00 30.94 295 ALA A C 1
ATOM 2348 O O . ALA A 1 295 ? -45.136 35.166 69.784 1.00 30.94 295 ALA A O 1
ATOM 2349 N N . GLN A 1 296 ? -47.014 36.210 69.106 1.00 37.16 296 GLN A N 1
ATOM 2350 C CA . GLN A 1 296 ? -46.570 36.847 67.846 1.00 37.16 296 GLN A CA 1
ATOM 2351 C C . GLN A 1 296 ? -45.657 38.083 68.140 1.00 37.16 296 GLN A C 1
ATOM 2353 O O . GLN A 1 296 ? -45.388 38.292 69.324 1.00 37.16 296 GLN A O 1
ATOM 2358 N N . PRO A 1 297 ? -45.267 38.993 67.201 1.00 51.00 297 PRO A N 1
ATOM 2359 C CA . PRO A 1 297 ? -45.458 39.083 65.737 1.00 51.00 297 PRO A CA 1
ATOM 2360 C C . PRO A 1 297 ? -44.196 39.532 64.934 1.00 51.00 297 PRO A C 1
ATOM 2362 O O . PRO A 1 297 ? -43.104 39.693 65.468 1.00 51.00 297 PRO A O 1
ATOM 2365 N N . ALA A 1 298 ? -44.380 39.733 63.621 1.00 41.28 298 ALA A N 1
ATOM 2366 C CA . ALA A 1 298 ? -43.475 40.408 62.675 1.00 41.28 298 ALA A CA 1
ATOM 2367 C C . ALA A 1 298 ? -43.141 41.871 63.067 1.00 41.28 298 ALA A C 1
ATOM 2369 O O . ALA A 1 298 ? -43.812 42.441 63.930 1.00 41.28 298 ALA A O 1
ATOM 2370 N N . PRO A 1 299 ? -42.181 42.522 62.376 1.00 49.41 299 PRO A N 1
ATOM 2371 C CA . PRO A 1 299 ? -42.639 43.479 61.361 1.00 49.41 299 PRO A CA 1
ATOM 2372 C C . PRO A 1 299 ? -41.798 43.548 60.072 1.00 49.41 299 PRO A C 1
ATOM 2374 O O . PRO A 1 299 ? -40.657 43.102 59.987 1.00 49.41 299 PRO A O 1
ATOM 2377 N N . ALA A 1 300 ? -42.450 44.138 59.072 1.00 38.81 300 ALA A N 1
ATOM 2378 C CA . ALA A 1 300 ? -41.935 44.613 57.797 1.00 38.81 300 ALA A CA 1
ATOM 2379 C C . ALA A 1 300 ? -40.977 45.811 57.939 1.00 38.81 300 ALA A C 1
ATOM 2381 O O . ALA A 1 300 ? -41.071 46.533 58.930 1.00 38.81 300 ALA A O 1
ATOM 2382 N N . GLN A 1 301 ? -40.134 46.006 56.914 1.00 40.00 301 GLN A N 1
ATOM 2383 C CA . GLN A 1 301 ? -39.581 47.260 56.348 1.00 40.00 301 GLN A CA 1
ATOM 2384 C C . GLN A 1 301 ? -38.332 46.861 55.539 1.00 40.00 301 GLN A C 1
ATOM 2386 O O . GLN A 1 301 ? -37.389 46.292 56.077 1.00 40.00 301 GLN A O 1
ATOM 2391 N N . ASP A 1 302 ? -38.398 46.820 54.214 1.00 34.09 302 ASP A N 1
ATOM 2392 C CA . ASP A 1 302 ? -38.359 47.944 53.265 1.00 34.09 302 ASP A CA 1
ATOM 2393 C C . ASP A 1 302 ? -36.959 48.094 52.654 1.00 34.09 302 ASP A C 1
ATOM 2395 O O . ASP A 1 302 ? -35.949 48.300 53.321 1.00 34.09 302 ASP A O 1
ATOM 2399 N N . GLU A 1 303 ? -36.937 47.916 51.334 1.00 43.72 303 GLU A N 1
ATOM 2400 C CA . GLU A 1 303 ? -36.388 48.900 50.403 1.00 43.72 303 GLU A CA 1
ATOM 2401 C C . GLU A 1 303 ? -35.089 49.625 50.799 1.00 43.72 303 GLU A C 1
ATOM 2403 O O . GLU A 1 303 ? -35.090 50.823 51.063 1.00 43.72 303 GLU A O 1
ATOM 2408 N N . ALA A 1 304 ? -33.936 48.948 50.739 1.00 40.94 304 ALA A N 1
ATOM 2409 C CA . ALA A 1 304 ? -32.652 49.672 50.775 1.00 40.94 304 ALA A CA 1
ATOM 2410 C C . ALA A 1 304 ? -31.483 49.065 49.977 1.00 40.94 304 ALA A C 1
ATOM 2412 O O . ALA A 1 304 ? -30.403 49.647 49.957 1.00 40.94 304 ALA A O 1
ATOM 2413 N N . LEU A 1 305 ? -31.643 47.937 49.272 1.00 41.97 305 LEU A N 1
ATOM 2414 C CA . LEU A 1 305 ? -30.507 47.272 48.598 1.00 41.97 305 LEU A CA 1
ATOM 2415 C C . LEU A 1 305 ? -30.722 46.959 47.109 1.00 41.97 305 LEU A C 1
ATOM 2417 O O . LEU A 1 305 ? -29.981 46.171 46.530 1.00 41.97 305 LEU A O 1
ATOM 2421 N N . MET A 1 306 ? -31.684 47.624 46.459 1.00 44.25 306 MET A N 1
ATOM 2422 C CA . MET A 1 306 ? -31.906 47.525 45.003 1.00 44.25 306 MET A CA 1
ATOM 2423 C C . MET A 1 306 ? -31.556 48.804 44.218 1.00 44.25 306 MET A C 1
ATOM 2425 O O . MET A 1 306 ? -31.789 48.870 43.013 1.00 44.25 306 MET A O 1
ATOM 2429 N N . ALA A 1 307 ? -30.905 49.785 44.856 1.00 42.25 307 ALA A N 1
ATOM 2430 C CA . ALA A 1 307 ? -30.433 51.016 44.207 1.00 42.25 307 ALA A CA 1
ATOM 2431 C C . ALA A 1 307 ? -28.952 50.986 43.753 1.00 42.25 307 ALA A C 1
ATOM 2433 O O . ALA A 1 307 ? -28.469 51.965 43.202 1.00 42.25 307 ALA A O 1
ATOM 2434 N N . GLY A 1 308 ? -28.218 49.878 43.933 1.00 44.31 308 GLY A N 1
ATOM 2435 C CA . GLY A 1 308 ? -26.779 49.798 43.602 1.00 44.31 308 GLY A CA 1
ATOM 2436 C C . GLY A 1 308 ? -26.417 49.095 42.286 1.00 44.31 308 GLY A C 1
ATOM 2437 O O . GLY A 1 308 ? -25.249 49.069 41.902 1.00 44.31 308 GLY A O 1
ATOM 2438 N N . VAL A 1 309 ? -27.384 48.490 41.589 1.00 48.94 309 VAL A N 1
ATOM 2439 C CA . VAL A 1 309 ? -27.097 47.575 40.460 1.00 48.94 309 VAL A CA 1
ATOM 2440 C C . VAL A 1 309 ? -27.466 48.172 39.095 1.00 48.94 309 VAL A C 1
ATOM 2442 O O . VAL A 1 309 ? -27.014 47.684 38.062 1.00 48.94 309 VAL A O 1
ATOM 2445 N N . ARG A 1 310 ? -28.203 49.289 39.060 1.00 46.50 310 ARG A N 1
ATOM 2446 C CA . ARG A 1 310 ? -28.590 49.955 37.802 1.00 46.50 310 ARG A CA 1
ATOM 2447 C C . ARG A 1 310 ? -27.594 50.996 37.280 1.00 46.50 310 ARG A C 1
ATOM 2449 O O . ARG A 1 310 ? -27.765 51.457 36.161 1.00 46.50 310 ARG A O 1
ATOM 2456 N N . GLU A 1 311 ? -26.511 51.277 38.004 1.00 42.69 311 GLU A N 1
ATOM 2457 C CA . GLU A 1 311 ? -25.484 52.244 37.574 1.00 42.69 311 GLU A CA 1
ATOM 2458 C C . GLU A 1 311 ? -24.197 51.591 37.023 1.00 42.69 311 GLU A C 1
ATOM 2460 O O . GLU A 1 311 ? -23.305 52.274 36.533 1.00 42.69 311 GLU A O 1
ATOM 2465 N N . ARG A 1 312 ? -24.096 50.250 37.027 1.00 51.75 312 ARG A N 1
ATOM 2466 C CA . ARG A 1 312 ? -22.894 49.517 36.561 1.00 51.75 312 ARG A CA 1
ATOM 2467 C C . ARG A 1 312 ? -23.035 48.807 35.212 1.00 51.75 312 ARG A C 1
ATOM 2469 O O . ARG A 1 312 ? -22.090 48.171 34.760 1.00 51.75 312 ARG A O 1
ATOM 2476 N N . VAL A 1 313 ? -24.187 48.926 34.550 1.00 48.25 313 VAL A N 1
ATOM 2477 C CA . VAL A 1 313 ? -24.429 48.309 33.228 1.00 48.25 313 VAL A CA 1
ATOM 2478 C C . VAL A 1 313 ? -24.396 49.341 32.088 1.00 48.25 313 VAL A C 1
ATOM 2480 O O . VAL A 1 313 ? -24.190 48.973 30.936 1.00 48.25 313 VAL A O 1
ATOM 2483 N N . ALA A 1 314 ? -24.483 50.642 32.389 1.00 42.97 314 ALA A N 1
ATOM 2484 C CA . ALA A 1 314 ? -24.413 51.707 31.381 1.00 42.97 314 ALA A CA 1
ATOM 2485 C C . ALA A 1 314 ? -22.974 52.103 30.978 1.00 42.97 314 ALA A C 1
ATOM 2487 O O . ALA A 1 314 ? -22.769 52.612 29.881 1.00 42.97 314 ALA A O 1
ATOM 2488 N N . THR A 1 315 ? -21.962 51.826 31.805 1.00 44.22 315 THR A N 1
ATOM 2489 C CA . THR A 1 315 ? -20.552 52.175 31.530 1.00 44.22 315 THR A CA 1
ATOM 2490 C C . THR A 1 315 ? -19.779 51.118 30.740 1.00 44.22 315 THR A C 1
ATOM 2492 O O . THR A 1 315 ? -18.717 51.420 30.215 1.00 44.22 315 THR A O 1
ATOM 2495 N N . PHE A 1 316 ? -20.312 49.902 30.575 1.00 41.44 316 PHE A N 1
ATOM 2496 C CA . PHE A 1 316 ? -19.595 48.813 29.893 1.00 41.44 316 PHE A CA 1
ATOM 2497 C C . PHE A 1 316 ? -19.916 48.695 28.389 1.00 41.44 316 PHE A C 1
ATOM 2499 O O . PHE A 1 316 ? -19.181 48.055 27.644 1.00 41.44 316 PHE A O 1
ATOM 2506 N N . ILE A 1 317 ? -20.992 49.333 27.910 1.00 45.66 317 ILE A N 1
ATOM 2507 C CA . ILE A 1 317 ? -21.416 49.265 26.496 1.00 45.66 317 ILE A CA 1
ATOM 2508 C C . ILE A 1 317 ? -20.872 50.449 25.661 1.00 45.66 317 ILE A C 1
ATOM 2510 O O . ILE A 1 317 ? -20.930 50.417 24.435 1.00 45.66 317 ILE A O 1
ATOM 2514 N N . ALA A 1 318 ? -20.236 51.449 26.285 1.00 43.84 318 ALA A N 1
ATOM 2515 C CA . ALA A 1 318 ? -19.642 52.597 25.584 1.00 43.84 318 ALA A CA 1
ATOM 2516 C C . ALA A 1 318 ? -18.146 52.437 25.211 1.00 43.84 318 ALA A C 1
ATOM 2518 O O . ALA A 1 318 ? -17.634 53.231 24.426 1.00 43.84 318 ALA A O 1
ATOM 2519 N N . GLU A 1 319 ? -17.439 51.409 25.701 1.00 43.88 319 GLU A N 1
ATOM 2520 C CA . GLU A 1 319 ? -15.982 51.237 25.495 1.00 43.88 319 GLU A CA 1
ATOM 2521 C C . GLU A 1 319 ? -15.583 50.227 24.398 1.00 43.88 319 GLU A C 1
ATOM 2523 O O . GLU A 1 319 ? -14.400 50.048 24.111 1.00 43.88 319 GLU A O 1
ATOM 2528 N N . ALA A 1 320 ? -16.547 49.599 23.717 1.00 41.31 320 ALA A N 1
ATOM 2529 C CA . ALA A 1 320 ? -16.282 48.610 22.660 1.00 41.31 320 ALA A CA 1
ATOM 2530 C C . ALA A 1 320 ? -16.318 49.181 21.222 1.00 41.31 320 ALA A C 1
ATOM 2532 O O . ALA A 1 320 ? -16.329 48.420 20.257 1.00 41.31 320 ALA A O 1
ATOM 2533 N N . GLY A 1 321 ? -16.342 50.511 21.062 1.00 40.22 321 GLY A N 1
ATOM 2534 C CA . GLY A 1 321 ? -16.564 51.181 19.770 1.00 40.22 321 GLY A CA 1
ATOM 2535 C C . GLY A 1 321 ? -15.375 51.925 19.149 1.00 40.22 321 GLY A C 1
ATOM 2536 O O . GLY A 1 321 ? -15.538 52.501 18.079 1.00 40.22 321 GLY A O 1
ATOM 2537 N N . GLN A 1 322 ? -14.191 51.959 19.771 1.00 47.94 322 GLN A N 1
ATOM 2538 C CA . GLN A 1 322 ? -13.077 52.790 19.279 1.00 47.94 322 GLN A CA 1
ATOM 2539 C C . GLN A 1 322 ? -11.713 52.094 19.347 1.00 47.94 322 GLN A C 1
ATOM 2541 O O . GLN A 1 322 ? -10.834 52.534 20.077 1.00 47.94 322 GLN A O 1
ATOM 2546 N N . ARG A 1 323 ? -11.496 51.029 18.562 1.00 42.59 323 ARG A N 1
ATOM 2547 C CA . ARG A 1 323 ? -10.141 50.574 18.172 1.00 42.59 323 ARG A CA 1
ATOM 2548 C C . ARG A 1 323 ? -10.133 49.957 16.771 1.00 42.59 323 ARG A C 1
ATOM 2550 O O . ARG A 1 323 ? -9.777 48.801 16.584 1.00 42.59 323 ARG A O 1
ATOM 2557 N N . THR A 1 324 ? -10.501 50.753 15.773 1.00 46.47 324 THR A N 1
ATOM 2558 C CA . THR A 1 324 ? -10.175 50.492 14.362 1.00 46.47 324 THR A CA 1
ATOM 2559 C C . THR A 1 324 ? -9.676 51.776 13.718 1.00 46.47 324 THR A C 1
ATOM 2561 O O . THR A 1 324 ? -10.407 52.435 12.990 1.00 46.47 324 THR A O 1
ATOM 2564 N N . ALA A 1 325 ? -8.440 52.154 14.029 1.00 38.28 325 ALA A N 1
ATOM 2565 C CA . ALA A 1 325 ? -7.571 52.944 13.164 1.00 38.28 325 ALA A CA 1
ATOM 2566 C C . ALA A 1 325 ? -6.186 53.016 13.815 1.00 38.28 325 ALA A C 1
ATOM 2568 O O . ALA A 1 325 ? -6.080 53.246 15.016 1.00 38.28 325 ALA A O 1
ATOM 2569 N N . SER A 1 326 ? -5.155 52.855 12.988 1.00 39.34 326 SER A N 1
ATOM 2570 C CA . SER A 1 326 ? -3.757 53.175 13.287 1.00 39.34 326 SER A CA 1
ATOM 2571 C C . SER A 1 326 ? -3.022 52.196 14.207 1.00 39.34 326 SER A C 1
ATOM 2573 O O . SER A 1 326 ? -3.017 52.341 15.424 1.00 39.34 326 SER A O 1
ATOM 2575 N N . ASN A 1 327 ? -2.268 51.268 13.612 1.00 39.16 327 ASN A N 1
ATOM 2576 C CA . ASN A 1 327 ? -0.861 51.185 14.001 1.00 39.16 327 ASN A CA 1
ATOM 2577 C C . ASN A 1 327 ? 0.009 50.547 12.917 1.00 39.16 327 ASN A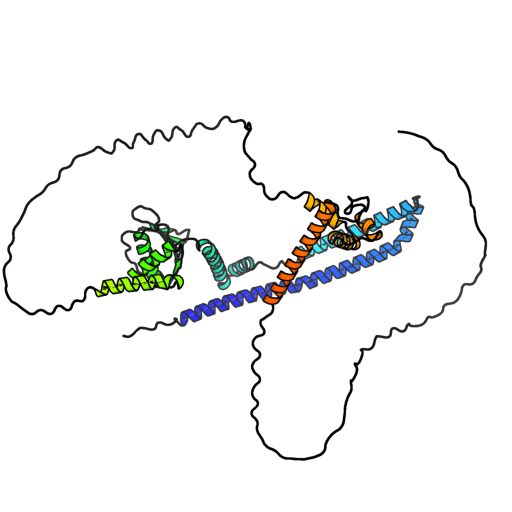 C 1
ATOM 2579 O O . ASN A 1 327 ? -0.116 49.369 12.586 1.00 39.16 327 ASN A O 1
ATOM 2583 N N . ALA A 1 328 ? 0.894 51.384 12.380 1.00 37.91 328 ALA A N 1
ATOM 2584 C CA . ALA A 1 328 ? 2.044 51.007 11.587 1.00 37.91 328 ALA A CA 1
ATOM 2585 C C . ALA A 1 328 ? 3.019 50.199 12.456 1.00 37.91 328 ALA A C 1
ATOM 2587 O O . ALA A 1 328 ? 3.256 50.520 13.620 1.00 37.91 328 ALA A O 1
ATOM 2588 N N . TRP A 1 329 ? 3.572 49.137 11.882 1.00 33.56 329 TRP A N 1
ATOM 2589 C CA . TRP A 1 329 ? 4.526 48.256 12.543 1.00 33.56 329 TRP A CA 1
ATOM 2590 C C . TRP A 1 329 ? 5.933 48.861 12.428 1.00 33.56 329 TRP A C 1
ATOM 2592 O O . TRP A 1 329 ? 6.508 48.905 11.343 1.00 33.56 329 TRP A O 1
ATOM 2602 N N . GLN A 1 330 ? 6.480 49.340 13.545 1.00 37.22 330 GLN A N 1
ATOM 2603 C CA . GLN A 1 330 ? 7.919 49.538 13.739 1.00 37.22 330 GLN A CA 1
ATOM 2604 C C . GLN A 1 330 ? 8.407 48.484 14.745 1.00 37.22 330 GLN A C 1
ATOM 2606 O O . GLN A 1 330 ? 7.783 48.343 15.799 1.00 37.22 330 GLN A O 1
ATOM 2611 N N . PRO A 1 331 ? 9.497 47.743 14.477 1.00 38.38 331 PRO A N 1
ATOM 2612 C CA . PRO A 1 331 ? 10.061 46.828 15.458 1.00 38.38 331 PRO A CA 1
ATOM 2613 C C . PRO A 1 331 ? 10.997 47.582 16.417 1.00 38.38 331 PRO A C 1
ATOM 2615 O O . PRO A 1 331 ? 11.976 48.195 15.996 1.00 38.38 331 PRO A O 1
ATOM 2618 N N . GLY A 1 332 ? 10.691 47.528 17.716 1.00 34.28 332 GLY A N 1
ATOM 2619 C CA . GLY A 1 332 ? 11.590 47.954 18.791 1.00 34.28 332 GLY A CA 1
ATOM 2620 C C . GLY A 1 332 ? 12.609 46.859 19.157 1.00 34.28 332 GLY A C 1
ATOM 2621 O O . GLY A 1 332 ? 12.327 45.675 18.956 1.00 34.28 332 GLY A O 1
ATOM 2622 N N . PRO A 1 333 ? 13.792 47.223 19.685 1.00 46.91 333 PRO A N 1
ATOM 2623 C CA . PRO A 1 333 ? 14.877 46.291 19.956 1.00 46.91 333 PRO A CA 1
ATOM 2624 C C . PRO A 1 333 ? 14.681 45.592 21.306 1.00 46.91 333 PRO A C 1
ATOM 2626 O O . PRO A 1 333 ? 14.245 46.205 22.277 1.00 46.91 333 PRO A O 1
ATOM 2629 N N . GLY A 1 334 ? 15.067 44.318 21.382 1.00 49.19 334 GLY A N 1
ATOM 2630 C CA . GLY A 1 334 ? 15.192 43.602 22.653 1.00 49.19 334 GLY A CA 1
ATOM 2631 C C . GLY A 1 334 ? 14.158 42.503 22.871 1.00 49.19 334 GLY A C 1
ATOM 2632 O O . GLY A 1 334 ? 13.378 42.560 23.814 1.00 49.19 334 GLY A O 1
ATOM 2633 N N . GLN A 1 335 ? 14.203 41.454 22.050 1.00 38.66 335 GLN A N 1
ATOM 2634 C CA . GLN A 1 335 ? 13.769 40.125 22.480 1.00 38.66 335 GLN A CA 1
ATOM 2635 C C . GLN A 1 335 ? 14.835 39.106 22.084 1.00 38.66 335 GLN A C 1
ATOM 2637 O O . GLN A 1 335 ? 15.207 38.988 20.918 1.00 38.66 335 GLN A O 1
ATOM 2642 N N . ALA A 1 336 ? 15.358 38.415 23.096 1.00 39.97 336 ALA A N 1
ATOM 2643 C CA . ALA A 1 336 ? 16.263 37.287 22.944 1.00 39.97 336 ALA A CA 1
ATOM 2644 C C . ALA A 1 336 ? 15.568 36.161 22.152 1.00 39.97 336 ALA A C 1
ATOM 2646 O O . ALA A 1 336 ? 14.376 35.920 22.367 1.00 39.97 336 ALA A O 1
ATOM 2647 N N . PRO A 1 337 ? 16.274 35.471 21.239 1.00 39.72 337 PRO A N 1
ATOM 2648 C CA . PRO A 1 337 ? 15.647 34.501 20.358 1.00 39.72 337 PRO A CA 1
ATOM 2649 C C . PRO A 1 337 ? 15.197 33.257 21.128 1.00 39.72 337 PRO A C 1
ATOM 2651 O O . PRO A 1 337 ? 15.983 32.556 21.766 1.00 39.72 337 PRO A O 1
ATOM 2654 N N . SER A 1 338 ? 13.899 32.980 21.021 1.00 37.47 338 SER A N 1
ATOM 2655 C CA . SER A 1 338 ? 13.274 31.705 21.346 1.00 37.47 338 SER A CA 1
ATOM 2656 C C . SER A 1 338 ? 13.898 30.580 20.520 1.00 37.47 338 SER A C 1
ATOM 2658 O O . SER A 1 338 ? 14.035 30.713 19.304 1.00 37.47 338 SER A O 1
ATOM 2660 N N . GLN A 1 339 ? 14.220 29.473 21.188 1.00 42.22 339 GLN A N 1
ATOM 2661 C CA . GLN A 1 339 ? 14.784 28.248 20.623 1.00 42.22 339 GLN A CA 1
ATOM 2662 C C . GLN A 1 339 ? 13.974 27.767 19.410 1.00 42.22 339 GLN A C 1
ATOM 2664 O O . GLN A 1 339 ? 12.859 27.254 19.533 1.00 42.22 339 GLN A O 1
ATOM 2669 N N . SER A 1 340 ? 14.544 27.969 18.224 1.00 36.31 340 SER A N 1
ATOM 2670 C CA . SER A 1 340 ? 14.069 27.388 16.978 1.00 36.31 340 SER A CA 1
ATOM 2671 C C . SER A 1 340 ? 14.336 25.886 16.976 1.00 36.31 340 SER A C 1
ATOM 2673 O O . SER A 1 340 ? 15.372 25.433 17.457 1.00 36.31 340 SER A O 1
ATOM 2675 N N . ARG A 1 341 ? 13.398 25.140 16.384 1.00 45.38 341 ARG A N 1
ATOM 2676 C CA . ARG A 1 341 ? 13.559 23.750 15.940 1.00 45.38 341 ARG A CA 1
ATOM 2677 C C . ARG A 1 341 ? 14.944 23.516 15.332 1.00 45.38 341 ARG A C 1
ATOM 2679 O O . ARG A 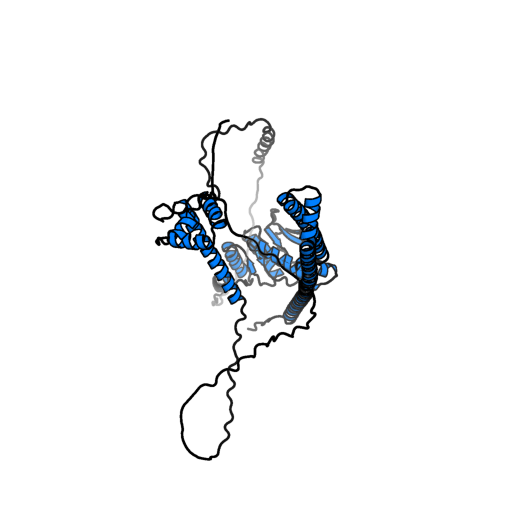1 341 ? 15.419 24.386 14.606 1.00 45.38 341 ARG A O 1
ATOM 2686 N N . ASP A 1 342 ? 15.502 22.350 15.653 1.00 45.28 342 ASP A N 1
ATOM 2687 C CA . ASP A 1 342 ? 16.817 21.821 15.281 1.00 45.28 342 ASP A CA 1
ATOM 2688 C C . ASP A 1 342 ? 17.451 22.544 14.079 1.00 45.28 342 ASP A C 1
ATOM 2690 O O . ASP A 1 342 ? 16.914 22.455 12.966 1.00 45.28 342 ASP A O 1
ATOM 2694 N N . PRO A 1 343 ? 18.562 23.283 14.268 1.00 46.09 343 PRO A N 1
ATOM 2695 C CA . PRO A 1 343 ? 19.304 23.811 13.137 1.00 46.09 343 PRO A CA 1
ATOM 2696 C C . PRO A 1 343 ? 19.744 22.615 12.295 1.00 46.09 343 PRO A C 1
ATOM 2698 O O . PRO A 1 343 ? 20.394 21.704 12.801 1.00 46.09 343 PRO A O 1
ATOM 2701 N N . ILE A 1 344 ? 19.349 22.591 11.023 1.00 54.19 344 ILE A N 1
ATOM 2702 C CA . ILE A 1 344 ? 19.905 21.636 10.068 1.00 54.19 344 ILE A CA 1
ATOM 2703 C C . ILE A 1 344 ? 21.403 21.928 10.030 1.00 54.19 344 ILE A C 1
ATOM 2705 O O . ILE A 1 344 ? 21.805 22.985 9.539 1.00 54.19 344 ILE A O 1
ATOM 2709 N N . ASP A 1 345 ? 22.204 21.038 10.613 1.00 71.75 345 ASP A N 1
ATOM 2710 C CA . ASP A 1 345 ? 23.643 21.221 10.653 1.00 71.75 345 ASP A CA 1
ATOM 2711 C C . ASP A 1 345 ? 24.163 21.172 9.213 1.00 71.75 345 ASP A C 1
ATOM 2713 O O . ASP A 1 345 ? 24.002 20.190 8.483 1.00 71.75 345 ASP A O 1
ATOM 2717 N N . SER A 1 346 ? 24.750 22.278 8.764 1.00 74.62 346 SER A N 1
ATOM 2718 C CA . SER A 1 346 ? 25.354 22.373 7.436 1.00 74.62 346 SER A CA 1
ATOM 2719 C C . SER A 1 346 ? 26.434 21.308 7.211 1.00 74.62 346 SER A C 1
ATOM 2721 O O . SER A 1 346 ? 26.636 20.885 6.072 1.00 74.62 346 SER A O 1
ATOM 2723 N N . ALA A 1 347 ? 27.083 20.837 8.284 1.00 74.12 347 ALA A N 1
ATOM 2724 C CA . ALA A 1 347 ? 28.054 19.753 8.226 1.00 74.12 347 ALA A CA 1
ATOM 2725 C C . ALA A 1 347 ? 27.391 18.397 7.931 1.00 74.12 347 ALA A C 1
ATOM 2727 O O . ALA A 1 347 ? 27.946 17.607 7.165 1.00 74.12 347 ALA A O 1
ATOM 2728 N N . ASP A 1 348 ? 26.179 18.159 8.445 1.00 75.75 348 ASP A N 1
ATOM 2729 C CA . ASP A 1 348 ? 25.430 16.919 8.212 1.00 75.75 348 ASP A CA 1
ATOM 2730 C C . ASP A 1 348 ? 25.006 16.787 6.747 1.00 75.75 348 ASP A C 1
ATOM 2732 O O . ASP A 1 348 ? 25.195 15.738 6.128 1.00 75.75 348 ASP A O 1
ATOM 2736 N N . LEU A 1 349 ? 24.480 17.868 6.159 1.00 82.88 349 LEU A N 1
ATOM 2737 C CA . LEU A 1 349 ? 24.099 17.888 4.742 1.00 82.88 349 LEU A CA 1
ATOM 2738 C C . LEU A 1 349 ? 25.310 17.737 3.815 1.00 82.88 349 LEU A C 1
ATOM 2740 O O . LEU A 1 349 ? 25.227 17.059 2.787 1.00 82.88 349 LEU A O 1
ATOM 2744 N N . ALA A 1 350 ? 26.439 18.355 4.170 1.00 81.75 350 ALA A N 1
ATOM 2745 C CA . ALA A 1 350 ? 27.675 18.216 3.412 1.00 81.75 350 ALA A CA 1
ATOM 2746 C C . ALA A 1 350 ? 28.195 16.768 3.463 1.00 81.75 350 ALA A C 1
ATOM 2748 O O . ALA A 1 350 ? 28.527 16.204 2.420 1.00 81.75 350 ALA A O 1
ATOM 2749 N N . GLY A 1 351 ? 28.172 16.140 4.645 1.00 82.00 351 GLY A N 1
ATOM 2750 C CA . GLY A 1 351 ? 28.522 14.731 4.825 1.00 82.00 351 GLY A CA 1
ATOM 2751 C C . GLY A 1 351 ? 27.636 13.793 4.002 1.00 82.00 351 GLY A C 1
ATOM 2752 O O . GLY A 1 351 ? 28.146 12.909 3.317 1.00 82.00 351 GLY A O 1
ATOM 2753 N N . GLU A 1 352 ? 26.317 14.011 3.985 1.00 86.00 352 GLU A N 1
ATOM 2754 C CA . GLU A 1 352 ? 25.399 13.209 3.162 1.00 86.00 352 GLU A CA 1
ATOM 2755 C C . GLU A 1 352 ? 25.663 13.329 1.661 1.00 86.00 352 GLU A C 1
ATOM 2757 O O . GLU A 1 352 ? 25.656 12.319 0.951 1.00 86.00 352 GLU A O 1
ATOM 2762 N N . SER A 1 353 ? 25.910 14.548 1.176 1.00 87.19 353 SER A N 1
ATOM 2763 C CA . SER A 1 353 ? 26.212 14.790 -0.237 1.00 87.19 353 SER A CA 1
ATOM 2764 C C . SER A 1 353 ? 27.474 14.041 -0.673 1.00 87.19 353 SER A C 1
ATOM 2766 O O . SER A 1 353 ? 27.491 13.404 -1.725 1.00 87.19 353 SER A O 1
ATOM 2768 N N . ILE A 1 354 ? 28.512 14.042 0.163 1.00 86.19 354 ILE A N 1
ATOM 2769 C CA . ILE A 1 354 ? 29.783 13.357 -0.107 1.00 86.19 354 ILE A CA 1
ATOM 2770 C C . ILE A 1 354 ? 29.590 11.841 -0.152 1.00 86.19 354 ILE A C 1
ATOM 2772 O O . ILE A 1 354 ? 30.004 11.184 -1.109 1.00 86.19 354 ILE A O 1
ATOM 2776 N N . LEU A 1 355 ? 28.888 11.282 0.837 1.00 87.25 355 LEU A N 1
ATOM 2777 C CA . LEU A 1 355 ? 28.609 9.847 0.896 1.00 87.25 355 LEU A CA 1
ATOM 2778 C C . LEU A 1 355 ? 27.826 9.351 -0.331 1.00 87.25 355 LEU A C 1
ATOM 2780 O O . LEU A 1 355 ? 28.045 8.232 -0.790 1.00 87.25 355 LEU A O 1
ATOM 2784 N N . ALA A 1 356 ? 26.941 10.174 -0.902 1.00 88.31 356 ALA A N 1
ATOM 2785 C CA . ALA A 1 356 ? 26.167 9.806 -2.090 1.00 88.31 356 ALA A CA 1
ATOM 2786 C C . ALA A 1 356 ? 27.022 9.615 -3.358 1.00 88.31 356 ALA A C 1
ATOM 2788 O O . ALA A 1 356 ? 26.608 8.890 -4.264 1.00 88.31 356 ALA A O 1
ATOM 2789 N N . HIS A 1 357 ? 28.198 10.242 -3.421 1.00 87.19 357 HIS A N 1
ATOM 2790 C CA . HIS A 1 357 ? 29.086 10.213 -4.587 1.00 87.19 357 HIS A CA 1
ATOM 2791 C C . HIS A 1 357 ? 30.318 9.321 -4.386 1.00 87.19 357 HIS A C 1
ATOM 2793 O O . HIS A 1 357 ? 31.052 9.056 -5.340 1.00 87.19 357 HIS A O 1
ATOM 2799 N N . LEU A 1 358 ? 30.542 8.828 -3.165 1.00 88.62 358 LEU A N 1
ATOM 2800 C CA . LEU A 1 358 ? 31.650 7.937 -2.855 1.00 88.62 358 LEU A CA 1
ATOM 2801 C C . LEU A 1 358 ? 31.428 6.546 -3.479 1.00 88.62 358 LEU A C 1
ATOM 2803 O O . LEU A 1 358 ? 30.388 5.910 -3.285 1.00 88.62 358 LEU A O 1
ATOM 2807 N N . SER A 1 359 ? 32.429 6.045 -4.208 1.00 90.06 359 SER A N 1
ATOM 2808 C CA . SER A 1 359 ? 32.450 4.657 -4.696 1.00 90.06 359 SER A CA 1
ATOM 2809 C C . SER A 1 359 ? 32.577 3.667 -3.535 1.00 90.06 359 SER A C 1
ATOM 2811 O O . SER A 1 359 ? 33.079 4.037 -2.478 1.00 90.06 359 SER A O 1
ATOM 2813 N N . SER A 1 360 ? 32.200 2.395 -3.716 1.00 87.25 360 SER A N 1
ATOM 2814 C CA . SER A 1 360 ? 32.301 1.378 -2.650 1.00 87.25 360 SER A CA 1
ATOM 2815 C C . SER A 1 360 ? 33.708 1.270 -2.049 1.00 87.25 360 SER A C 1
ATOM 2817 O O . SER A 1 360 ? 33.848 1.176 -0.839 1.00 87.25 360 SER A O 1
ATOM 2819 N N . GLN A 1 361 ? 34.752 1.380 -2.877 1.00 90.88 361 GLN A N 1
ATOM 2820 C CA . GLN A 1 361 ? 36.143 1.395 -2.408 1.00 90.88 361 GLN A CA 1
ATOM 2821 C C . GLN A 1 361 ? 36.487 2.675 -1.629 1.00 90.88 361 GLN A C 1
ATOM 2823 O O . GLN A 1 361 ? 37.324 2.650 -0.732 1.00 90.88 361 GLN A O 1
ATOM 2828 N N . GLY A 1 362 ? 35.833 3.793 -1.955 1.00 90.62 362 GLY A N 1
ATOM 2829 C CA . GLY A 1 362 ? 35.913 5.028 -1.179 1.00 90.62 362 GLY A CA 1
ATOM 2830 C C . GLY A 1 362 ? 35.255 4.896 0.195 1.00 90.62 362 GLY A C 1
ATOM 2831 O O . GLY A 1 362 ? 35.790 5.426 1.161 1.00 90.62 362 GLY A O 1
ATOM 2832 N N . TRP A 1 363 ? 34.146 4.153 0.313 1.00 91.94 363 TRP A N 1
ATOM 2833 C CA . TRP A 1 363 ? 33.498 3.889 1.608 1.00 91.94 363 TRP A CA 1
ATOM 2834 C C . TRP A 1 363 ? 34.416 3.098 2.543 1.00 91.94 363 TRP A C 1
ATOM 2836 O O . TRP A 1 363 ? 34.566 3.471 3.707 1.00 91.94 363 TRP A O 1
ATOM 2846 N N . ASP A 1 364 ? 35.077 2.066 2.016 1.00 91.81 364 ASP A N 1
ATOM 2847 C CA . ASP A 1 364 ? 36.043 1.266 2.774 1.00 91.81 364 ASP A CA 1
ATOM 2848 C C . ASP A 1 364 ? 37.261 2.112 3.187 1.00 91.81 364 ASP A C 1
ATOM 2850 O O . ASP A 1 364 ? 37.732 2.037 4.321 1.00 91.81 364 ASP A O 1
ATOM 2854 N N . ALA A 1 365 ? 37.759 2.972 2.288 1.00 92.62 365 ALA A N 1
ATOM 2855 C CA . ALA A 1 365 ? 38.861 3.886 2.587 1.00 92.62 365 ALA A CA 1
ATOM 2856 C C . ALA A 1 365 ? 38.487 4.919 3.666 1.00 92.62 365 ALA A C 1
ATOM 2858 O O . ALA A 1 365 ? 39.286 5.183 4.564 1.00 92.62 365 ALA A O 1
ATOM 2859 N N . LEU A 1 366 ? 37.275 5.482 3.613 1.00 93.19 366 LEU A N 1
ATOM 2860 C CA . LEU A 1 366 ? 36.777 6.424 4.618 1.00 93.19 366 LEU A CA 1
ATOM 2861 C C . LEU A 1 366 ? 36.643 5.753 5.992 1.00 93.19 366 LEU A C 1
ATOM 2863 O O . LEU A 1 366 ? 36.974 6.358 7.011 1.00 93.19 366 LEU A O 1
ATOM 2867 N N . GLU A 1 367 ? 36.218 4.489 6.023 1.00 93.81 367 GLU A N 1
ATOM 2868 C CA . GLU A 1 367 ? 36.125 3.705 7.253 1.00 93.81 367 GLU A CA 1
ATOM 2869 C C . GLU A 1 367 ? 37.502 3.429 7.873 1.00 93.81 367 GLU A C 1
ATOM 2871 O O . GLU A 1 367 ? 37.689 3.648 9.071 1.00 93.81 367 GLU A O 1
ATOM 2876 N N . LEU A 1 368 ? 38.488 3.025 7.067 1.00 92.69 368 LEU A N 1
ATOM 2877 C CA . LEU A 1 368 ? 39.867 2.824 7.527 1.00 92.69 368 LEU A CA 1
ATOM 2878 C C . LEU A 1 368 ? 40.473 4.119 8.086 1.00 92.69 368 LEU A C 1
ATOM 2880 O O . LEU A 1 368 ? 41.085 4.107 9.156 1.00 92.69 368 LEU A O 1
ATOM 2884 N N . ALA A 1 369 ? 40.240 5.242 7.403 1.00 91.50 369 ALA A N 1
ATOM 2885 C CA . ALA A 1 369 ? 40.680 6.562 7.844 1.00 91.50 369 ALA A CA 1
ATOM 2886 C C . ALA A 1 369 ? 40.024 6.974 9.174 1.00 91.50 369 ALA A C 1
ATOM 2888 O O . ALA A 1 369 ? 40.699 7.473 10.075 1.00 91.50 369 ALA A O 1
ATOM 2889 N N . GLY A 1 370 ? 38.720 6.720 9.330 1.00 90.94 370 GLY A N 1
ATOM 2890 C CA . GLY A 1 370 ? 37.974 6.987 10.564 1.00 90.94 370 GLY A CA 1
ATOM 2891 C C . GLY A 1 370 ? 38.376 6.107 11.745 1.00 90.94 370 GLY A C 1
ATOM 2892 O O . GLY A 1 370 ? 38.234 6.518 12.895 1.00 90.94 370 GLY A O 1
ATOM 2893 N N . GLN A 1 371 ? 38.941 4.931 11.474 1.00 91.31 371 GLN A N 1
ATOM 2894 C CA . GLN A 1 371 ? 39.549 4.054 12.478 1.00 91.31 371 GLN A CA 1
ATOM 2895 C C . GLN A 1 371 ? 41.016 4.409 12.783 1.00 91.31 371 GLN A C 1
ATOM 2897 O O . GLN A 1 371 ? 41.644 3.748 13.609 1.00 91.31 371 GLN A O 1
ATOM 2902 N N . GLY A 1 372 ? 41.572 5.439 12.133 1.00 89.88 372 GLY A N 1
ATOM 2903 C CA . GLY A 1 372 ? 42.964 5.860 12.305 1.00 89.88 372 GLY A CA 1
ATOM 2904 C C . GLY A 1 372 ? 43.985 4.908 11.677 1.00 89.88 372 GLY A C 1
ATOM 2905 O O . GLY A 1 372 ? 45.153 4.928 12.064 1.00 89.88 372 GLY A O 1
ATOM 2906 N N . GLN A 1 373 ? 43.566 4.056 10.737 1.00 90.62 373 GLN A N 1
ATOM 2907 C CA . GLN A 1 373 ? 44.464 3.143 10.037 1.00 90.62 373 GLN A CA 1
ATOM 2908 C C . GLN A 1 373 ? 45.195 3.858 8.895 1.00 90.62 373 GLN A C 1
ATOM 2910 O O . GLN A 1 373 ? 44.660 4.765 8.257 1.00 90.62 373 GLN A O 1
ATOM 2915 N N . ALA A 1 374 ? 46.431 3.437 8.621 1.00 88.06 374 ALA A N 1
ATOM 2916 C CA . ALA A 1 374 ? 47.216 3.993 7.526 1.00 88.06 374 ALA A CA 1
ATOM 2917 C C . ALA A 1 374 ? 46.597 3.614 6.172 1.00 88.06 374 ALA A C 1
ATOM 2919 O O . ALA A 1 374 ? 46.420 2.435 5.865 1.00 88.06 374 ALA A O 1
ATOM 2920 N N . LEU A 1 375 ? 46.296 4.622 5.354 1.00 90.62 375 LEU A N 1
ATOM 2921 C CA . LEU A 1 375 ? 45.738 4.437 4.018 1.00 90.62 375 LEU A CA 1
ATOM 2922 C C . LEU A 1 375 ? 46.838 4.151 2.994 1.00 90.62 375 LEU A C 1
ATOM 2924 O O . LEU A 1 375 ? 47.867 4.829 2.964 1.00 90.62 375 LEU A O 1
ATOM 2928 N N . ALA A 1 376 ? 46.593 3.200 2.095 1.00 92.62 376 ALA A N 1
ATOM 2929 C CA . ALA A 1 376 ? 47.440 3.005 0.926 1.00 92.62 376 ALA A CA 1
ATOM 2930 C C . ALA A 1 376 ? 47.311 4.197 -0.052 1.00 92.62 376 ALA A C 1
ATOM 2932 O O . ALA A 1 376 ? 46.245 4.814 -0.120 1.00 92.62 376 ALA A O 1
ATOM 2933 N N . PRO A 1 377 ? 48.323 4.485 -0.894 1.00 88.88 377 PRO A N 1
ATOM 2934 C CA . PRO A 1 377 ? 48.275 5.611 -1.836 1.00 88.88 377 PRO A CA 1
ATOM 2935 C C . PRO A 1 377 ? 47.056 5.589 -2.775 1.00 88.88 377 PRO A C 1
ATOM 2937 O O . PRO A 1 377 ? 46.474 6.627 -3.075 1.00 88.88 377 PRO A O 1
ATOM 2940 N N . GLY A 1 378 ? 46.618 4.395 -3.194 1.00 88.06 378 GLY A N 1
ATOM 2941 C CA . GLY A 1 378 ? 45.403 4.232 -3.998 1.00 88.06 378 GLY A CA 1
ATOM 2942 C C . GLY A 1 378 ? 44.114 4.563 -3.235 1.00 88.06 378 GLY A C 1
ATOM 2943 O O . GLY A 1 378 ? 43.178 5.077 -3.831 1.00 88.06 378 GLY A O 1
ATOM 2944 N N . GLN A 1 379 ? 44.069 4.327 -1.921 1.00 89.69 379 GLN A N 1
ATOM 2945 C CA . GLN A 1 379 ? 42.922 4.665 -1.068 1.00 89.69 379 GLN A CA 1
ATOM 2946 C C . GLN A 1 379 ? 42.882 6.161 -0.748 1.00 89.69 379 GLN A C 1
ATOM 2948 O O . GLN A 1 379 ? 41.808 6.752 -0.737 1.00 89.69 379 GLN A O 1
ATOM 2953 N N . GLN A 1 380 ? 44.046 6.789 -0.558 1.00 88.50 380 GLN A N 1
ATOM 2954 C CA . GLN A 1 380 ? 44.148 8.243 -0.412 1.00 88.50 380 GLN A CA 1
ATOM 2955 C C . GLN A 1 380 ? 43.661 8.960 -1.675 1.00 88.50 380 GLN A C 1
ATOM 2957 O O . GLN A 1 380 ? 42.857 9.881 -1.581 1.00 88.50 380 GLN A O 1
ATOM 2962 N N . ALA A 1 381 ? 44.054 8.485 -2.862 1.00 87.38 381 ALA A N 1
ATOM 2963 C CA . ALA A 1 381 ? 43.599 9.058 -4.129 1.00 87.38 381 ALA A CA 1
ATOM 2964 C C . ALA A 1 381 ? 42.067 9.008 -4.300 1.00 87.38 381 ALA A C 1
ATOM 2966 O O . ALA A 1 381 ? 41.483 9.929 -4.863 1.00 87.38 381 ALA A O 1
ATOM 2967 N N . LEU A 1 382 ? 41.401 7.971 -3.776 1.00 87.19 382 LEU A N 1
ATOM 2968 C CA . LEU A 1 382 ? 39.937 7.853 -3.823 1.00 87.19 382 LEU A CA 1
ATOM 2969 C C . LEU A 1 382 ? 39.214 8.883 -2.944 1.00 87.19 382 LEU A C 1
ATOM 2971 O O . LEU A 1 382 ? 38.067 9.221 -3.234 1.00 87.19 382 LEU A O 1
ATOM 2975 N N . LEU A 1 383 ? 39.869 9.368 -1.888 1.00 86.50 383 LEU A N 1
ATOM 2976 C CA . LEU A 1 383 ? 39.323 10.346 -0.943 1.00 86.50 383 LEU A CA 1
ATOM 2977 C C . LEU A 1 383 ? 39.773 11.794 -1.233 1.00 86.50 383 LEU A C 1
ATOM 2979 O O . LEU A 1 383 ? 39.268 12.724 -0.603 1.00 86.50 383 LEU A O 1
ATOM 2983 N N . CYS A 1 384 ? 40.686 11.968 -2.195 1.00 84.88 384 CYS A N 1
ATOM 2984 C CA . CYS A 1 384 ? 41.230 13.245 -2.674 1.00 84.88 384 CYS A CA 1
ATOM 2985 C C . CYS A 1 384 ? 40.944 13.455 -4.176 1.00 84.88 384 CYS A C 1
ATOM 2987 O O . CYS A 1 384 ? 41.788 13.937 -4.935 1.00 84.88 384 CYS A O 1
ATOM 2989 N N . ASN A 1 385 ? 39.773 13.016 -4.650 1.00 70.12 385 ASN A N 1
ATOM 2990 C CA . ASN A 1 385 ? 39.369 13.218 -6.041 1.00 70.12 385 ASN A CA 1
ATOM 2991 C C . ASN A 1 385 ? 39.050 14.703 -6.248 1.00 70.12 385 ASN A C 1
ATOM 2993 O O . ASN A 1 385 ? 38.010 15.163 -5.792 1.00 70.12 385 ASN A O 1
ATOM 2997 N N . GLY A 1 386 ? 39.922 15.432 -6.953 1.00 60.34 386 GLY A N 1
ATOM 2998 C CA . GLY A 1 386 ? 39.935 16.902 -7.074 1.00 60.34 386 GLY A CA 1
ATOM 2999 C C . GLY A 1 386 ? 38.681 17.616 -7.614 1.00 60.34 386 GLY A C 1
ATOM 3000 O O . GLY A 1 386 ? 38.732 18.821 -7.838 1.00 60.34 386 GLY A O 1
ATOM 3001 N N . GLU A 1 387 ? 37.565 16.916 -7.820 1.00 67.56 387 GLU A N 1
ATOM 3002 C CA . GLU A 1 387 ? 36.234 17.509 -8.026 1.00 67.56 387 GLU A CA 1
ATOM 3003 C C . GLU A 1 387 ? 35.466 17.730 -6.706 1.00 67.56 387 GLU A C 1
ATOM 3005 O O . GLU A 1 387 ? 34.508 18.502 -6.672 1.00 67.56 387 GLU A O 1
ATOM 3010 N N . GLN A 1 388 ? 35.876 17.078 -5.613 1.00 73.00 388 GLN A N 1
ATOM 3011 C CA . GLN A 1 388 ? 35.278 17.187 -4.282 1.00 73.00 388 GLN A CA 1
ATOM 3012 C C . GLN A 1 388 ? 36.310 17.656 -3.246 1.00 73.00 388 GLN A C 1
ATOM 3014 O O . GLN A 1 388 ? 37.505 17.438 -3.427 1.00 73.00 388 GLN A O 1
ATOM 3019 N N . PRO A 1 389 ? 35.870 18.319 -2.161 1.00 81.12 389 PRO A N 1
ATOM 3020 C CA . PRO A 1 389 ? 36.761 18.707 -1.071 1.00 81.12 389 PRO A CA 1
ATOM 3021 C C . PRO A 1 389 ? 37.418 17.482 -0.417 1.00 81.12 389 PRO A C 1
ATOM 3023 O O . PRO A 1 389 ? 36.738 16.512 -0.084 1.00 81.12 389 PRO A O 1
ATOM 3026 N N . ASP A 1 390 ? 38.734 17.562 -0.209 1.00 88.69 390 ASP A N 1
ATOM 3027 C CA . ASP A 1 390 ? 39.550 16.463 0.313 1.00 88.69 390 ASP A CA 1
ATOM 3028 C C . ASP A 1 390 ? 39.060 15.982 1.689 1.00 88.69 390 ASP A C 1
ATOM 3030 O O . ASP A 1 390 ? 38.963 16.744 2.662 1.00 88.69 390 ASP A O 1
ATOM 3034 N N . LEU A 1 391 ? 38.771 14.682 1.792 1.00 88.88 391 LEU A N 1
ATOM 3035 C CA . LEU A 1 391 ? 38.270 14.065 3.029 1.00 88.88 391 LEU A CA 1
ATOM 3036 C C . LEU A 1 391 ? 39.394 13.657 3.984 1.00 88.88 391 LEU A C 1
ATOM 3038 O O . LEU A 1 391 ? 39.152 13.411 5.165 1.00 88.88 391 LEU A O 1
ATOM 3042 N N . VAL A 1 392 ? 40.627 13.613 3.488 1.00 90.62 392 VAL A N 1
ATOM 3043 C CA . VAL A 1 392 ? 41.840 13.295 4.243 1.00 90.62 392 VAL A CA 1
ATOM 3044 C C . VAL A 1 392 ? 42.931 14.306 3.915 1.00 90.62 392 VAL A C 1
ATOM 3046 O O . VAL A 1 392 ? 43.025 14.801 2.797 1.00 90.62 392 VAL A O 1
ATOM 3049 N N . ASN A 1 393 ? 43.750 14.633 4.910 1.00 90.50 393 ASN A N 1
ATOM 3050 C CA . ASN A 1 393 ? 44.920 15.483 4.739 1.00 90.50 393 ASN A CA 1
ATOM 3051 C C . ASN A 1 393 ? 46.097 14.703 4.116 1.00 90.50 393 ASN A C 1
ATOM 3053 O O . ASN A 1 393 ? 46.041 13.486 3.936 1.00 90.50 393 ASN A O 1
ATOM 3057 N N . ALA A 1 394 ? 47.203 15.400 3.839 1.00 84.69 394 ALA A N 1
ATOM 3058 C CA . ALA A 1 394 ? 48.422 14.802 3.282 1.00 84.69 394 ALA A CA 1
ATOM 3059 C C . ALA A 1 394 ? 49.044 13.703 4.174 1.00 84.69 394 ALA A C 1
ATOM 3061 O O . ALA A 1 394 ? 49.840 12.895 3.703 1.00 84.69 394 ALA A O 1
ATOM 3062 N N . GLN A 1 395 ? 48.686 13.665 5.459 1.00 84.62 395 GLN A N 1
ATOM 3063 C CA . GLN A 1 395 ? 49.105 12.655 6.429 1.00 84.62 395 GLN A CA 1
ATOM 3064 C C . GLN A 1 395 ? 48.136 11.459 6.497 1.00 84.62 395 GLN A C 1
ATOM 3066 O O . GLN A 1 395 ? 48.346 10.551 7.298 1.00 84.62 395 GLN A O 1
ATOM 3071 N N . GLY A 1 396 ? 47.080 11.436 5.674 1.00 84.88 396 GLY A N 1
ATOM 3072 C CA . GLY A 1 396 ? 46.069 10.378 5.650 1.00 84.88 396 GLY A CA 1
ATOM 3073 C C . GLY A 1 396 ? 45.061 10.433 6.802 1.00 84.88 396 GLY A C 1
ATOM 3074 O O . GLY A 1 396 ? 44.357 9.455 7.032 1.00 84.88 396 GLY A O 1
ATOM 3075 N N . GLN A 1 397 ? 44.985 11.547 7.534 1.00 89.56 397 GLN A N 1
ATOM 3076 C CA . GLN A 1 397 ? 44.037 11.757 8.632 1.00 89.56 397 GLN A CA 1
ATOM 3077 C C . GLN A 1 397 ? 42.802 12.514 8.145 1.00 89.56 397 GLN A C 1
ATOM 3079 O O . GLN A 1 397 ? 42.916 13.405 7.304 1.00 89.56 397 GLN A O 1
ATOM 3084 N N . LEU A 1 398 ? 41.624 12.185 8.683 1.00 92.12 398 LEU A N 1
ATOM 3085 C CA . LEU A 1 398 ? 40.365 12.806 8.267 1.00 92.12 398 LEU A CA 1
ATOM 3086 C C . LEU A 1 398 ? 40.370 14.325 8.487 1.00 92.12 398 LEU A C 1
ATOM 3088 O O . LEU A 1 398 ? 40.663 14.806 9.586 1.00 92.12 398 LEU A O 1
ATOM 3092 N N . THR A 1 399 ? 39.970 15.073 7.460 1.00 93.38 399 THR A N 1
ATOM 3093 C CA . THR A 1 399 ? 39.647 16.502 7.580 1.00 93.38 399 THR A CA 1
ATOM 3094 C C . THR A 1 399 ? 38.341 16.681 8.370 1.00 93.38 399 THR A C 1
ATOM 3096 O O . THR A 1 399 ? 37.600 15.712 8.535 1.00 93.38 399 THR A O 1
ATOM 3099 N N . PRO A 1 400 ? 37.984 17.890 8.849 1.00 91.94 400 PRO A N 1
ATOM 3100 C CA . PRO A 1 400 ? 36.701 18.110 9.533 1.00 91.94 400 PRO A CA 1
ATOM 3101 C C . PRO A 1 400 ? 35.488 17.653 8.709 1.00 91.94 400 PRO A C 1
ATOM 3103 O O . PRO A 1 400 ? 34.521 17.115 9.244 1.00 91.94 400 PRO A O 1
ATOM 3106 N N . LEU A 1 401 ? 35.572 17.799 7.387 1.00 89.19 401 LEU A N 1
ATOM 3107 C CA . LEU A 1 401 ? 34.551 17.329 6.461 1.00 89.19 401 LEU A CA 1
ATOM 3108 C C . LEU A 1 401 ? 34.550 15.798 6.324 1.00 89.19 401 LEU A C 1
ATOM 3110 O O . LEU A 1 401 ? 33.485 15.184 6.331 1.00 89.19 401 LEU A O 1
ATOM 3114 N N . GLY A 1 402 ? 35.731 15.174 6.269 1.00 91.75 402 GLY A N 1
ATOM 3115 C CA . GLY A 1 402 ? 35.868 13.718 6.334 1.00 91.75 402 GLY A CA 1
ATOM 3116 C C . GLY A 1 402 ? 35.345 13.130 7.648 1.00 91.75 402 GLY A C 1
ATOM 3117 O O . GLY A 1 402 ? 34.706 12.082 7.639 1.00 91.75 402 GLY A O 1
ATOM 3118 N N . GLN A 1 403 ? 35.538 13.828 8.772 1.00 92.50 403 GLN A N 1
ATOM 3119 C CA . GLN A 1 403 ? 34.988 13.450 10.077 1.00 92.50 403 GLN A CA 1
ATOM 3120 C C . GLN A 1 403 ? 33.458 13.526 10.089 1.00 92.50 403 GLN A C 1
ATOM 3122 O O . GLN A 1 403 ? 32.817 12.592 10.568 1.00 92.50 403 GLN A O 1
ATOM 3127 N N . ALA A 1 404 ? 32.868 14.581 9.517 1.00 90.19 404 ALA A N 1
ATOM 3128 C CA . ALA A 1 404 ? 31.416 14.703 9.379 1.00 90.19 404 ALA A CA 1
ATOM 3129 C C . ALA A 1 404 ? 30.829 13.599 8.477 1.00 90.19 404 ALA A C 1
ATOM 3131 O O . ALA A 1 404 ? 29.841 12.956 8.835 1.00 90.19 404 ALA A O 1
ATOM 3132 N N . ALA A 1 405 ? 31.473 13.309 7.341 1.00 91.19 405 ALA A N 1
ATOM 3133 C CA . ALA A 1 405 ? 31.072 12.217 6.454 1.00 91.19 405 ALA A CA 1
ATOM 3134 C C . ALA A 1 405 ? 31.172 10.844 7.147 1.00 91.19 405 ALA A C 1
ATOM 3136 O O . ALA A 1 405 ? 30.243 10.040 7.065 1.00 91.19 405 ALA A O 1
ATOM 3137 N N . TYR A 1 406 ? 32.254 10.592 7.889 1.00 93.88 406 TYR A N 1
ATOM 3138 C CA . TYR A 1 406 ? 32.432 9.356 8.653 1.00 93.88 406 TYR A CA 1
ATOM 3139 C C . TYR A 1 406 ? 31.392 9.210 9.776 1.00 93.88 406 TYR A C 1
ATOM 3141 O O . TYR A 1 406 ? 30.781 8.149 9.917 1.00 93.88 406 TYR A O 1
ATOM 3149 N N . ALA A 1 407 ? 31.117 10.276 10.535 1.00 91.62 407 ALA A N 1
ATOM 3150 C CA . ALA A 1 407 ? 30.070 10.279 11.558 1.00 91.62 407 ALA A CA 1
ATOM 3151 C C . ALA A 1 407 ? 28.697 9.945 10.951 1.00 91.62 407 ALA A C 1
ATOM 3153 O O . ALA A 1 407 ? 27.982 9.074 11.453 1.00 91.62 407 ALA A O 1
ATOM 3154 N N . ARG A 1 408 ? 28.373 10.540 9.796 1.00 91.88 408 ARG A N 1
ATOM 3155 C CA . ARG A 1 408 ? 27.117 10.267 9.092 1.00 91.88 408 ARG A CA 1
ATOM 3156 C C . ARG A 1 408 ? 27.017 8.827 8.582 1.00 91.88 408 ARG A C 1
ATOM 3158 O O . ARG A 1 408 ? 25.945 8.220 8.656 1.00 91.88 408 ARG A O 1
ATOM 3165 N N . GLN A 1 409 ? 28.120 8.257 8.095 1.00 93.38 409 GLN A N 1
ATOM 3166 C CA . GLN A 1 409 ? 28.202 6.842 7.716 1.00 93.38 409 GLN A CA 1
ATOM 3167 C C . GLN A 1 409 ? 27.896 5.931 8.914 1.00 93.38 409 GLN A C 1
ATOM 3169 O O . GLN A 1 409 ? 27.096 5.000 8.784 1.00 93.38 409 GLN A O 1
ATOM 3174 N N . GLN A 1 410 ? 28.471 6.213 10.087 1.00 93.56 410 GLN A N 1
ATOM 3175 C CA . GLN A 1 410 ? 28.220 5.433 11.304 1.00 93.56 410 GLN A CA 1
ATOM 3176 C C . GLN A 1 410 ? 26.759 5.528 11.764 1.00 93.56 410 GLN A C 1
ATOM 3178 O O . GLN A 1 410 ? 26.147 4.509 12.103 1.00 93.56 410 GLN A O 1
ATOM 3183 N N . ASP A 1 411 ? 26.157 6.715 11.697 1.00 90.88 411 ASP A N 1
ATOM 3184 C CA . ASP A 1 411 ? 24.740 6.906 12.014 1.00 90.88 411 ASP A CA 1
ATOM 3185 C C . ASP A 1 411 ? 23.823 6.107 11.089 1.00 90.88 411 ASP A C 1
ATOM 3187 O O . ASP A 1 411 ? 22.871 5.463 11.548 1.00 90.88 411 ASP A O 1
ATOM 3191 N N . ARG A 1 412 ? 24.122 6.093 9.785 1.00 91.62 412 ARG A N 1
ATOM 3192 C CA . ARG A 1 412 ? 23.377 5.299 8.803 1.00 91.62 412 ARG A CA 1
ATOM 3193 C C . ARG A 1 412 ? 23.450 3.806 9.125 1.00 91.62 412 ARG A C 1
ATOM 3195 O O . ARG A 1 412 ? 22.412 3.145 9.181 1.00 91.62 412 ARG A O 1
ATOM 3202 N N . LEU A 1 413 ? 24.641 3.289 9.425 1.00 90.75 413 LEU A N 1
ATOM 3203 C CA . LEU A 1 413 ? 24.823 1.894 9.838 1.00 90.75 413 LEU A CA 1
ATOM 3204 C C . LEU A 1 413 ? 24.060 1.578 11.136 1.00 90.75 413 LEU A C 1
ATOM 3206 O O . LEU A 1 413 ? 23.452 0.511 11.266 1.00 90.75 413 LEU A O 1
ATOM 3210 N N . ALA A 1 414 ? 24.028 2.504 12.098 1.00 91.81 414 ALA A N 1
ATOM 3211 C CA . ALA A 1 414 ? 23.261 2.346 13.331 1.00 91.81 414 ALA A CA 1
ATOM 3212 C C . ALA A 1 414 ? 21.742 2.319 13.079 1.00 91.81 414 ALA A C 1
ATOM 3214 O O . ALA A 1 414 ? 21.022 1.531 13.704 1.00 91.81 414 ALA A O 1
ATOM 3215 N N . GLN A 1 415 ? 21.237 3.140 12.155 1.00 90.94 415 GLN A N 1
ATOM 3216 C CA . GLN A 1 415 ? 19.832 3.123 11.740 1.00 90.94 415 GLN A CA 1
ATOM 3217 C C . GLN A 1 415 ? 19.465 1.812 11.039 1.00 90.94 415 GLN A C 1
ATOM 3219 O O . GLN A 1 415 ? 18.457 1.196 11.393 1.00 90.94 415 GLN A O 1
ATOM 3224 N N . GLU A 1 416 ? 20.299 1.337 10.113 1.00 91.81 416 GLU A N 1
ATOM 3225 C CA . GLU A 1 416 ? 20.101 0.057 9.426 1.00 91.81 416 GLU A CA 1
ATOM 3226 C C . GLU A 1 416 ? 20.076 -1.114 10.422 1.00 91.81 416 GLU A C 1
ATOM 3228 O O . GLU A 1 416 ? 19.167 -1.948 10.383 1.00 91.81 416 GLU A O 1
ATOM 3233 N N . ARG A 1 417 ? 20.984 -1.127 11.410 1.00 93.06 417 ARG A N 1
ATOM 3234 C CA . ARG A 1 417 ? 20.970 -2.110 12.511 1.00 93.06 417 ARG A CA 1
ATOM 3235 C C . ARG A 1 417 ? 19.668 -2.069 13.312 1.00 93.06 417 ARG A C 1
ATOM 3237 O O . ARG A 1 417 ? 19.101 -3.125 13.592 1.00 93.06 417 ARG A O 1
ATOM 3244 N N . LYS A 1 418 ? 19.156 -0.879 13.649 1.00 92.38 418 LYS A N 1
ATOM 3245 C CA . LYS A 1 418 ? 17.865 -0.725 14.351 1.00 92.38 418 LYS A CA 1
ATOM 3246 C C . LYS A 1 418 ? 16.701 -1.270 13.522 1.00 92.38 418 LYS A C 1
ATOM 3248 O O . LYS A 1 418 ? 15.813 -1.918 14.074 1.00 92.38 418 LYS A O 1
ATOM 3253 N N . VAL A 1 419 ? 16.696 -1.036 12.209 1.00 91.44 419 VAL A N 1
ATOM 3254 C CA . VAL A 1 419 ? 15.670 -1.575 11.301 1.00 91.44 419 VAL A CA 1
ATOM 3255 C C . VAL A 1 419 ? 15.733 -3.104 11.258 1.00 91.44 419 VAL A C 1
ATOM 3257 O O . VAL A 1 419 ? 14.704 -3.759 11.414 1.00 91.44 419 VAL A O 1
ATOM 3260 N N . LEU A 1 420 ? 16.928 -3.688 11.132 1.00 89.19 420 LEU A N 1
ATOM 3261 C CA . LEU A 1 420 ? 17.109 -5.143 11.139 1.00 89.19 420 LEU A CA 1
ATOM 3262 C C . LEU A 1 420 ? 16.707 -5.783 12.476 1.00 89.19 420 LEU A C 1
ATOM 3264 O O . LEU A 1 420 ? 16.088 -6.850 12.487 1.00 89.19 420 LEU A O 1
ATOM 3268 N N . GLN A 1 421 ? 17.001 -5.131 13.603 1.00 90.62 421 GLN A N 1
ATOM 3269 C CA . GLN A 1 421 ? 16.549 -5.580 14.924 1.00 90.62 421 GLN A CA 1
ATOM 3270 C C . GLN A 1 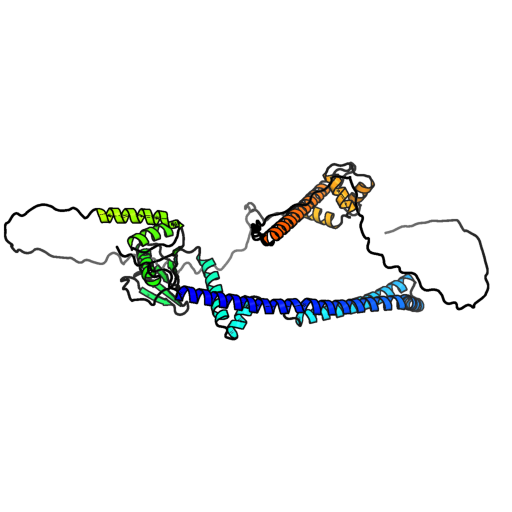421 ? 15.021 -5.580 15.020 1.00 90.62 421 GLN A C 1
ATOM 3272 O O . GLN A 1 421 ? 14.444 -6.601 15.393 1.00 90.62 421 GLN A O 1
ATOM 3277 N N . LYS A 1 422 ? 14.358 -4.498 14.589 1.00 90.88 422 LYS A N 1
ATOM 3278 C CA . LYS A 1 422 ? 12.888 -4.423 14.545 1.00 90.88 422 LYS A CA 1
ATOM 3279 C C . LYS A 1 422 ? 12.281 -5.519 13.672 1.00 90.88 422 LYS A C 1
ATOM 3281 O O . LYS A 1 422 ? 11.377 -6.214 14.121 1.00 90.88 422 LYS A O 1
ATOM 3286 N N . LEU A 1 423 ? 12.818 -5.742 12.472 1.00 88.06 423 LEU A N 1
ATOM 3287 C CA . LEU A 1 423 ? 12.366 -6.823 11.586 1.00 88.06 423 LEU A CA 1
ATOM 3288 C C . LEU A 1 423 ? 12.545 -8.207 12.229 1.00 88.06 423 LEU A C 1
ATOM 3290 O O . LEU A 1 423 ? 11.696 -9.088 12.083 1.00 88.06 423 LEU A O 1
ATOM 3294 N N . THR A 1 424 ? 13.635 -8.406 12.971 1.00 87.56 424 THR A N 1
ATOM 3295 C CA . THR A 1 424 ? 13.893 -9.658 13.694 1.00 87.56 424 THR A CA 1
ATOM 3296 C C . THR A 1 424 ? 12.902 -9.854 14.844 1.00 87.56 424 THR A C 1
ATOM 3298 O O . THR A 1 424 ? 12.390 -10.960 15.032 1.00 87.56 424 THR A O 1
ATOM 3301 N N . GLU A 1 425 ? 12.584 -8.796 15.589 1.00 89.00 425 GLU A N 1
ATOM 3302 C CA . GLU A 1 425 ? 11.561 -8.813 16.637 1.00 89.00 425 GLU A CA 1
ATOM 3303 C C . GLU A 1 425 ? 10.160 -9.063 16.075 1.00 89.00 425 GLU A C 1
ATOM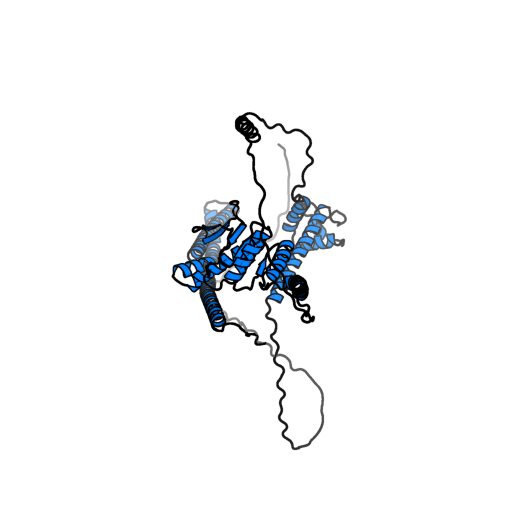 3305 O O . GLU A 1 425 ? 9.425 -9.893 16.609 1.00 89.00 425 GLU A O 1
ATOM 3310 N N . GLU A 1 426 ? 9.798 -8.415 14.970 1.00 87.50 426 GLU A N 1
ATOM 3311 C CA . GLU A 1 426 ? 8.535 -8.646 14.269 1.00 87.50 426 GLU A CA 1
ATOM 3312 C C . GLU A 1 426 ? 8.432 -10.090 13.773 1.00 87.50 426 GLU A C 1
ATOM 3314 O O . GLU A 1 426 ? 7.396 -10.734 13.952 1.00 87.50 426 GLU A O 1
ATOM 3319 N N . ARG A 1 427 ? 9.522 -10.653 13.238 1.00 86.56 427 ARG A N 1
ATOM 3320 C CA . ARG A 1 427 ? 9.578 -12.062 12.826 1.00 86.56 427 ARG A CA 1
ATOM 3321 C C . ARG A 1 427 ? 9.449 -13.016 14.014 1.00 86.56 427 ARG A C 1
ATOM 3323 O O . ARG A 1 427 ? 8.794 -14.047 13.882 1.00 86.56 427 ARG A O 1
ATOM 3330 N N . ARG A 1 428 ? 10.025 -12.680 15.176 1.00 81.25 428 ARG A N 1
ATOM 3331 C CA . ARG A 1 428 ? 9.851 -13.446 16.424 1.00 81.25 428 ARG A CA 1
ATOM 3332 C C . ARG A 1 428 ? 8.413 -13.374 16.937 1.00 81.25 428 ARG A C 1
ATOM 3334 O O . ARG A 1 428 ? 7.866 -14.410 17.292 1.00 81.25 428 ARG A O 1
ATOM 3341 N N . ARG A 1 429 ? 7.787 -12.193 16.919 1.00 79.88 429 ARG A N 1
ATOM 3342 C CA . ARG A 1 429 ? 6.378 -11.994 17.313 1.00 79.88 429 ARG A CA 1
ATOM 3343 C C . ARG A 1 429 ? 5.395 -12.688 16.372 1.00 79.88 429 ARG A C 1
ATOM 3345 O O . ARG A 1 429 ? 4.343 -13.132 16.813 1.00 79.88 429 ARG A O 1
ATOM 3352 N N . SER A 1 430 ? 5.740 -12.781 15.091 1.00 76.88 430 SER A N 1
ATOM 3353 C CA . SER A 1 430 ? 4.903 -13.401 14.057 1.00 76.88 430 SER A CA 1
ATOM 3354 C C . SER A 1 430 ? 5.094 -14.915 13.950 1.00 76.88 430 SER A C 1
ATOM 3356 O O . SER A 1 430 ? 4.345 -15.574 13.229 1.00 76.88 430 SER A O 1
ATOM 3358 N N . ARG A 1 431 ? 6.094 -15.489 14.635 1.00 68.88 431 ARG A N 1
ATOM 3359 C CA . ARG A 1 431 ? 6.285 -16.938 14.668 1.00 68.88 431 ARG A CA 1
ATOM 3360 C C . ARG A 1 431 ? 5.258 -17.526 15.642 1.00 68.88 431 ARG A C 1
ATOM 3362 O O . ARG A 1 431 ? 5.283 -17.155 16.815 1.00 68.88 431 ARG A O 1
ATOM 3369 N N . PRO A 1 432 ? 4.357 -18.420 15.197 1.00 56.00 432 PRO A N 1
ATOM 3370 C CA . PRO A 1 432 ? 3.450 -19.090 16.115 1.00 56.00 432 PRO A CA 1
ATOM 3371 C C . PRO A 1 432 ? 4.282 -19.833 17.162 1.00 56.00 432 PRO A C 1
ATOM 3373 O O . PRO A 1 432 ? 5.228 -20.549 16.819 1.00 56.00 432 PRO A O 1
ATOM 3376 N N . SER A 1 433 ? 3.952 -19.603 18.435 1.00 54.19 433 SER A N 1
ATOM 3377 C CA . SER A 1 433 ? 4.507 -20.360 19.555 1.00 54.19 433 SER A CA 1
ATOM 3378 C C . SER A 1 433 ? 4.360 -21.852 19.238 1.00 54.19 433 SER A C 1
ATOM 3380 O O . SER A 1 433 ? 3.261 -22.244 18.829 1.00 54.19 433 SER A O 1
ATOM 3382 N N . PRO A 1 434 ? 5.413 -22.682 19.359 1.00 52.91 434 PRO A N 1
ATOM 3383 C CA . PRO A 1 434 ? 5.251 -24.119 19.224 1.00 52.91 434 PRO A CA 1
ATOM 3384 C C . PRO A 1 434 ? 4.302 -24.565 20.337 1.00 52.91 434 PRO A C 1
ATOM 3386 O O . PRO A 1 434 ? 4.671 -24.615 21.510 1.00 52.91 434 PRO A O 1
ATOM 3389 N N . ALA A 1 435 ? 3.044 -24.809 19.967 1.00 46.06 435 ALA A N 1
ATOM 3390 C CA . ALA A 1 435 ? 2.086 -25.467 20.829 1.00 46.06 435 ALA A CA 1
ATOM 3391 C C . ALA A 1 435 ? 2.722 -26.778 21.295 1.00 46.06 435 ALA A C 1
ATOM 3393 O O . ALA A 1 435 ? 3.299 -27.509 20.487 1.00 46.06 435 ALA A O 1
ATOM 3394 N N . ALA A 1 436 ? 2.664 -26.991 22.607 1.00 50.94 436 ALA A N 1
ATOM 3395 C CA . ALA A 1 436 ? 3.207 -28.134 23.312 1.00 50.94 436 ALA A CA 1
ATOM 3396 C C . ALA A 1 436 ? 3.036 -29.424 22.501 1.00 50.94 436 ALA A C 1
ATOM 3398 O O . ALA A 1 436 ? 1.914 -29.843 22.209 1.00 50.94 436 ALA A O 1
ATOM 3399 N N . ALA A 1 437 ? 4.162 -30.039 22.140 1.00 47.41 437 ALA A N 1
ATOM 3400 C CA . ALA A 1 437 ? 4.161 -31.419 21.696 1.00 47.41 437 ALA A CA 1
ATOM 3401 C C . ALA A 1 437 ? 3.505 -32.261 22.807 1.00 47.41 437 ALA A C 1
ATOM 3403 O O . ALA A 1 437 ? 3.898 -32.119 23.971 1.00 47.41 437 ALA A O 1
ATOM 3404 N N . PRO A 1 438 ? 2.493 -33.090 22.498 1.00 54.16 438 PRO A N 1
ATOM 3405 C CA . PRO A 1 438 ? 1.952 -34.013 23.482 1.00 54.16 438 PRO A CA 1
ATOM 3406 C C . PRO A 1 438 ? 3.061 -34.987 23.917 1.00 54.16 438 PRO A C 1
ATOM 3408 O O . PRO A 1 438 ? 3.881 -35.384 23.081 1.00 54.16 438 PRO A O 1
ATOM 3411 N N . PRO A 1 439 ? 3.127 -35.359 25.207 1.00 56.66 439 PRO A N 1
ATOM 3412 C CA . PRO A 1 439 ? 4.110 -36.324 25.680 1.00 56.66 439 PRO A CA 1
ATOM 3413 C C . PRO A 1 439 ? 3.914 -37.669 24.960 1.00 56.66 439 PRO A C 1
ATOM 3415 O O . PRO A 1 439 ? 2.770 -38.043 24.678 1.00 56.66 439 PRO A O 1
ATOM 3418 N N . PRO A 1 440 ? 5.000 -38.400 24.651 1.00 49.72 440 PRO A N 1
ATOM 3419 C CA . PRO A 1 440 ? 4.893 -39.706 24.018 1.00 49.72 440 PRO A CA 1
ATOM 3420 C C . PRO A 1 440 ? 4.119 -40.658 24.936 1.00 49.72 440 PRO A C 1
ATOM 3422 O O . PRO A 1 440 ? 4.411 -40.767 26.128 1.00 49.72 440 PRO A O 1
ATOM 3425 N N . ALA A 1 441 ? 3.107 -41.316 24.371 1.00 40.88 441 ALA A N 1
ATOM 3426 C CA . ALA A 1 441 ? 2.310 -42.315 25.061 1.00 40.88 441 ALA A CA 1
ATOM 3427 C C . ALA A 1 441 ? 3.213 -43.456 25.553 1.00 40.88 441 ALA A C 1
ATOM 3429 O O . ALA A 1 441 ? 4.010 -44.007 24.794 1.00 40.88 441 ALA A O 1
ATOM 3430 N N . ALA A 1 442 ? 3.083 -43.782 26.838 1.00 43.81 442 ALA A N 1
ATOM 3431 C CA . ALA A 1 442 ? 3.718 -44.931 27.454 1.00 43.81 442 ALA A CA 1
ATOM 3432 C C . ALA A 1 442 ? 3.107 -46.212 26.876 1.00 43.81 442 ALA A C 1
ATOM 3434 O O . ALA A 1 442 ? 1.938 -46.521 27.111 1.00 43.81 442 ALA A O 1
ATOM 3435 N N . ASP A 1 443 ? 3.918 -46.938 26.115 1.00 41.78 443 ASP A N 1
ATOM 3436 C CA . ASP A 1 443 ? 3.567 -48.230 25.555 1.00 41.78 443 ASP A CA 1
ATOM 3437 C C . ASP A 1 443 ? 3.618 -49.284 26.671 1.00 41.78 443 ASP A C 1
ATOM 3439 O O . ASP A 1 443 ? 4.670 -49.588 27.241 1.00 41.78 443 ASP A O 1
ATOM 3443 N N . THR A 1 444 ? 2.447 -49.794 27.045 1.00 46.66 444 THR A N 1
ATOM 3444 C CA . THR A 1 444 ? 2.297 -50.914 27.976 1.00 46.66 444 THR A CA 1
ATOM 3445 C C . THR A 1 444 ? 1.941 -52.143 27.164 1.00 46.66 444 THR A C 1
ATOM 3447 O O . THR A 1 444 ? 0.784 -52.387 26.848 1.00 46.66 444 THR A O 1
ATOM 3450 N N . SER A 1 445 ? 2.945 -52.945 26.826 1.00 41.28 445 SER A N 1
ATOM 3451 C CA . SER A 1 445 ? 2.745 -54.326 26.383 1.00 41.28 445 SER A CA 1
ATOM 3452 C C . SER A 1 445 ? 3.956 -55.169 26.762 1.00 41.28 445 SER A C 1
ATOM 3454 O O . SER A 1 445 ? 4.875 -55.416 25.990 1.00 41.28 445 SER A O 1
ATOM 3456 N N . LYS A 1 446 ? 3.925 -55.616 28.020 1.00 39.50 446 LYS A N 1
ATOM 3457 C CA . LYS A 1 446 ? 4.577 -56.839 28.486 1.00 39.50 446 LYS A CA 1
ATOM 3458 C C . LYS A 1 446 ? 3.870 -58.017 27.806 1.00 39.50 446 LYS A C 1
ATOM 3460 O O . LYS A 1 446 ? 2.704 -58.262 28.090 1.00 39.50 446 LYS A O 1
ATOM 3465 N N . THR A 1 447 ? 4.562 -58.782 26.972 1.00 44.50 447 THR A N 1
ATOM 3466 C CA . THR A 1 447 ? 4.294 -60.217 26.788 1.00 44.50 447 THR A CA 1
ATOM 3467 C C . THR A 1 447 ? 5.625 -60.912 26.530 1.00 44.50 447 THR A C 1
ATOM 3469 O O . THR A 1 447 ? 6.492 -60.407 25.823 1.00 44.50 447 THR A O 1
ATOM 3472 N N . ALA A 1 448 ? 5.808 -62.007 27.254 1.00 36.59 448 ALA A N 1
ATOM 3473 C CA . ALA A 1 448 ? 7.046 -62.727 27.472 1.00 36.59 448 ALA A CA 1
ATOM 3474 C C . ALA A 1 448 ? 7.490 -63.566 26.254 1.00 36.59 448 ALA A C 1
ATOM 3476 O O . ALA A 1 448 ? 6.635 -64.114 25.574 1.00 36.59 448 ALA A O 1
ATOM 3477 N N . MET A 1 449 ? 8.822 -63.627 26.052 1.00 45.31 449 MET A N 1
ATOM 3478 C CA . MET A 1 449 ? 9.722 -64.793 25.824 1.00 45.31 449 MET A CA 1
ATOM 3479 C C . MET A 1 449 ? 9.214 -66.032 25.030 1.00 45.31 449 MET A C 1
ATOM 3481 O O . MET A 1 449 ? 8.047 -66.377 25.160 1.00 45.31 449 MET A O 1
ATOM 3485 N N . PRO A 1 450 ? 10.089 -66.814 24.336 1.00 55.19 450 PRO A N 1
ATOM 3486 C CA . PRO A 1 450 ? 11.483 -67.072 24.734 1.00 55.19 450 PRO A CA 1
ATOM 3487 C C . PRO A 1 450 ? 12.568 -67.172 23.630 1.00 55.19 450 PRO A C 1
ATOM 3489 O O . PRO A 1 450 ? 12.312 -67.399 22.456 1.00 55.19 450 PRO A O 1
ATOM 3492 N N . GLN A 1 451 ? 13.805 -67.003 24.113 1.00 39.66 451 GLN A N 1
ATOM 3493 C CA . GLN A 1 451 ? 15.071 -67.681 23.780 1.00 39.66 451 GLN A CA 1
ATOM 3494 C C . GLN A 1 451 ? 15.360 -68.179 22.348 1.00 39.66 451 GLN A C 1
ATOM 3496 O O . GLN A 1 451 ? 14.820 -69.186 21.908 1.00 39.66 451 GLN A O 1
ATOM 3501 N N . ALA A 1 452 ? 16.433 -67.632 21.765 1.00 37.09 452 ALA A N 1
ATOM 3502 C CA . ALA A 1 452 ? 17.521 -68.432 21.194 1.00 37.09 452 ALA A CA 1
ATOM 3503 C C . ALA A 1 452 ? 18.842 -67.642 21.253 1.00 37.09 452 ALA A C 1
ATOM 3505 O O . ALA A 1 452 ? 18.904 -66.470 20.885 1.00 37.09 452 ALA A O 1
ATOM 3506 N N . GLN A 1 453 ? 19.869 -68.297 21.791 1.00 41.19 453 GLN A N 1
ATOM 3507 C CA . GLN A 1 453 ? 21.276 -67.893 21.793 1.00 41.19 453 GLN A CA 1
ATOM 3508 C C . GLN A 1 453 ? 21.811 -67.884 20.346 1.00 41.19 453 GLN A C 1
ATOM 3510 O O . GLN A 1 453 ? 21.373 -68.713 19.556 1.00 41.19 453 GLN A O 1
ATOM 3515 N N . ASP A 1 454 ? 22.751 -67.003 19.983 1.00 38.31 454 ASP A N 1
ATOM 3516 C CA . ASP A 1 454 ? 24.183 -67.351 19.947 1.00 38.31 454 ASP A CA 1
ATOM 3517 C C . ASP A 1 454 ? 25.074 -66.246 19.320 1.00 38.31 454 ASP A C 1
ATOM 3519 O O . ASP A 1 454 ? 24.690 -65.567 18.371 1.00 38.31 454 ASP A O 1
ATOM 3523 N N . GLN A 1 455 ? 26.295 -66.164 19.857 1.00 38.97 455 GLN A N 1
ATOM 3524 C CA . GLN A 1 455 ? 27.558 -65.647 19.296 1.00 38.97 455 GLN A CA 1
ATOM 3525 C C . GLN A 1 455 ? 27.834 -64.144 19.036 1.00 38.97 455 GLN A C 1
ATOM 3527 O O . GLN A 1 455 ? 27.046 -63.354 18.530 1.00 38.97 455 GLN A O 1
ATOM 3532 N N . ALA A 1 456 ? 29.068 -63.794 19.419 1.00 41.91 456 ALA A N 1
ATOM 3533 C CA . ALA A 1 456 ? 29.691 -62.477 19.521 1.00 41.91 456 ALA A CA 1
ATOM 3534 C C . ALA A 1 456 ? 30.579 -62.134 18.280 1.00 41.91 456 ALA A C 1
ATOM 3536 O O . ALA A 1 456 ? 30.315 -62.632 17.190 1.00 41.91 456 ALA A O 1
ATOM 3537 N N . PRO A 1 457 ? 31.595 -61.247 18.364 1.00 62.28 457 PRO A N 1
ATOM 3538 C CA . PRO A 1 457 ? 31.550 -59.878 17.841 1.00 62.28 457 PRO A CA 1
ATOM 3539 C C . PRO A 1 457 ? 32.516 -59.640 16.660 1.00 62.28 457 PRO A C 1
ATOM 3541 O O . PRO A 1 457 ? 33.508 -60.353 16.530 1.00 62.28 457 PRO A O 1
ATOM 3544 N N . LYS A 1 458 ? 32.312 -58.586 15.845 1.00 39.84 458 LYS A N 1
ATOM 3545 C CA . LYS A 1 458 ? 33.376 -58.010 14.985 1.00 39.84 458 LYS A CA 1
ATOM 3546 C C . LYS A 1 458 ? 33.042 -56.615 14.411 1.00 39.84 458 LYS A C 1
ATOM 3548 O O . LYS A 1 458 ? 32.123 -56.468 13.623 1.00 39.84 458 LYS A O 1
ATOM 3553 N N . GLN A 1 459 ? 33.866 -55.648 14.830 1.00 37.94 459 GLN A N 1
ATOM 3554 C CA . GLN A 1 459 ? 34.590 -54.629 14.042 1.00 37.94 459 GLN A CA 1
ATOM 3555 C C . GLN A 1 459 ? 33.848 -53.569 13.185 1.00 37.94 459 GLN A C 1
ATOM 3557 O O . GLN A 1 459 ? 33.223 -53.870 12.181 1.00 37.94 459 GLN A O 1
ATOM 3562 N N . ALA A 1 460 ? 34.050 -52.308 13.603 1.00 36.72 460 ALA A N 1
ATOM 3563 C CA . ALA A 1 460 ? 34.609 -51.153 12.872 1.00 36.72 460 ALA A CA 1
ATOM 3564 C C . ALA A 1 460 ? 34.208 -50.848 11.403 1.00 36.72 460 ALA A C 1
ATOM 3566 O O . ALA A 1 460 ? 34.630 -51.576 10.515 1.00 36.72 460 ALA A O 1
ATOM 3567 N N . GLU A 1 461 ? 33.562 -49.670 11.226 1.00 42.50 461 GLU A N 1
ATOM 3568 C CA . GLU A 1 461 ? 33.744 -48.591 10.199 1.00 42.50 461 GLU A CA 1
ATOM 3569 C C . GLU A 1 461 ? 33.741 -48.959 8.679 1.00 42.50 461 GLU A C 1
ATOM 3571 O O . GLU A 1 461 ? 33.936 -50.116 8.328 1.00 42.50 461 GLU A O 1
ATOM 3576 N N . PRO A 1 462 ? 33.632 -48.022 7.699 1.00 55.38 462 PRO A N 1
ATOM 3577 C CA . PRO A 1 462 ? 33.162 -46.627 7.694 1.00 55.38 462 PRO A CA 1
ATOM 3578 C C . PRO A 1 462 ? 32.137 -46.292 6.562 1.00 55.38 462 PRO A C 1
ATOM 3580 O O . PRO A 1 462 ? 31.925 -47.037 5.609 1.00 55.38 462 PRO A O 1
ATOM 3583 N N . VAL A 1 463 ? 31.543 -45.095 6.677 1.00 43.25 463 VAL A N 1
ATOM 3584 C CA . VAL A 1 463 ? 31.203 -44.100 5.627 1.00 43.25 463 VAL A CA 1
ATOM 3585 C C . VAL A 1 463 ? 30.713 -44.607 4.252 1.00 43.25 463 VAL A C 1
ATOM 3587 O O . VAL A 1 463 ? 31.499 -45.015 3.399 1.00 43.25 463 VAL A O 1
ATOM 3590 N N . LYS A 1 464 ? 29.417 -44.397 3.958 1.00 43.09 464 LYS A N 1
ATOM 3591 C CA . LYS A 1 464 ? 28.896 -44.356 2.580 1.00 43.09 464 LYS A CA 1
ATOM 3592 C C . LYS A 1 464 ? 28.578 -42.932 2.138 1.00 43.09 464 LYS A C 1
ATOM 3594 O O . LYS A 1 464 ? 27.796 -42.206 2.745 1.00 43.09 464 LYS A O 1
ATOM 3599 N N . SER A 1 465 ? 29.243 -42.609 1.046 1.00 38.28 465 SER A N 1
ATOM 3600 C CA . SER A 1 465 ? 29.179 -41.458 0.171 1.00 38.28 465 SER A CA 1
ATOM 3601 C C . SER A 1 465 ? 27.829 -41.283 -0.545 1.00 38.28 465 SER A C 1
ATOM 3603 O O . SER A 1 465 ? 27.086 -42.224 -0.809 1.00 38.28 465 SER A O 1
ATOM 3605 N N . VAL A 1 466 ? 27.584 -40.009 -0.848 1.00 47.91 466 VAL A N 1
ATOM 3606 C CA . VAL A 1 466 ? 26.601 -39.347 -1.725 1.00 47.91 466 VAL A CA 1
ATOM 3607 C C . VAL A 1 466 ? 26.242 -40.122 -3.011 1.00 47.91 466 VAL A C 1
ATOM 3609 O O . VAL A 1 466 ? 27.133 -40.711 -3.619 1.00 47.91 466 VAL A O 1
ATOM 3612 N N . PRO A 1 467 ? 25.021 -39.949 -3.557 1.00 56.72 467 PRO A N 1
ATOM 3613 C CA . PRO A 1 467 ? 24.838 -39.888 -5.003 1.00 56.72 467 PRO A CA 1
ATOM 3614 C C . PRO A 1 467 ? 24.556 -38.451 -5.465 1.00 56.72 467 PRO A C 1
ATOM 3616 O O . PRO A 1 467 ? 23.533 -37.832 -5.171 1.00 56.72 467 PRO A O 1
ATOM 3619 N N . PHE A 1 468 ? 25.562 -37.941 -6.165 1.00 41.72 468 PHE A N 1
ATOM 3620 C CA . PHE A 1 468 ? 25.614 -36.725 -6.957 1.00 41.72 468 PHE A CA 1
ATOM 3621 C C . PHE A 1 468 ? 24.605 -36.829 -8.117 1.00 41.72 468 PHE A C 1
ATOM 3623 O O . PHE A 1 468 ? 24.563 -37.841 -8.816 1.00 41.72 468 PHE A O 1
ATOM 3630 N N . LEU A 1 469 ? 23.772 -35.803 -8.301 1.00 48.22 469 LEU A N 1
ATOM 3631 C CA . LEU A 1 469 ? 22.837 -35.684 -9.426 1.00 48.22 469 LEU A CA 1
ATOM 3632 C C . LEU A 1 469 ? 23.614 -35.446 -10.739 1.00 48.22 469 LEU A C 1
ATOM 3634 O O . LEU A 1 469 ? 24.529 -34.620 -10.742 1.00 48.22 469 LEU A O 1
ATOM 3638 N N . PRO A 1 470 ? 23.271 -36.119 -11.855 1.00 58.09 470 PRO A N 1
ATOM 3639 C CA . PRO A 1 470 ? 23.991 -35.961 -13.114 1.00 58.09 470 PRO A CA 1
ATOM 3640 C C . PRO A 1 470 ? 23.652 -34.639 -13.817 1.00 58.09 470 PRO A C 1
ATOM 3642 O O . PRO A 1 470 ? 22.486 -34.291 -14.016 1.00 58.09 470 PRO A O 1
ATOM 3645 N N . MET A 1 471 ? 24.713 -33.927 -14.209 1.00 39.81 471 MET A N 1
ATOM 3646 C CA . MET A 1 471 ? 24.686 -32.822 -15.163 1.00 39.81 471 MET A CA 1
ATOM 3647 C C . MET A 1 471 ? 24.151 -33.291 -16.518 1.00 39.81 471 MET A C 1
ATOM 3649 O O . MET A 1 471 ? 24.540 -34.341 -17.022 1.00 39.81 471 MET A O 1
ATOM 3653 N N . LEU A 1 472 ? 23.293 -32.462 -17.108 1.00 49.75 472 LEU A N 1
ATOM 3654 C CA . LEU A 1 472 ? 22.870 -32.568 -18.497 1.00 49.75 472 LEU A CA 1
ATOM 3655 C C . LEU A 1 472 ? 24.059 -32.275 -19.421 1.00 49.75 472 LEU A C 1
ATOM 3657 O O . LEU A 1 472 ? 24.625 -31.183 -19.405 1.00 49.75 472 LEU A O 1
ATOM 3661 N N . ASP A 1 473 ? 24.394 -33.291 -20.206 1.00 37.53 473 ASP A N 1
ATOM 3662 C CA . ASP A 1 473 ? 25.314 -33.292 -21.335 1.00 37.53 473 ASP A CA 1
ATOM 3663 C C . ASP A 1 473 ? 24.672 -32.536 -22.515 1.00 37.53 473 ASP A C 1
ATOM 3665 O O . ASP A 1 473 ? 23.623 -32.927 -23.030 1.00 37.53 473 ASP A O 1
ATOM 3669 N N . LEU A 1 474 ? 25.276 -31.412 -22.904 1.00 42.84 474 LEU A N 1
ATOM 3670 C CA . LEU A 1 474 ? 24.984 -30.696 -24.146 1.00 42.84 474 LEU A CA 1
ATOM 3671 C C . LEU A 1 474 ? 26.147 -30.939 -25.106 1.00 42.84 474 LEU A C 1
ATOM 3673 O O . LEU A 1 474 ? 27.044 -30.108 -25.250 1.00 42.84 474 LEU A O 1
ATOM 3677 N N . SER A 1 475 ? 26.111 -32.093 -25.763 1.00 52.69 475 SER A N 1
ATOM 3678 C CA . SER A 1 475 ? 26.946 -32.369 -26.926 1.00 52.69 475 SER A CA 1
ATOM 3679 C C . SER A 1 475 ? 26.397 -31.650 -28.179 1.00 52.69 475 SER A C 1
ATOM 3681 O O . SER A 1 475 ? 25.178 -31.585 -28.367 1.00 52.69 475 SER A O 1
ATOM 3683 N N . PRO A 1 476 ? 27.270 -31.090 -29.039 1.00 55.84 476 PRO A N 1
ATOM 3684 C CA . PRO A 1 476 ? 26.890 -30.329 -30.228 1.00 55.84 476 PRO A CA 1
ATOM 3685 C C . PRO A 1 476 ? 26.609 -31.238 -31.438 1.00 55.84 476 PRO A C 1
ATOM 3687 O O . PRO A 1 476 ? 27.307 -32.225 -31.665 1.00 55.84 476 PRO A O 1
ATOM 3690 N N . LEU A 1 477 ? 25.602 -30.879 -32.242 1.00 44.03 477 LEU A N 1
ATOM 3691 C CA . LEU A 1 477 ? 25.323 -31.503 -33.542 1.00 44.03 477 LEU A CA 1
ATOM 3692 C C . LEU A 1 477 ? 26.254 -30.956 -34.648 1.00 44.03 477 LEU A C 1
ATOM 3694 O O . LEU A 1 477 ? 26.666 -29.795 -34.573 1.00 44.03 477 LEU A O 1
ATOM 3698 N N . PRO A 1 478 ? 26.578 -31.777 -35.666 1.00 55.44 478 PRO A N 1
ATOM 3699 C CA . PRO A 1 478 ? 27.638 -31.516 -36.633 1.00 55.44 478 PRO A CA 1
ATOM 3700 C C . PRO A 1 478 ? 27.220 -30.628 -37.812 1.00 55.44 478 PRO A C 1
ATOM 3702 O O . PRO A 1 478 ? 26.051 -30.528 -38.183 1.00 55.44 478 PRO A O 1
ATOM 3705 N N . GLN A 1 479 ? 28.254 -30.026 -38.402 1.00 39.59 479 GLN A N 1
ATOM 3706 C CA . GLN A 1 479 ? 28.280 -29.313 -39.676 1.00 39.59 479 GLN A CA 1
ATOM 3707 C C . GLN A 1 479 ? 27.751 -30.176 -40.830 1.00 39.59 479 GLN A C 1
ATOM 3709 O O . GLN A 1 479 ? 28.067 -31.361 -40.922 1.00 39.59 479 GLN A O 1
ATOM 3714 N N . GLN A 1 480 ? 27.019 -29.539 -41.745 1.00 46.06 480 GLN A N 1
ATOM 3715 C CA . GLN A 1 480 ? 26.938 -29.976 -43.133 1.00 46.06 480 GLN A CA 1
ATOM 3716 C C . GLN A 1 480 ? 27.555 -28.915 -44.033 1.00 46.06 480 GLN A C 1
ATOM 3718 O O . GLN A 1 480 ? 27.314 -27.714 -43.888 1.00 46.06 480 GLN A O 1
ATOM 3723 N N . ASP A 1 481 ? 28.378 -29.435 -44.928 1.00 38.66 481 ASP A N 1
ATOM 3724 C CA . ASP A 1 481 ? 29.189 -28.764 -45.918 1.00 38.66 481 ASP A CA 1
ATOM 3725 C C . ASP A 1 481 ? 28.345 -28.095 -47.004 1.00 38.66 481 ASP A C 1
ATOM 3727 O O . ASP A 1 481 ? 27.333 -28.620 -47.468 1.00 38.66 481 ASP A O 1
ATOM 3731 N N . SER A 1 482 ? 28.807 -26.940 -47.467 1.00 48.25 482 SER A N 1
ATOM 3732 C CA . SER A 1 482 ? 28.561 -26.472 -48.830 1.00 48.25 482 SER A CA 1
ATOM 3733 C C . SER A 1 482 ? 29.762 -25.645 -49.256 1.00 48.25 482 SER A C 1
ATOM 3735 O O . SER A 1 482 ? 29.927 -24.479 -48.898 1.00 48.25 482 SER A O 1
ATOM 3737 N N . GLU A 1 483 ? 30.644 -26.341 -49.959 1.00 42.12 483 GLU A N 1
ATOM 3738 C CA . GLU A 1 483 ? 31.797 -25.834 -50.676 1.00 42.12 483 GLU A CA 1
ATOM 3739 C C . GLU A 1 483 ? 31.399 -24.865 -51.813 1.00 42.12 483 GLU A C 1
ATOM 3741 O O . GLU A 1 483 ? 30.347 -25.018 -52.426 1.00 42.12 483 GLU A O 1
ATOM 3746 N N . HIS A 1 484 ? 32.320 -23.942 -52.125 1.00 39.84 484 HIS A N 1
ATOM 3747 C CA . HIS A 1 484 ? 32.747 -23.445 -53.452 1.00 39.84 484 HIS A CA 1
ATOM 3748 C C . HIS A 1 484 ? 32.874 -21.916 -53.530 1.00 39.84 484 HIS A C 1
ATOM 3750 O O . HIS A 1 484 ? 31.898 -21.173 -53.474 1.00 39.84 484 HIS A O 1
ATOM 3756 N N . GLY A 1 485 ? 34.119 -21.464 -53.723 1.00 40.22 485 GLY A N 1
ATOM 3757 C CA . GLY A 1 485 ? 34.460 -20.073 -54.018 1.00 40.22 485 GLY A CA 1
ATOM 3758 C C . GLY A 1 485 ? 35.936 -19.719 -53.802 1.00 40.22 485 GLY A C 1
ATOM 3759 O O . GLY A 1 485 ? 36.238 -18.854 -52.988 1.00 40.22 485 GLY A O 1
ATOM 3760 N N . GLN A 1 486 ? 36.845 -20.402 -54.514 1.00 37.03 486 GLN A N 1
ATOM 3761 C CA . GLN A 1 486 ? 38.181 -19.898 -54.911 1.00 37.03 486 GLN A CA 1
ATOM 3762 C C . GLN A 1 486 ? 38.008 -18.521 -55.605 1.00 37.03 486 GLN A C 1
ATOM 3764 O O . GLN A 1 486 ? 36.979 -18.313 -56.237 1.00 37.03 486 GLN A O 1
ATOM 3769 N N . GLU A 1 487 ? 38.875 -17.504 -55.578 1.00 39.50 487 GLU A N 1
ATOM 3770 C CA . GLU A 1 487 ? 40.343 -17.348 -55.547 1.00 39.50 487 GLU A CA 1
ATOM 3771 C C . GLU A 1 487 ? 40.626 -15.797 -55.512 1.00 39.50 487 GLU A C 1
ATOM 3773 O O . GLU A 1 487 ? 39.665 -15.028 -55.436 1.00 39.50 487 GLU A O 1
ATOM 3778 N N . PRO A 1 488 ? 41.839 -15.246 -55.757 1.00 59.31 488 PRO A N 1
ATOM 3779 C CA . PRO A 1 488 ? 43.121 -15.318 -55.053 1.00 59.31 488 PRO A CA 1
ATOM 3780 C C . PRO A 1 488 ? 43.594 -13.930 -54.525 1.00 59.31 488 PRO A C 1
ATOM 3782 O O . PRO A 1 488 ? 42.980 -12.886 -54.743 1.00 59.31 488 PRO A O 1
ATOM 3785 N N . GLY A 1 489 ? 44.716 -13.919 -53.797 1.00 39.62 489 GLY A N 1
ATOM 3786 C CA . GLY A 1 489 ? 45.215 -12.768 -53.038 1.00 39.62 489 GLY A CA 1
ATOM 3787 C C . GLY A 1 489 ? 46.103 -11.743 -53.756 1.00 39.62 489 GLY A C 1
ATOM 3788 O O . GLY A 1 489 ? 46.492 -11.907 -54.904 1.00 39.62 489 GLY A O 1
ATOM 3789 N N . VAL A 1 490 ? 46.499 -10.711 -52.995 1.00 44.28 490 VAL A N 1
ATOM 3790 C CA . VAL A 1 490 ? 47.705 -9.885 -53.207 1.00 44.28 490 VAL A CA 1
ATOM 3791 C C . VAL A 1 490 ? 48.234 -9.399 -51.839 1.00 44.28 490 VAL A C 1
ATOM 3793 O O . VAL A 1 490 ? 47.451 -8.880 -51.043 1.00 44.28 490 VAL A O 1
ATOM 3796 N N . PRO A 1 491 ? 49.548 -9.507 -51.556 1.00 62.25 491 PRO A N 1
ATOM 3797 C CA . PRO A 1 491 ? 50.197 -8.950 -50.368 1.00 62.25 491 PRO A CA 1
ATOM 3798 C C . PRO A 1 491 ? 50.926 -7.630 -50.686 1.00 62.25 491 PRO A C 1
ATOM 3800 O O . PRO A 1 491 ? 51.442 -7.468 -51.789 1.00 62.25 491 PRO A O 1
ATOM 3803 N N . ARG A 1 492 ? 51.024 -6.706 -49.715 1.00 41.84 492 ARG A N 1
ATOM 3804 C CA . ARG A 1 492 ? 51.963 -5.548 -49.642 1.00 41.84 492 ARG A CA 1
ATOM 3805 C C . ARG A 1 492 ? 51.574 -4.691 -48.425 1.00 41.84 492 ARG A C 1
ATOM 3807 O O . ARG A 1 492 ? 50.396 -4.565 -48.147 1.00 41.84 492 ARG A O 1
ATOM 3814 N N . ARG A 1 493 ? 52.434 -3.990 -47.687 1.00 41.19 493 ARG A N 1
ATOM 3815 C CA . ARG A 1 493 ? 53.890 -3.922 -47.507 1.00 41.19 493 ARG A CA 1
ATOM 3816 C C . ARG A 1 493 ? 54.088 -2.993 -46.287 1.00 41.19 493 ARG A C 1
ATOM 3818 O O . ARG A 1 493 ? 53.405 -1.984 -46.179 1.00 41.19 493 ARG A O 1
ATOM 3825 N N . SER A 1 494 ? 55.012 -3.353 -45.405 1.00 39.28 494 SER A N 1
ATOM 3826 C CA . SER A 1 494 ? 55.932 -2.496 -44.629 1.00 39.28 494 SER A CA 1
ATOM 3827 C C . SER A 1 494 ? 55.674 -0.978 -44.437 1.00 39.28 494 SER A C 1
ATOM 3829 O O . SER A 1 494 ? 55.888 -0.196 -45.359 1.00 39.28 494 SER A O 1
ATOM 3831 N N . GLN A 1 495 ? 55.483 -0.614 -43.159 1.00 41.16 495 GLN A N 1
ATOM 3832 C CA . GLN A 1 495 ? 56.176 0.431 -42.367 1.00 41.16 495 GLN A CA 1
ATOM 3833 C C . GLN A 1 495 ? 56.183 1.933 -42.815 1.00 41.16 495 GLN A C 1
ATOM 3835 O O . GLN A 1 495 ? 55.390 2.322 -43.663 1.00 41.16 495 GLN A O 1
ATOM 3840 N N . PRO A 1 496 ? 56.936 2.848 -42.142 1.00 63.72 496 PRO A N 1
ATOM 3841 C CA . PRO A 1 496 ? 56.365 3.826 -41.211 1.00 63.72 496 PRO A CA 1
ATOM 3842 C C . PRO A 1 496 ? 56.669 5.273 -41.650 1.00 63.72 496 PRO A C 1
ATOM 3844 O O . PRO A 1 496 ? 57.537 5.513 -42.487 1.00 63.72 496 PRO A O 1
ATOM 3847 N N . ARG A 1 497 ? 56.040 6.287 -41.044 1.00 42.88 497 ARG A N 1
ATOM 3848 C CA . ARG A 1 497 ? 56.571 7.656 -41.138 1.00 42.88 497 ARG A CA 1
ATOM 3849 C C . ARG A 1 497 ? 56.473 8.414 -39.826 1.00 42.88 497 ARG A C 1
ATOM 3851 O O . ARG A 1 497 ? 55.404 8.721 -39.317 1.00 42.88 497 ARG A O 1
ATOM 3858 N N . SER A 1 498 ? 57.670 8.686 -39.333 1.00 43.03 498 SER A N 1
ATOM 3859 C CA . SER A 1 498 ? 58.025 9.659 -38.323 1.00 43.03 498 SER A CA 1
ATOM 3860 C C . SER A 1 498 ? 57.897 11.091 -38.861 1.00 43.03 498 SER A C 1
ATOM 3862 O O . SER A 1 498 ? 57.992 11.330 -40.067 1.00 43.03 498 SER A O 1
ATOM 3864 N N . SER A 1 499 ? 57.860 12.018 -37.904 1.00 39.34 499 SER A N 1
ATOM 3865 C CA . SER A 1 499 ? 58.488 13.345 -37.921 1.00 39.34 499 SER A CA 1
ATOM 3866 C C . SER A 1 499 ? 57.640 14.587 -38.225 1.00 39.34 499 SER A C 1
ATOM 3868 O O . SER A 1 499 ? 57.041 14.711 -39.285 1.00 39.34 499 SER A O 1
ATOM 3870 N N . ARG A 1 500 ? 57.808 15.538 -37.282 1.00 40.41 500 ARG A N 1
ATOM 3871 C CA . ARG A 1 500 ? 57.833 17.012 -37.402 1.00 40.41 500 ARG A CA 1
ATOM 3872 C C . ARG A 1 500 ? 56.519 17.685 -37.818 1.00 40.41 500 ARG A C 1
ATOM 3874 O O . ARG A 1 500 ? 55.894 17.301 -38.783 1.00 40.41 500 ARG A O 1
ATOM 3881 N N . GLY A 1 501 ? 56.068 18.758 -37.181 1.00 38.09 501 GLY A N 1
ATOM 3882 C CA . GLY A 1 501 ? 56.713 19.709 -36.278 1.00 38.09 501 GLY A CA 1
ATOM 3883 C C . GLY A 1 501 ? 56.111 21.098 -36.536 1.00 38.09 501 GLY A C 1
ATOM 3884 O O . GLY A 1 501 ? 55.581 21.328 -37.616 1.00 38.09 501 GLY A O 1
ATOM 3885 N N . HIS A 1 502 ? 56.279 22.004 -35.564 1.00 42.22 502 HIS A N 1
ATOM 3886 C CA . HIS A 1 502 ? 55.930 23.442 -35.592 1.00 42.22 502 HIS A CA 1
ATOM 3887 C C . HIS A 1 502 ? 54.427 23.723 -35.397 1.00 42.22 502 HIS A C 1
ATOM 3889 O O . HIS A 1 502 ? 53.586 23.060 -35.978 1.00 42.22 502 HIS A O 1
ATOM 3895 N N . GLY A 1 503 ? 53.988 24.668 -34.570 1.00 39.19 503 GLY A N 1
ATOM 3896 C CA . GLY A 1 503 ? 54.663 25.810 -33.959 1.00 39.19 503 GLY A CA 1
ATOM 3897 C C . GLY A 1 503 ? 53.805 27.061 -34.188 1.00 39.19 503 GLY A C 1
ATOM 3898 O O . GLY A 1 503 ? 53.279 27.224 -35.282 1.00 39.19 503 GLY A O 1
ATOM 3899 N N . ARG A 1 504 ? 53.755 27.947 -33.178 1.00 43.34 504 ARG A N 1
ATOM 3900 C CA . ARG A 1 504 ? 53.031 29.242 -33.115 1.00 43.34 504 ARG A CA 1
ATOM 3901 C C . ARG A 1 504 ? 51.506 29.108 -32.989 1.00 43.34 504 ARG A C 1
ATOM 3903 O O . ARG A 1 504 ? 50.896 28.303 -33.665 1.00 43.34 504 ARG A O 1
ATOM 3910 N N . GLY A 1 505 ? 50.811 29.867 -32.152 1.00 40.41 505 GLY A N 1
ATOM 3911 C CA . GLY A 1 505 ? 51.154 31.076 -31.407 1.00 40.41 505 GLY A CA 1
ATOM 3912 C C . GLY A 1 505 ? 49.955 32.029 -31.463 1.00 40.41 505 GLY A C 1
ATOM 3913 O O . GLY A 1 505 ? 49.231 32.020 -32.452 1.00 40.41 505 GLY A O 1
ATOM 3914 N N . GLY A 1 506 ? 49.792 32.874 -30.444 1.00 43.88 506 GLY A N 1
ATOM 3915 C CA . GLY A 1 506 ? 49.077 34.147 -30.593 1.00 43.88 506 GLY A CA 1
ATOM 3916 C C . GLY A 1 506 ? 47.720 34.277 -29.899 1.00 43.88 506 GLY A C 1
ATOM 3917 O O . GLY A 1 506 ? 46.702 33.851 -30.420 1.00 43.88 506 GLY A O 1
ATOM 3918 N N . HIS A 1 507 ? 47.768 34.962 -28.755 1.00 44.91 507 HIS A N 1
ATOM 3919 C CA . HIS A 1 507 ? 46.943 36.110 -28.358 1.00 44.91 507 HIS A CA 1
ATOM 3920 C C . HIS A 1 507 ? 45.415 36.115 -28.556 1.00 44.91 507 HIS A C 1
ATOM 3922 O O . HIS A 1 507 ? 44.912 36.247 -29.664 1.00 44.91 507 HIS A O 1
ATOM 3928 N N . GLY A 1 508 ? 44.729 36.311 -27.423 1.00 49.09 508 GLY A N 1
ATOM 3929 C CA . GLY A 1 508 ? 44.009 37.568 -27.193 1.00 49.09 508 GLY A CA 1
ATOM 3930 C C . GLY A 1 508 ? 42.484 37.492 -27.199 1.00 49.09 508 GLY A C 1
ATOM 3931 O O . GLY A 1 508 ? 41.867 37.647 -28.247 1.00 49.09 508 GLY A O 1
ATOM 3932 N N . ARG A 1 509 ? 41.878 37.422 -26.013 1.00 53.03 509 ARG A N 1
ATOM 3933 C CA . ARG A 1 509 ? 41.187 38.549 -25.362 1.00 53.03 509 ARG A CA 1
ATOM 3934 C C . ARG A 1 509 ? 40.831 38.197 -23.927 1.00 53.03 509 ARG A C 1
ATOM 3936 O O . ARG A 1 509 ? 40.586 36.998 -23.678 1.00 53.03 509 ARG A O 1
#

=== Feature glossary ===
The record interleaves many kinds of information about one protein. Here is each kind framed as the question it answers.

Q: What known structures does this most resemble?
A: Structural nearest neighbors (via Foldseek easy-search vs the PDB). Reported per hit: target PDB id, E-value, and alignment TM-score. A TM-score above ~0.5 is the conventional threshold for 'same fold'.

Q: Where is each backbone atom in 3D?
A: The mmCIF table is the protein's shape written out atom by atom. For each backbone N, Cα, C, and carbonyl O, it records an (x, y, z) coordinate triple in Å plus the residue type, chain letter, and residue number.

Q: What are the backbone torsion angles?
A: The φ/ψ torsion pair specifies the backbone conformation at each residue. φ rotates about the N–Cα bond, ψ about the Cα–C bond. Steric clashes forbid most of the (φ, ψ) plane — the allowed regions (α-helix basin, β-sheet basin, left-handed helix) are the Ramachandran-allowed regions.

Q: Which residues are buried vs exposed?
A: Solvent-accessible surface area (SASA) is the area in Å² traced out by the centre of a 1.4 Å probe sphere (a water molecule) rolled over the protein's van der Waals surface (Shrake–Rupley / Lee–Richards construction). Buried residues have near-zero SASA; fully exposed residues can exceed 200 Å². The total SASA scales roughly with the number of surface residues.

Q: How confident is the AlphaFold model at each residue?
A: pLDDT is the predicted lDDT-Cα score: AlphaFold's confidence that the local environment of each residue (all inter-atomic distances within 15 Å) is correctly placed. It is a per-residue number between 0 and 100, with higher meaning more reliable.

Q: What does the local fold look like, residue by residue?
A: 3Di is Foldseek's structural alphabet. Each residue is assigned one of twenty discrete states based on how its Cα sits relative to its spatial (not sequential) neighbors. Aligning 3Di strings finds structural homologs roughly as well as full 3D superposition, but orders of magnitude faster.

Q: How big and how compact is the whole molecule?
A: Radius of gyration (Rg) is the root-mean-square distance of Cα atoms from their centroid — a single number for overall size and compactness. A globular domain of N residues has Rg ≈ 2.2·N^0.38 Å; an extended or disordered chain has a much larger Rg. The Cα contact count is the number of residue pairs whose Cα atoms are within 8 Å and are more than four positions apart in sequence — a standard proxy for tertiary packing density. The bounding box is the smallest axis-aligned box enclosing all Cα atoms.

Q: Which residues are in helices, strands, or loops?
A: DSSP 8-state secondary structure assigns each residue one of H (α-helix), G (3₁₀-helix), I (π-helix), E (extended β-strand), B (isolated β-bridge), T (hydrogen-bonded turn), S (bend), or '-' (coil). The assignment is computed from backbone hydrogen-bond geometry via the Kabsch–Sander algorithm.

Q: How mobile is each atom in the crystal?
A: Crystallographic B-factors measure how much each atom's electron density is smeared out, in Å². They rise in mobile loops and surface residues and fall in the buried interior. In AlphaFold models this column is repurposed to hold pLDDT instead.

Q: What if only a Cα trace is available?
A: P-SEA three-state annotation labels each residue as helix, strand, or coil based purely on the geometry of the Cα trace. It serves as a fallback when the full backbone (and thus DSSP) is unavailable.

Q: What family and function is it annotated with?
A: Database cross-references. InterPro integrates a dozen domain/family signature databases into unified entries with residue-range hits. GO terms attach function/process/location labels with evidence codes. CATH codes position the fold in a four-level structural taxonomy. Organism is the NCBI-taxonomy species name.

Q: Are the domains correctly placed relative to each other?
A: Predicted Aligned Error (PAE) is an AlphaFold confidence matrix: entry (i, j) is the expected error in the position of residue j, in ångströms, when the prediction is superimposed on the true structure at residue i. Low PAE within a block of residues means that block is internally rigid and well-predicted; high PAE between two blocks means their relative placement is uncertain even if each block individually is confident.

Q: What do the diagnostic plots show?
A: Three diagnostic plots accompany the record. The Cα contact map visualizes the tertiary structure as a 2D adjacency matrix (8 Å cutoff, sequence-local contacts suppressed). The Ramachandran plot shows the distribution of backbone (φ, ψ) torsions, with points in the α and β basins reflecting secondary structure content. The PAE plot shows AlphaFold's inter-residue confidence as a color matrix.

Q: What is the amino-acid chain?
A: Primary structure: the covalent order of the twenty standard amino acids along the backbone. Two proteins with the same sequence will (almost always) fold to the same structure; two with 30% identity often share a fold but not the details.

Q: What do the rendered images show?
A: The six renders are orthographic views along the three Cartesian axes in both directions. Representation (cartoon, sticks, or surface) and color scheme (sequence-rainbow or by-chain) vary across proteins so the training set covers all the common visualization conventions.